Protein 9NSJ (pdb70)

Organism: Homo sapiens (NCBI:txid9606)

GO terms:
  GO:0051289 protein homotetramerization (P, IPI)
  GO:0005739 mitochondrion (C, HTP)
  GO:0005759 mitochondrial matrix (C, TAS)
  GO:0042802 identical protein binding (F, IPI)
  GO:0005515 protein binding (F, IPI)
  GO:0004784 superoxide dismutase activity (F, IDA)
  GO:0005739 mitochondrion (C, IDA)
  GO:1904706 negative regulation of vascular associated smooth muscle cell proliferation (P, IDA)
  GO:1905065 positive regulation of vascular associated smooth muscle cell differentiation (P, IDA)
  GO:1905461 positive regulation of vascular associated smooth muscle cell apoptotic process (P, IDA)
  GO:1900241 positive regulation of phenotypic switching (P, IDA)
  GO:0006801 superoxide metabolic process (P, IDA)
  GO:0030145 manganese ion binding (F, TAS)
  GO:0043524 negative regulation of neuron apoptotic process (P, IGI)
  GO:0019430 removal of superoxide radicals (P, IMP)
  GO:0030335 positive regulation of cell migration (P, IMP)
  GO:1902176 negative regulation of oxidative stress-induced intrinsic apoptotic signaling pathway (P, IMP)
  GO:0032364 intracellular oxygen homeostasis (P, IMP)
  GO:0008285 negative regulation of cell population proliferation (P, IMP)
  GO:0000303 response to superoxide (P, IMP)

Structure (mmCIF, N/CA/C/O backbone):
data_9NSJ
#
_entry.id   9NSJ
#
_cell.length_a   78.112
_cell.length_b   78.112
_cell.length_c   236.020
_cell.angle_alpha   90.00
_cell.angle_beta   90.00
_cell.angle_gamma   120.00
#
_symmetry.space_group_name_H-M   'P 61 2 2'
#
loop_
_entity.id
_entity.type
_entity.pdbx_description
1 polymer 'Superoxide dismutase [Mn], mitochondrial'
2 non-polymer 'HYDROGEN PEROXIDE'
3 non-polymer 'PHOSPHATE ION'
4 non-polymer 'POTASSIUM ION'
5 non-polymer 'MANGANESE (II) ION'
6 water water
#
loop_
_atom_site.group_PDB
_atom_site.id
_atom_site.type_symbol
_atom_site.label_atom_id
_atom_site.label_alt_id
_atom_site.label_comp_id
_atom_site.label_asym_id
_atom_site.label_entity_id
_atom_site.label_seq_id
_atom_site.pdbx_PDB_ins_code
_atom_site.Cartn_x
_atom_site.Cartn_y
_atom_site.Cartn_z
_atom_site.occupancy
_atom_site.B_iso_or_equiv
_atom_site.auth_seq_id
_atom_site.auth_comp_id
_atom_site.auth_asym_id
_atom_site.auth_atom_id
_atom_site.pdbx_PDB_model_num
ATOM 1 N N . MET A 1 1 ? -34.698 16.370 -10.627 1.00 79.61 0 MET A N 1
ATOM 2 C CA . MET A 1 1 ? -35.159 15.236 -9.774 1.00 68.77 0 MET A CA 1
ATOM 3 C C . MET A 1 1 ? -35.837 15.793 -8.535 1.00 56.68 0 MET A C 1
ATOM 4 O O . MET A 1 1 ? -35.454 16.855 -8.041 1.00 63.85 0 MET A O 1
ATOM 20 N N . LYS A 1 2 ? -36.831 15.073 -8.020 1.00 29.19 1 LYS A N 1
ATOM 21 C CA . LYS A 1 2 ? -37.590 15.538 -6.874 1.00 16.29 1 LYS A CA 1
ATOM 22 C C . LYS A 1 2 ? -37.731 14.438 -5.833 1.00 19.12 1 LYS A C 1
ATOM 23 O O . LYS A 1 2 ? -37.852 13.255 -6.159 1.00 21.76 1 LYS A O 1
ATOM 42 N N . HIS A 1 3 ? -37.761 14.852 -4.575 1.00 12.57 2 HIS A N 1
ATOM 43 C CA . HIS A 1 3 ? -37.963 13.925 -3.470 1.00 11.06 2 HIS A CA 1
ATOM 44 C C . HIS A 1 3 ? -39.387 13.442 -3.507 1.00 9.70 2 HIS A C 1
ATOM 45 O O . HIS A 1 3 ? -40.309 14.156 -3.910 1.00 10.69 2 HIS A O 1
ATOM 60 N N . SER A 1 4 ? -39.599 12.214 -3.047 1.00 10.99 3 SER A N 1
ATOM 61 C CA . SER A 1 4 ? -40.910 11.601 -3.115 1.00 12.23 3 SER A CA 1
ATOM 62 C C . SER A 1 4 ? -41.281 10.991 -1.769 1.00 8.85 3 SER A C 1
ATOM 63 O O . SER A 1 4 ? -40.427 10.559 -1.012 1.00 10.29 3 SER A O 1
ATOM 71 N N . LEU A 1 5 ? -42.553 10.981 -1.468 1.00 9.60 4 LEU A N 1
ATOM 72 C CA . LEU A 1 5 ? -43.077 10.300 -0.278 1.00 7.74 4 LEU A CA 1
ATOM 73 C C . LEU A 1 5 ? -43.004 8.789 -0.485 1.00 8.81 4 LEU A C 1
ATOM 74 O O . LEU A 1 5 ? -43.670 8.266 -1.388 1.00 10.07 4 LEU A O 1
ATOM 90 N N . PRO A 1 6 ? -42.238 8.056 0.326 1.00 7.20 5 PRO A N 1
ATOM 91 C CA . PRO A 1 6 ? -42.235 6.601 0.194 1.00 8.44 5 PRO A CA 1
ATOM 92 C C . PRO A 1 6 ? -43.512 6.044 0.756 1.00 10.35 5 PRO A C 1
ATOM 93 O O . PRO A 1 6 ? -44.021 6.493 1.779 1.00 10.28 5 PRO A O 1
ATOM 104 N N . ASP A 1 7 ? -44.063 5.027 0.069 1.00 10.10 6 ASP A N 1
ATOM 105 C CA . ASP A 1 7 ? -45.182 4.316 0.641 1.00 10.27 6 ASP A CA 1
ATOM 106 C C . ASP A 1 7 ? -44.740 3.676 1.950 1.00 8.83 6 ASP A C 1
ATOM 107 O O . ASP A 1 7 ? -43.574 3.302 2.127 1.00 10.14 6 ASP A O 1
ATOM 116 N N A LEU A 1 8 ? -45.687 3.564 2.871 0.55 10.24 7 LEU A N 1
ATOM 117 N N B LEU A 1 8 ? -45.687 3.543 2.868 0.45 10.31 7 LEU A N 1
ATOM 118 C CA A LEU A 1 8 ? -45.455 2.819 4.102 0.55 11.77 7 LEU A CA 1
ATOM 119 C CA B LEU A 1 8 ? -45.420 2.704 4.012 0.45 11.49 7 LEU A CA 1
ATOM 120 C C A LEU A 1 8 ? -45.435 1.340 3.750 0.55 12.28 7 LEU A C 1
ATOM 121 C C B LEU A 1 8 ? -45.159 1.287 3.513 0.45 12.57 7 LEU A C 1
ATOM 122 O O A LEU A 1 8 ? -46.372 0.885 3.071 0.55 9.76 7 LEU A O 1
ATOM 123 O O B LEU A 1 8 ? -45.686 0.864 2.475 0.45 13.78 7 LEU A O 1
ATOM 154 N N . PRO A 1 9 ? -44.360 0.562 4.180 1.00 11.11 8 PRO A N 1
ATOM 155 C CA . PRO A 1 9 ? -44.167 -0.825 3.727 1.00 14.44 8 PRO A CA 1
ATOM 156 C C . PRO A 1 9 ? -45.040 -1.876 4.383 1.00 10.26 8 PRO A C 1
ATOM 157 O O . PRO A 1 9 ? -44.730 -3.072 4.273 1.00 12.07 8 PRO A O 1
ATOM 168 N N . TYR A 1 10 ? -46.137 -1.450 5.002 1.00 8.74 9 TYR A N 1
ATOM 169 C CA . TYR A 1 10 ? -47.099 -2.317 5.684 1.00 10.15 9 TYR A CA 1
ATOM 170 C C . TYR A 1 10 ? -48.398 -1.534 5.767 1.00 8.95 9 TYR A C 1
ATOM 171 O O . TYR A 1 10 ? -48.428 -0.317 5.488 1.00 10.63 9 TYR A O 1
ATOM 189 N N . ASP A 1 11 ? -49.481 -2.196 6.137 1.00 9.22 10 ASP A N 1
ATOM 190 C CA . ASP A 1 11 ? -50.771 -1.571 6.280 1.00 9.89 10 ASP A CA 1
ATOM 191 C C . ASP A 1 11 ? -50.793 -0.587 7.452 1.00 8.45 10 ASP A C 1
ATOM 192 O O . ASP A 1 11 ? -50.092 -0.744 8.433 1.00 8.72 10 ASP A O 1
ATOM 201 N N A TYR A 1 12 ? -51.680 0.417 7.360 0.64 10.60 11 TYR A N 1
ATOM 202 N N B TYR A 1 12 ? -51.666 0.429 7.342 0.36 10.63 11 TYR A N 1
ATOM 203 C CA A TYR A 1 12 ? -51.757 1.397 8.436 0.64 9.68 11 TYR A CA 1
ATOM 204 C CA B TYR A 1 12 ? -51.790 1.400 8.424 0.36 9.76 11 TYR A CA 1
ATOM 205 C C A TYR A 1 12 ? -52.104 0.780 9.777 0.64 8.22 11 TYR A C 1
ATOM 206 C C B TYR A 1 12 ? -52.003 0.722 9.764 0.36 8.78 11 TYR A C 1
ATOM 207 O O A TYR A 1 12 ? -51.758 1.328 10.820 0.64 7.48 11 TYR A O 1
ATOM 208 O O B TYR A 1 12 ? -51.478 1.176 10.785 0.36 11.26 11 TYR A O 1
ATOM 243 N N . GLY A 1 13 ? -52.794 -0.367 9.787 1.00 9.72 12 GLY A N 1
ATOM 244 C CA . GLY A 1 13 ? -53.109 -1.037 11.023 1.00 9.67 12 GLY A CA 1
ATOM 245 C C . GLY A 1 13 ? -52.183 -2.142 11.425 1.00 7.63 12 GLY A C 1
ATOM 246 O O . GLY A 1 13 ? -52.489 -2.838 12.416 1.00 9.44 12 GLY A O 1
ATOM 251 N N . ALA A 1 14 ? -51.037 -2.274 10.757 1.00 7.95 13 ALA A N 1
ATOM 252 C CA . ALA A 1 14 ? -50.156 -3.418 10.992 1.00 7.99 13 ALA A CA 1
ATOM 253 C C . ALA A 1 14 ? -49.479 -3.375 12.333 1.00 9.78 13 ALA A C 1
ATOM 254 O O . ALA A 1 14 ? -48.969 -4.392 12.805 1.00 9.91 13 ALA A O 1
ATOM 261 N N . LEU A 1 15 ? -49.382 -2.201 12.954 1.00 9.15 14 LEU A N 1
ATOM 262 C CA . LEU A 1 15 ? -48.656 -2.049 14.207 1.00 6.58 14 LEU A CA 1
ATOM 263 C C . LEU A 1 15 ? -49.581 -2.033 15.431 1.00 7.21 14 LEU A C 1
ATOM 264 O O . LEU A 1 15 ? -49.093 -1.849 16.556 1.00 8.28 14 LEU A O 1
ATOM 280 N N . GLU A 1 16 ? -50.896 -2.226 15.233 1.00 10.03 15 GLU A N 1
ATOM 281 C CA . GLU A 1 16 ? -51.813 -2.318 16.352 1.00 9.44 15 GLU A CA 1
ATOM 282 C C . GLU A 1 16 ? -51.520 -3.594 17.140 1.00 12.15 15 GLU A C 1
ATOM 283 O O . GLU A 1 16 ? -51.177 -4.615 16.537 1.00 10.45 15 GLU A O 1
ATOM 295 N N . PRO A 1 17 ? -51.641 -3.564 18.473 1.00 8.86 16 PRO A N 1
ATOM 296 C CA . PRO A 1 17 ? -52.207 -2.472 19.273 1.00 10.08 16 PRO A CA 1
ATOM 297 C C . PRO A 1 17 ? -51.183 -1.423 19.728 1.00 11.83 16 PRO A C 1
ATOM 298 O O . PRO A 1 17 ? -51.537 -0.554 20.514 1.00 14.77 16 PRO A O 1
ATOM 309 N N . HIS A 1 18 ? -49.949 -1.502 19.260 1.00 9.94 17 HIS A N 1
ATOM 310 C CA . HIS A 1 18 ? -48.852 -0.678 19.759 1.00 9.43 17 HIS A CA 1
ATOM 311 C C . HIS A 1 18 ? -48.900 0.757 19.248 1.00 9.02 17 HIS A C 1
ATOM 312 O O . HIS A 1 18 ? -48.733 1.698 20.038 1.00 10.22 17 HIS A O 1
ATOM 327 N N . ILE A 1 19 ? -49.157 0.945 17.965 1.00 8.73 18 ILE A N 1
ATOM 328 C CA . ILE A 1 19 ? -49.390 2.266 17.388 1.00 9.16 18 ILE A CA 1
ATOM 329 C C . ILE A 1 19 ? -50.595 2.098 16.507 1.00 11.27 18 ILE A C 1
ATOM 330 O O . ILE A 1 19 ? -50.593 1.240 15.619 1.00 10.46 18 ILE A O 1
ATOM 346 N N . ASN A 1 20 ? -51.621 2.894 16.734 1.00 9.17 19 ASN A N 1
ATOM 347 C CA . ASN A 1 20 ? -52.870 2.598 16.076 1.00 10.35 19 ASN A CA 1
ATOM 348 C C . ASN A 1 20 ? -52.928 3.132 14.651 1.00 8.51 19 ASN A C 1
ATOM 349 O O . ASN A 1 20 ? -52.088 3.942 14.205 1.00 9.23 19 ASN A O 1
ATOM 360 N N . ALA A 1 21 ? -53.904 2.641 13.908 1.00 8.58 20 ALA A N 1
ATOM 361 C CA . ALA A 1 21 ? -54.027 2.939 12.499 1.00 7.31 20 ALA A CA 1
ATOM 362 C C . ALA A 1 21 ? -54.329 4.405 12.225 1.00 8.87 20 ALA A C 1
ATOM 363 O O . ALA A 1 21 ? -53.922 4.932 11.186 1.00 10.48 20 ALA A O 1
ATOM 370 N N . GLN A 1 22 ? -55.056 5.072 13.127 1.00 10.02 21 GLN A N 1
ATOM 371 C CA . GLN A 1 22 ? -55.335 6.491 12.906 1.00 10.58 21 GLN A CA 1
ATOM 372 C C . GLN A 1 22 ? -54.045 7.306 12.946 1.00 8.46 21 GLN A C 1
ATOM 373 O O . GLN A 1 22 ? -53.826 8.153 12.072 1.00 10.22 21 GLN A O 1
ATOM 387 N N . ILE A 1 23 ? -53.171 7.007 13.896 1.00 8.50 22 ILE A N 1
ATOM 388 C CA . ILE A 1 23 ? -51.867 7.674 13.951 1.00 6.96 22 ILE A CA 1
ATOM 389 C C . ILE A 1 23 ? -51.068 7.361 12.704 1.00 8.79 22 ILE A C 1
ATOM 390 O O . ILE A 1 23 ? -50.530 8.241 12.053 1.00 8.52 22 ILE A O 1
ATOM 406 N N . MET A 1 24 ? -50.936 6.071 12.360 1.00 7.99 23 MET A N 1
ATOM 407 C CA . MET A 1 24 ? -50.090 5.727 11.222 1.00 8.40 23 MET A CA 1
ATOM 408 C C . MET A 1 24 ? -50.543 6.457 9.961 1.00 7.58 23 MET A C 1
ATOM 409 O O . MET A 1 24 ? -49.722 6.969 9.193 1.00 8.37 23 MET A O 1
ATOM 423 N N . GLN A 1 25 ? -51.856 6.507 9.704 1.00 7.80 24 GLN A N 1
ATOM 424 C CA . GLN A 1 25 ? -52.345 7.146 8.499 1.00 7.98 24 GLN A CA 1
ATOM 425 C C . GLN A 1 25 ? -52.120 8.660 8.526 1.00 8.55 24 GLN A C 1
ATOM 426 O O . GLN A 1 25 ? -51.712 9.246 7.513 1.00 7.98 24 GLN A O 1
ATOM 440 N N . LEU A 1 26 ? -52.405 9.309 9.651 1.00 8.88 25 LEU A N 1
ATOM 441 C CA . LEU A 1 26 ? -52.143 10.761 9.717 1.00 7.86 25 LEU A CA 1
ATOM 442 C C . LEU A 1 26 ? -50.655 11.022 9.579 1.00 9.01 25 LEU A C 1
ATOM 443 O O . LEU A 1 26 ? -50.230 11.945 8.868 1.00 7.83 25 LEU A O 1
ATOM 459 N N . HIS A 1 27 ? -49.845 10.250 10.296 1.00 7.22 26 HIS A N 1
ATOM 460 C CA . HIS A 1 27 ? -48.411 10.521 10.370 1.00 7.26 26 HIS A CA 1
ATOM 461 C C . HIS A 1 27 ? -47.763 10.388 9.013 1.00 7.94 26 HIS A C 1
ATOM 462 O O . HIS A 1 27 ? -46.940 11.215 8.600 1.00 7.89 26 HIS A O 1
ATOM 476 N N . HIS A 1 28 ? -48.128 9.344 8.275 1.00 6.67 27 HIS A N 1
ATOM 477 C CA . HIS A 1 28 ? -47.572 9.131 6.960 1.00 7.19 27 HIS A CA 1
ATOM 478 C C . HIS A 1 28 ? -48.230 10.009 5.899 1.00 9.60 27 HIS A C 1
ATOM 479 O O . HIS A 1 28 ? -47.562 10.737 5.164 1.00 9.02 27 HIS A O 1
ATOM 493 N N A SER A 1 29 ? -49.562 9.935 5.789 0.83 7.94 28 SER A N 1
ATOM 494 N N B SER A 1 29 ? -49.555 9.947 5.801 0.17 8.06 28 SER A N 1
ATOM 495 C CA A SER A 1 29 ? -50.223 10.546 4.657 0.83 8.15 28 SER A CA 1
ATOM 496 C CA B SER A 1 29 ? -50.271 10.642 4.740 0.17 8.18 28 SER A CA 1
ATOM 497 C C A SER A 1 29 ? -50.418 12.044 4.796 0.83 8.23 28 SER A C 1
ATOM 498 C C B SER A 1 29 ? -50.553 12.094 5.102 0.17 9.32 28 SER A C 1
ATOM 499 O O A SER A 1 29 ? -50.593 12.704 3.772 0.83 10.64 28 SER A O 1
ATOM 500 O O B SER A 1 29 ? -51.100 12.853 4.295 0.17 8.76 28 SER A O 1
ATOM 515 N N A LYS A 1 30 ? -50.393 12.585 6.014 0.61 8.53 29 LYS A N 1
ATOM 516 N N C LYS A 1 30 ? -50.389 12.606 6.157 0.39 8.78 29 LYS A N 1
ATOM 517 C CA A LYS A 1 30 ? -50.504 14.025 6.237 0.61 9.46 29 LYS A CA 1
ATOM 518 C CA C LYS A 1 30 ? -50.563 14.047 6.325 0.39 9.07 29 LYS A CA 1
ATOM 519 C C A LYS A 1 30 ? -49.146 14.616 6.602 0.61 9.84 29 LYS A C 1
ATOM 520 C C C LYS A 1 30 ? -49.235 14.701 6.691 0.39 9.68 29 LYS A C 1
ATOM 521 O O A LYS A 1 30 ? -48.603 15.432 5.860 0.61 8.16 29 LYS A O 1
ATOM 522 O O C LYS A 1 30 ? -48.825 15.664 6.067 0.39 9.10 29 LYS A O 1
ATOM 559 N N . HIS A 1 31 ? -48.566 14.188 7.723 1.00 7.01 30 HIS A N 1
ATOM 560 C CA . HIS A 1 31 ? -47.341 14.835 8.174 1.00 6.91 30 HIS A CA 1
ATOM 561 C C . HIS A 1 31 ? -46.200 14.639 7.187 1.00 6.21 30 HIS A C 1
ATOM 562 O O . HIS A 1 31 ? -45.540 15.587 6.747 1.00 6.58 30 HIS A O 1
ATOM 576 N N . HIS A 1 32 ? -45.894 13.393 6.828 1.00 5.72 31 HIS A N 1
ATOM 577 C CA . HIS A 1 32 ? -44.756 13.194 5.944 1.00 6.73 31 HIS A CA 1
ATOM 578 C C . HIS A 1 32 ? -44.994 13.774 4.560 1.00 6.22 31 HIS A C 1
ATOM 579 O O . HIS A 1 32 ? -44.114 14.414 3.993 1.00 6.81 31 HIS A O 1
ATOM 593 N N . ALA A 1 33 ? -46.203 13.632 4.023 1.00 6.72 32 ALA A N 1
ATOM 594 C CA . ALA A 1 33 ? -46.497 14.224 2.740 1.00 8.02 32 ALA A CA 1
ATOM 595 C C . ALA A 1 33 ? -46.194 15.724 2.752 1.00 7.07 32 ALA A C 1
ATOM 596 O O . ALA A 1 33 ? -45.588 16.241 1.814 1.00 7.95 32 ALA A O 1
ATOM 603 N N . ALA A 1 34 ? -46.564 16.406 3.836 1.00 6.62 33 ALA A N 1
ATOM 604 C CA . ALA A 1 34 ? -46.300 17.851 3.875 1.00 7.74 33 ALA A CA 1
ATOM 605 C C . ALA A 1 34 ? -44.804 18.144 3.914 1.00 7.80 33 ALA A C 1
ATOM 606 O O . ALA A 1 34 ? -44.325 19.059 3.256 1.00 7.91 33 ALA A O 1
ATOM 613 N N A TYR A 1 35 ? -44.016 17.353 4.657 0.80 7.57 34 TYR A N 1
ATOM 614 N N B TYR A 1 35 ? -44.055 17.383 4.703 0.20 7.42 34 TYR A N 1
ATOM 615 C CA A TYR A 1 35 ? -42.569 17.587 4.640 0.80 6.03 34 TYR A CA 1
ATOM 616 C CA B TYR A 1 35 ? -42.617 17.584 4.786 0.20 6.90 34 TYR A CA 1
ATOM 617 C C A TYR A 1 35 ? -41.987 17.460 3.247 0.80 9.30 34 TYR A C 1
ATOM 618 C C B TYR A 1 35 ? -41.969 17.396 3.429 0.20 7.86 34 TYR A C 1
ATOM 619 O O A TYR A 1 35 ? -41.123 18.250 2.840 0.80 8.63 34 TYR A O 1
ATOM 620 O O B TYR A 1 35 ? -41.126 18.193 3.017 0.20 8.03 34 TYR A O 1
ATOM 655 N N A VAL A 1 36 ? -42.344 16.384 2.530 0.78 5.81 35 VAL A N 1
ATOM 656 N N C VAL A 1 36 ? -42.523 16.506 2.593 0.13 5.94 35 VAL A N 1
ATOM 657 C CA A VAL A 1 36 ? -41.800 16.159 1.201 0.78 5.80 35 VAL A CA 1
ATOM 658 C CA C VAL A 1 36 ? -41.719 16.317 1.394 0.13 5.09 35 VAL A CA 1
ATOM 659 C C A VAL A 1 36 ? -42.121 17.338 0.322 0.78 5.87 35 VAL A C 1
ATOM 660 C C C VAL A 1 36 ? -42.119 17.333 0.326 0.13 5.96 35 VAL A C 1
ATOM 661 O O A VAL A 1 36 ? -41.277 17.850 -0.401 0.78 5.46 35 VAL A O 1
ATOM 662 O O C VAL A 1 36 ? -41.285 17.759 -0.469 0.13 5.58 35 VAL A O 1
ATOM 686 N N . ASN A 1 37 ? -43.405 17.715 0.305 1.00 6.94 36 ASN A N 1
ATOM 687 C CA . ASN A 1 37 ? -43.823 18.804 -0.578 1.00 7.56 36 ASN A CA 1
ATOM 688 C C . ASN A 1 37 ? -43.108 20.093 -0.214 1.00 7.83 36 ASN A C 1
ATOM 689 O O . ASN A 1 37 ? -42.557 20.778 -1.083 1.00 9.01 36 ASN A O 1
ATOM 701 N N . ASN A 1 38 ? -43.078 20.416 1.084 1.00 7.40 37 ASN A N 1
ATOM 702 C CA . ASN A 1 38 ? -42.411 21.659 1.493 1.00 7.61 37 ASN A CA 1
ATOM 703 C C . ASN A 1 38 ? -40.921 21.604 1.264 1.00 9.67 37 ASN A C 1
ATOM 704 O O . ASN A 1 38 ? -40.308 22.616 0.926 1.00 10.21 37 ASN A O 1
ATOM 715 N N . LEU A 1 39 ? -40.304 20.432 1.418 1.00 8.38 38 LEU A N 1
ATOM 716 C CA . LEU A 1 39 ? -38.908 20.289 1.071 1.00 6.94 38 LEU A CA 1
ATOM 717 C C . LEU A 1 39 ? -38.651 20.578 -0.396 1.00 8.80 38 LEU A C 1
ATOM 718 O O . LEU A 1 39 ? -37.709 21.288 -0.740 1.00 9.55 38 LEU A O 1
ATOM 734 N N . ASN A 1 40 ? -39.484 20.042 -1.282 1.00 7.39 39 ASN A N 1
ATOM 735 C CA . ASN A 1 40 ? -39.269 20.287 -2.689 1.00 7.65 39 ASN A CA 1
ATOM 736 C C . ASN A 1 40 ? -39.456 21.769 -3.028 1.00 8.71 39 ASN A C 1
ATOM 737 O O . ASN A 1 40 ? -38.678 22.318 -3.801 1.00 9.46 39 ASN A O 1
ATOM 748 N N . VAL A 1 41 ? -40.434 22.423 -2.412 1.00 7.24 40 VAL A N 1
ATOM 749 C CA . VAL A 1 41 ? -40.609 23.872 -2.612 1.00 9.10 40 VAL A CA 1
ATOM 750 C C . VAL A 1 41 ? -39.368 24.617 -2.154 1.00 10.42 40 VAL A C 1
ATOM 751 O O . VAL A 1 41 ? -38.852 25.495 -2.858 1.00 9.57 40 VAL A O 1
ATOM 764 N N . THR A 1 42 ? -38.859 24.269 -0.972 1.00 9.33 41 THR A N 1
ATOM 765 C CA . THR A 1 42 ? -37.705 24.979 -0.422 1.00 9.62 41 THR A CA 1
ATOM 766 C C . THR A 1 42 ? -36.466 24.744 -1.252 1.00 11.55 41 THR A C 1
ATOM 767 O O . THR A 1 42 ? -35.678 25.677 -1.482 1.00 10.81 41 THR A O 1
ATOM 778 N N . GLU A 1 43 ? -36.231 23.511 -1.691 1.00 9.83 42 GLU A N 1
ATOM 779 C CA . GLU A 1 43 ? -35.115 23.227 -2.567 1.00 9.99 42 GLU A CA 1
ATOM 780 C C . GLU A 1 43 ? -35.157 24.065 -3.837 1.00 12.77 42 GLU A C 1
ATOM 781 O O . GLU A 1 43 ? -34.121 24.547 -4.303 1.00 11.89 42 GLU A O 1
ATOM 793 N N A GLU A 1 44 ? -36.357 24.213 -4.427 0.57 11.26 43 GLU A N 1
ATOM 794 N N B GLU A 1 44 ? -36.344 24.239 -4.433 0.43 11.21 43 GLU A N 1
ATOM 795 C CA A GLU A 1 44 ? -36.494 25.006 -5.641 0.57 12.93 43 GLU A CA 1
ATOM 796 C CA B GLU A 1 44 ? -36.392 25.002 -5.677 0.43 12.27 43 GLU A CA 1
ATOM 797 C C A GLU A 1 44 ? -36.096 26.441 -5.361 0.57 10.87 43 GLU A C 1
ATOM 798 C C B GLU A 1 44 ? -36.153 26.484 -5.413 0.43 10.89 43 GLU A C 1
ATOM 799 O O A GLU A 1 44 ? -35.303 27.033 -6.103 0.57 11.30 43 GLU A O 1
ATOM 800 O O B GLU A 1 44 ? -35.514 27.157 -6.229 0.43 12.52 43 GLU A O 1
ATOM 823 N N . LYS A 1 45 ? -36.610 26.994 -4.274 1.00 10.05 44 LYS A N 1
ATOM 824 C CA . LYS A 1 45 ? -36.238 28.369 -3.914 1.00 10.63 44 LYS A CA 1
ATOM 825 C C . LYS A 1 45 ? -34.758 28.473 -3.680 1.00 11.73 44 LYS A C 1
ATOM 826 O O . LYS A 1 45 ? -34.127 29.483 -4.033 1.00 12.30 44 LYS A O 1
ATOM 846 N N . TYR A 1 46 ? -34.169 27.446 -3.082 1.00 11.17 45 TYR A N 1
ATOM 847 C CA A TYR A 1 46 ? -32.757 27.528 -2.789 0.74 12.37 45 TYR A CA 1
ATOM 848 C CA B TYR A 1 46 ? -32.742 27.452 -2.798 0.26 12.75 45 TYR A CA 1
ATOM 849 C C . TYR A 1 46 ? -31.947 27.538 -4.071 1.00 12.82 45 TYR A C 1
ATOM 850 O O . TYR A 1 46 ? -31.012 28.349 -4.203 1.00 15.34 45 TYR A O 1
ATOM 885 N N A GLN A 1 47 ? -32.288 26.691 -5.034 0.52 12.19 46 GLN A N 1
ATOM 886 N N B GLN A 1 47 ? -32.319 26.725 -5.057 0.48 12.16 46 GLN A N 1
ATOM 887 C CA A GLN A 1 47 ? -31.595 26.685 -6.312 0.52 12.84 46 GLN A CA 1
ATOM 888 C CA B GLN A 1 47 ? -31.650 26.703 -6.349 0.48 12.97 46 GLN A CA 1
ATOM 889 C C A GLN A 1 47 ? -31.623 28.071 -6.948 0.52 12.94 46 GLN A C 1
ATOM 890 C C B GLN A 1 47 ? -31.718 28.064 -7.033 0.48 12.79 46 GLN A C 1
ATOM 891 O O A GLN A 1 47 ? -30.592 28.587 -7.389 0.52 13.27 46 GLN A O 1
ATOM 892 O O B GLN A 1 47 ? -30.761 28.487 -7.695 0.48 15.27 46 GLN A O 1
ATOM 919 N N A GLU A 1 48 ? -32.799 28.684 -7.020 0.52 10.85 47 GLU A N 1
ATOM 920 N N B GLU A 1 48 ? -32.843 28.756 -6.898 0.48 11.77 47 GLU A N 1
ATOM 921 C CA A GLU A 1 48 ? -32.882 30.043 -7.544 0.52 13.06 47 GLU A CA 1
ATOM 922 C CA B GLU A 1 48 ? -32.966 30.071 -7.518 0.48 12.66 47 GLU A CA 1
ATOM 923 C C A GLU A 1 48 ? -31.926 30.967 -6.796 0.52 12.36 47 GLU A C 1
ATOM 924 C C B GLU A 1 48 ? -32.123 31.106 -6.786 0.48 14.70 47 GLU A C 1
ATOM 925 O O A GLU A 1 48 ? -31.114 31.671 -7.411 0.52 10.26 47 GLU A O 1
ATOM 926 O O B GLU A 1 48 ? -31.566 32.017 -7.408 0.48 13.11 47 GLU A O 1
ATOM 949 N N . ALA A 1 49 ? -32.021 30.982 -5.466 1.00 11.90 48 ALA A N 1
ATOM 950 C CA . ALA A 1 49 ? -31.202 31.912 -4.686 1.00 13.15 48 ALA A CA 1
ATOM 951 C C . ALA A 1 49 ? -29.733 31.677 -4.944 1.00 15.03 48 ALA A C 1
ATOM 952 O O . ALA A 1 49 ? -28.950 32.630 -5.057 1.00 13.24 48 ALA A O 1
ATOM 960 N N A LEU A 1 50 ? -29.339 30.426 -5.081 0.67 12.69 49 LEU A N 1
ATOM 961 N N B LEU A 1 50 ? -29.307 30.420 -5.004 0.33 12.78 49 LEU A N 1
ATOM 962 C CA A LEU A 1 50 ? -27.956 30.067 -5.327 0.67 13.84 49 LEU A CA 1
ATOM 963 C CA B LEU A 1 50 ? -27.920 30.137 -5.339 0.33 14.00 49 LEU A CA 1
ATOM 964 C C A LEU A 1 50 ? -27.512 30.530 -6.707 0.67 17.64 49 LEU A C 1
ATOM 965 C C B LEU A 1 50 ? -27.579 30.724 -6.693 0.33 17.15 49 LEU A C 1
ATOM 966 O O A LEU A 1 50 ? -26.376 31.000 -6.878 0.67 19.73 49 LEU A O 1
ATOM 967 O O B LEU A 1 50 ? -26.593 31.452 -6.839 0.33 15.17 49 LEU A O 1
ATOM 998 N N . ALA A 1 51 ? -28.394 30.425 -7.703 1.00 15.44 50 ALA A N 1
ATOM 999 C CA . ALA A 1 51 ? -28.054 30.839 -9.056 1.00 18.48 50 ALA A CA 1
ATOM 1000 C C . ALA A 1 51 ? -27.811 32.343 -9.110 1.00 25.30 50 ALA A C 1
ATOM 1001 O O . ALA A 1 51 ? -26.937 32.816 -9.851 1.00 25.36 50 ALA A O 1
ATOM 1009 N N A LYS A 1 52 ? -28.563 33.108 -8.327 0.32 17.51 51 LYS A N 1
ATOM 1010 N N B LYS A 1 52 ? -28.573 33.096 -8.315 0.68 17.43 51 LYS A N 1
ATOM 1011 C CA A LYS A 1 52 ? -28.410 34.554 -8.297 0.32 17.82 51 LYS A CA 1
ATOM 1012 C CA B LYS A 1 52 ? -28.506 34.547 -8.220 0.68 17.73 51 LYS A CA 1
ATOM 1013 C C A LYS A 1 52 ? -27.313 35.018 -7.349 0.32 17.46 51 LYS A C 1
ATOM 1014 C C B LYS A 1 52 ? -27.467 35.038 -7.220 0.68 18.59 51 LYS A C 1
ATOM 1015 O O A LYS A 1 52 ? -26.918 36.185 -7.411 0.32 17.56 51 LYS A O 1
ATOM 1016 O O B LYS A 1 52 ? -27.282 36.255 -7.105 0.68 17.65 51 LYS A O 1
ATOM 1053 N N . GLY A 1 53 ? -26.809 34.145 -6.486 1.00 16.93 52 GLY A N 1
ATOM 1054 C CA . GLY A 1 53 ? -25.905 34.589 -5.437 1.00 14.54 52 GLY A CA 1
ATOM 1055 C C . GLY A 1 53 ? -26.581 35.352 -4.324 1.00 14.04 52 GLY A C 1
ATOM 1056 O O . GLY A 1 53 ? -25.956 36.225 -3.709 1.00 13.53 52 GLY A O 1
ATOM 1061 N N . ASP A 1 54 ? -27.859 35.062 -4.042 1.00 11.69 53 ASP A N 1
ATOM 1062 C CA . ASP A 1 54 ? -28.618 35.771 -3.020 1.00 11.11 53 ASP A CA 1
ATOM 1063 C C . ASP A 1 54 ? -28.418 35.021 -1.711 1.00 13.40 53 ASP A C 1
ATOM 1064 O O . ASP A 1 54 ? -29.080 34.010 -1.431 1.00 11.35 53 ASP A O 1
ATOM 1073 N N . VAL A 1 55 ? -27.447 35.487 -0.941 1.00 8.70 54 VAL A N 1
ATOM 1074 C CA . VAL A 1 55 ? -27.061 34.819 0.298 1.00 8.66 54 VAL A CA 1
ATOM 1075 C C . VAL A 1 55 ? -28.097 35.068 1.366 1.00 9.23 54 VAL A C 1
ATOM 1076 O O . VAL A 1 55 ? -28.406 34.190 2.197 1.00 8.81 54 VAL A O 1
ATOM 1089 N N . THR A 1 56 ? -28.689 36.262 1.395 1.00 8.40 55 THR A N 1
ATOM 1090 C CA . THR A 1 56 ? -29.757 36.530 2.339 1.00 9.62 55 THR A CA 1
ATOM 1091 C C . THR A 1 56 ? -30.885 35.516 2.145 1.00 9.68 55 THR A C 1
ATOM 1092 O O . THR A 1 56 ? -31.418 34.978 3.114 1.00 9.00 55 THR A O 1
ATOM 1103 N N . ALA A 1 57 ? -31.287 35.297 0.884 1.00 9.98 56 ALA A N 1
ATOM 1104 C CA . ALA A 1 57 ? -32.382 34.355 0.619 1.00 9.91 56 ALA A CA 1
ATOM 1105 C C . ALA A 1 57 ? -31.982 32.945 0.992 1.00 10.08 56 ALA A C 1
ATOM 1106 O O . ALA A 1 57 ? -32.804 32.195 1.561 1.00 12.21 56 ALA A O 1
ATOM 1113 N N . GLN A 1 58 ? -30.746 32.545 0.734 1.00 9.40 57 GLN A N 1
ATOM 1114 C CA . GLN A 1 58 ? -30.271 31.223 1.143 1.00 9.23 57 GLN A CA 1
ATOM 1115 C C . GLN A 1 58 ? -30.397 31.051 2.640 1.00 11.97 57 GLN A C 1
ATOM 1116 O O . GLN A 1 58 ? -30.925 30.043 3.121 1.00 11.39 57 GLN A O 1
ATOM 1130 N N . ILE A 1 59 ? -29.969 32.040 3.411 1.00 8.22 58 ILE A N 1
ATOM 1131 C CA . ILE A 1 59 ? -29.998 31.917 4.854 1.00 7.74 58 ILE A CA 1
ATOM 1132 C C . ILE A 1 59 ? -31.422 31.928 5.370 1.00 9.06 58 ILE A C 1
ATOM 1133 O O . ILE A 1 59 ? -31.757 31.184 6.307 1.00 8.05 58 ILE A O 1
ATOM 1149 N N . ALA A 1 60 ? -32.289 32.763 4.783 1.00 7.34 59 ALA A N 1
ATOM 1150 C CA . ALA A 1 60 ? -33.672 32.809 5.201 1.00 7.33 59 ALA A CA 1
ATOM 1151 C C . ALA A 1 60 ? -34.397 31.492 4.959 1.00 7.65 59 ALA A C 1
ATOM 1152 O O . ALA A 1 60 ? -35.399 31.232 5.633 1.00 9.95 59 ALA A O 1
ATOM 1159 N N . LEU A 1 61 ? -33.930 30.679 4.016 1.00 8.19 60 LEU A N 1
ATOM 1160 C CA . LEU A 1 61 ? -34.541 29.384 3.695 1.00 7.65 60 LEU A CA 1
ATOM 1161 C C . LEU A 1 61 ? -34.026 28.286 4.601 1.00 8.31 60 LEU A C 1
ATOM 1162 O O . LEU A 1 61 ? -34.600 27.178 4.582 1.00 8.40 60 LEU A O 1
ATOM 1178 N N . GLN A 1 62 ? -33.022 28.531 5.414 1.00 7.28 61 GLN A N 1
ATOM 1179 C CA . GLN A 1 62 ? -32.419 27.437 6.163 1.00 6.96 61 GLN A CA 1
ATOM 1180 C C . GLN A 1 62 ? -33.397 26.808 7.135 1.00 8.54 61 GLN A C 1
ATOM 1181 O O . GLN A 1 62 ? -33.409 25.563 7.254 1.00 7.35 61 GLN A O 1
ATOM 1195 N N . PRO A 1 63 ? -34.210 27.563 7.871 1.00 7.16 62 PRO A N 1
ATOM 1196 C CA . PRO A 1 63 ? -35.118 26.919 8.818 1.00 8.42 62 PRO A CA 1
ATOM 1197 C C . PRO A 1 63 ? -36.084 25.975 8.141 1.00 8.38 62 PRO A C 1
ATOM 1198 O O . PRO A 1 63 ? -36.269 24.846 8.621 1.00 7.85 62 PRO A O 1
ATOM 1209 N N . ALA A 1 64 ? -36.639 26.366 7.003 1.00 7.22 63 ALA A N 1
ATOM 1210 C CA . ALA A 1 64 ? -37.588 25.497 6.304 1.00 9.22 63 ALA A CA 1
ATOM 1211 C C . ALA A 1 64 ? -36.886 24.292 5.725 1.00 8.16 63 ALA A C 1
ATOM 1212 O O . ALA A 1 64 ? -37.468 23.192 5.667 1.00 8.09 63 ALA A O 1
ATOM 1219 N N . LEU A 1 65 ? -35.668 24.445 5.254 1.00 7.20 64 LEU A N 1
ATOM 1220 C CA . LEU A 1 65 ? -34.944 23.330 4.661 1.00 6.73 64 LEU A CA 1
ATOM 1221 C C . LEU A 1 65 ? -34.601 22.320 5.727 1.00 8.14 64 LEU A C 1
ATOM 1222 O O . LEU A 1 65 ? -34.771 21.107 5.543 1.00 6.78 64 LEU A O 1
ATOM 1238 N N . LYS A 1 66 ? -34.086 22.760 6.845 1.00 6.25 65 LYS A N 1
ATOM 1239 C CA . LYS A 1 66 ? -33.744 21.830 7.911 1.00 6.13 65 LYS A CA 1
ATOM 1240 C C . LYS A 1 66 ? -34.985 21.145 8.449 1.00 8.01 65 LYS A C 1
ATOM 1241 O O . LYS A 1 66 ? -34.984 19.929 8.707 1.00 6.41 65 LYS A O 1
ATOM 1260 N N . PHE A 1 67 ? -36.053 21.893 8.651 1.00 6.26 66 PHE A N 1
ATOM 1261 C CA . PHE A 1 67 ? -37.249 21.333 9.256 1.00 6.74 66 PHE A CA 1
ATOM 1262 C C . PHE A 1 67 ? -37.936 20.336 8.321 1.00 6.23 66 PHE A C 1
ATOM 1263 O O . PHE A 1 67 ? -38.252 19.203 8.735 1.00 5.98 66 PHE A O 1
ATOM 1280 N N . ASN A 1 68 ? -38.178 20.718 7.072 1.00 5.76 67 ASN A N 1
ATOM 1281 C CA . ASN A 1 68 ? -38.852 19.821 6.144 1.00 5.81 67 ASN A CA 1
ATOM 1282 C C . ASN A 1 68 ? -37.920 18.792 5.569 1.00 7.18 67 ASN A C 1
ATOM 1283 O O . ASN A 1 68 ? -38.331 17.630 5.375 1.00 7.10 67 ASN A O 1
ATOM 1294 N N . GLY A 1 69 ? -36.687 19.154 5.255 1.00 6.16 68 GLY A N 1
ATOM 1295 C CA . GLY A 1 69 ? -35.694 18.164 4.862 1.00 6.02 68 GLY A CA 1
ATOM 1296 C C . GLY A 1 69 ? -35.435 17.158 5.954 1.00 7.36 68 GLY A C 1
ATOM 1297 O O . GLY A 1 69 ? -35.406 15.939 5.691 1.00 6.93 68 GLY A O 1
ATOM 1301 N N . GLY A 1 70 ? -35.201 17.616 7.174 1.00 6.47 69 GLY A N 1
ATOM 1302 C CA . GLY A 1 70 ? -35.069 16.708 8.295 1.00 6.31 69 GLY A CA 1
ATOM 1303 C C . GLY A 1 70 ? -36.317 15.879 8.481 1.00 6.41 69 GLY A C 1
ATOM 1304 O O . GLY A 1 70 ? -36.245 14.680 8.758 1.00 6.61 69 GLY A O 1
ATOM 1308 N N . GLY A 1 71 ? -37.488 16.488 8.349 1.00 5.82 70 GLY A N 1
ATOM 1309 C CA . GLY A 1 71 ? -38.708 15.707 8.445 1.00 7.57 70 GLY A CA 1
ATOM 1310 C C . GLY A 1 71 ? -38.710 14.575 7.447 1.00 7.41 70 GLY A C 1
ATOM 1311 O O . GLY A 1 71 ? -39.065 13.421 7.785 1.00 7.14 70 GLY A O 1
ATOM 1315 N N . HIS A 1 72 ? -38.329 14.849 6.214 1.00 5.60 71 HIS A N 1
ATOM 1316 C CA . HIS A 1 72 ? -38.316 13.790 5.191 1.00 5.62 71 HIS A CA 1
ATOM 1317 C C . HIS A 1 72 ? -37.286 12.742 5.513 1.00 7.51 71 HIS A C 1
ATOM 1318 O O . HIS A 1 72 ? -37.581 11.531 5.466 1.00 5.77 71 HIS A O 1
ATOM 1332 N N . ILE A 1 73 ? -36.081 13.143 5.881 1.00 5.82 72 ILE A N 1
ATOM 1333 C CA . ILE A 1 73 ? -35.032 12.185 6.230 1.00 6.11 72 ILE A CA 1
ATOM 1334 C C . ILE A 1 73 ? -35.476 11.300 7.384 1.00 6.56 72 ILE A C 1
ATOM 1335 O O . ILE A 1 73 ? -35.375 10.044 7.330 1.00 6.55 72 ILE A O 1
ATOM 1351 N N A ASN A 1 74 ? -35.959 11.914 8.459 0.48 5.73 73 ASN A N 1
ATOM 1352 N N B ASN A 1 74 ? -35.977 11.909 8.453 0.52 5.72 73 ASN A N 1
ATOM 1353 C CA A ASN A 1 74 ? -36.248 11.189 9.682 0.48 6.15 73 ASN A CA 1
ATOM 1354 C CA B ASN A 1 74 ? -36.231 11.180 9.682 0.52 6.11 73 ASN A CA 1
ATOM 1355 C C A ASN A 1 74 ? -37.400 10.220 9.482 0.48 6.15 73 ASN A C 1
ATOM 1356 C C B ASN A 1 74 ? -37.417 10.236 9.529 0.52 6.17 73 ASN A C 1
ATOM 1357 O O A ASN A 1 74 ? -37.329 9.066 9.900 0.48 6.88 73 ASN A O 1
ATOM 1358 O O B ASN A 1 74 ? -37.380 9.104 10.015 0.52 6.56 73 ASN A O 1
ATOM 1379 N N . HIS A 1 75 ? -38.493 10.684 8.880 1.00 6.03 74 HIS A N 1
ATOM 1380 C CA . HIS A 1 75 ? -39.664 9.823 8.722 1.00 5.86 74 HIS A CA 1
ATOM 1381 C C . HIS A 1 75 ? -39.356 8.691 7.757 1.00 6.59 74 HIS A C 1
ATOM 1382 O O . HIS A 1 75 ? -39.875 7.573 7.938 1.00 6.49 74 HIS A O 1
ATOM 1397 N N . SER A 1 76 ? -38.602 8.947 6.708 1.00 6.19 75 SER A N 1
ATOM 1398 C CA . SER A 1 76 ? -38.257 7.889 5.764 1.00 6.13 75 SER A CA 1
ATOM 1399 C C . SER A 1 76 ? -37.522 6.775 6.486 1.00 6.95 75 SER A C 1
ATOM 1400 O O . SER A 1 76 ? -37.778 5.592 6.233 1.00 7.95 75 SER A O 1
ATOM 1408 N N . ILE A 1 77 ? -36.609 7.111 7.388 1.00 6.34 76 ILE A N 1
ATOM 1409 C CA . ILE A 1 77 ? -35.933 6.105 8.205 1.00 5.86 76 ILE A CA 1
ATOM 1410 C C . ILE A 1 77 ? -36.927 5.455 9.149 1.00 6.09 76 ILE A C 1
ATOM 1411 O O . ILE A 1 77 ? -36.964 4.219 9.315 1.00 6.12 76 ILE A O 1
ATOM 1427 N N . PHE A 1 78 ? -37.728 6.243 9.834 1.00 5.95 77 PHE A N 1
ATOM 1428 C CA . PHE A 1 78 ? -38.648 5.727 10.848 1.00 6.31 77 PHE A CA 1
ATOM 1429 C C . PHE A 1 78 ? -39.560 4.634 10.293 1.00 5.70 77 PHE A C 1
ATOM 1430 O O . PHE A 1 78 ? -39.769 3.614 10.965 1.00 6.31 77 PHE A O 1
ATOM 1447 N N . TRP A 1 79 ? -40.133 4.806 9.121 1.00 5.96 78 TRP A N 1
ATOM 1448 C CA . TRP A 1 79 ? -41.101 3.805 8.644 1.00 5.41 78 TRP A CA 1
ATOM 1449 C C . TRP A 1 79 ? -40.392 2.461 8.494 1.00 6.73 78 TRP A C 1
ATOM 1450 O O . TRP A 1 79 ? -40.987 1.408 8.764 1.00 6.41 78 TRP A O 1
ATOM 1471 N N . THR A 1 80 ? -39.160 2.457 8.034 1.00 5.07 79 THR A N 1
ATOM 1472 C CA . THR A 1 80 ? -38.392 1.216 7.874 1.00 6.18 79 THR A CA 1
ATOM 1473 C C . THR A 1 80 ? -37.897 0.672 9.205 1.00 7.70 79 THR A C 1
ATOM 1474 O O . THR A 1 80 ? -37.550 -0.530 9.287 1.00 7.51 79 THR A O 1
ATOM 1485 N N . ASN A 1 81 ? -37.803 1.497 10.243 1.00 5.98 80 ASN A N 1
ATOM 1486 C CA . ASN A 1 81 ? -37.393 1.091 11.558 1.00 5.76 80 ASN A CA 1
ATOM 1487 C C . ASN A 1 81 ? -38.506 0.386 12.323 1.00 5.71 80 ASN A C 1
ATOM 1488 O O . ASN A 1 81 ? -38.232 -0.116 13.421 1.00 8.05 80 ASN A O 1
ATOM 1499 N N . LEU A 1 82 ? -39.715 0.373 11.804 1.00 6.13 81 LEU A N 1
ATOM 1500 C CA . LEU A 1 82 ? -40.861 -0.269 12.440 1.00 6.26 81 LEU A CA 1
ATOM 1501 C C . LEU A 1 82 ? -41.323 -1.394 11.520 1.00 8.70 81 LEU A C 1
ATOM 1502 O O . LEU A 1 82 ? -41.162 -1.333 10.299 1.00 9.38 81 LEU A O 1
ATOM 1518 N N . SER A 1 83 ? -41.920 -2.425 12.112 1.00 9.19 82 SER A N 1
ATOM 1519 C CA . SER A 1 83 ? -42.468 -3.500 11.287 1.00 9.08 82 SER A CA 1
ATOM 1520 C C . SER A 1 83 ? -43.419 -4.322 12.132 1.00 8.31 82 SER A C 1
ATOM 1521 O O . SER A 1 83 ? -43.149 -4.544 13.313 1.00 7.51 82 SER A O 1
ATOM 1529 N N . PRO A 1 84 ? -44.467 -4.872 11.510 1.00 8.51 83 PRO A N 1
ATOM 1530 C CA . PRO A 1 84 ? -45.241 -5.932 12.191 1.00 10.52 83 PRO A CA 1
ATOM 1531 C C . PRO A 1 84 ? -44.388 -7.150 12.502 1.00 10.99 83 PRO A C 1
ATOM 1532 O O . PRO A 1 84 ? -44.701 -7.859 13.470 1.00 13.30 83 PRO A O 1
ATOM 1543 N N . ASN A 1 85 ? -43.322 -7.380 11.758 1.00 9.54 84 ASN A N 1
ATOM 1544 C CA . ASN A 1 85 ? -42.342 -8.435 11.977 1.00 14.28 84 ASN A CA 1
ATOM 1545 C C . ASN A 1 85 ? -41.284 -8.051 13.024 1.00 13.43 84 ASN A C 1
ATOM 1546 O O . ASN A 1 85 ? -40.329 -8.809 13.238 1.00 15.39 84 ASN A O 1
ATOM 1557 N N . GLY A 1 86 ? -41.444 -6.909 13.688 1.00 11.22 85 GLY A N 1
ATOM 1558 C CA . GLY A 1 86 ? -40.468 -6.411 14.617 1.00 11.80 85 GLY A CA 1
ATOM 1559 C C . GLY A 1 86 ? -40.622 -6.893 16.042 1.00 12.19 85 GLY A C 1
ATOM 1560 O O . GLY A 1 86 ? -41.306 -7.891 16.330 1.00 14.25 85 GLY A O 1
ATOM 1565 N N . GLY A 1 87 ? -39.972 -6.185 16.950 1.00 10.97 86 GLY A N 1
ATOM 1566 C CA . GLY A 1 87 ? -39.925 -6.544 18.346 1.00 11.85 86 GLY A CA 1
ATOM 1567 C C . GLY A 1 87 ? -38.778 -7.482 18.664 1.00 14.51 86 GLY A C 1
ATOM 1568 O O . GLY A 1 87 ? -37.948 -7.848 17.829 1.00 13.78 86 GLY A O 1
ATOM 1572 N N . GLY A 1 88 ? -38.711 -7.850 19.932 1.00 16.77 87 GLY A N 1
ATOM 1573 C CA . GLY A 1 88 ? -37.658 -8.740 20.358 1.00 16.88 87 GLY A CA 1
ATOM 1574 C C . GLY A 1 88 ? -36.327 -8.010 20.449 1.00 20.29 87 GLY A C 1
ATOM 1575 O O . GLY A 1 88 ? -36.265 -6.819 20.732 1.00 19.09 87 GLY A O 1
ATOM 1579 N N . GLU A 1 89 ? -35.252 -8.739 20.186 1.00 15.97 88 GLU A N 1
ATOM 1580 C CA . GLU A 1 89 ? -33.898 -8.233 20.272 1.00 16.78 88 GLU A CA 1
ATOM 1581 C C . GLU A 1 89 ? -33.187 -8.486 18.960 1.00 15.07 88 GLU A C 1
ATOM 1582 O O . GLU A 1 89 ? -33.501 -9.453 18.244 1.00 17.33 88 GLU A O 1
ATOM 1594 N N . PRO A 1 90 ? -32.213 -7.658 18.618 1.00 15.18 89 PRO A N 1
ATOM 1595 C CA . PRO A 1 90 ? -31.369 -7.943 17.465 1.00 15.19 89 PRO A CA 1
ATOM 1596 C C . PRO A 1 90 ? -30.471 -9.120 17.783 1.00 17.64 89 PRO A C 1
ATOM 1597 O O . PRO A 1 90 ? -30.391 -9.578 18.925 1.00 16.96 89 PRO A O 1
ATOM 1608 N N . LYS A 1 91 ? -29.759 -9.565 16.764 1.00 21.38 90 LYS A N 1
ATOM 1609 C CA . LYS A 1 91 ? -28.833 -10.677 16.880 1.00 23.66 90 LYS A CA 1
ATOM 1610 C C . LYS A 1 91 ? -27.520 -10.292 16.229 1.00 28.25 90 LYS A C 1
ATOM 1611 O O . LYS A 1 91 ? -27.381 -9.227 15.623 1.00 24.53 90 LYS A O 1
ATOM 1630 N N . GLY A 1 92 ? -26.530 -11.157 16.385 1.00 22.63 91 GLY A N 1
ATOM 1631 C CA . GLY A 1 92 ? -25.312 -10.973 15.639 1.00 28.70 91 GLY A CA 1
ATOM 1632 C C . GLY A 1 92 ? -24.489 -9.780 16.094 1.00 22.93 91 GLY A C 1
ATOM 1633 O O . GLY A 1 92 ? -24.431 -9.423 17.276 1.00 18.79 91 GLY A O 1
ATOM 1637 N N . GLU A 1 93 ? -23.801 -9.170 15.130 1.00 17.78 92 GLU A N 1
ATOM 1638 C CA . GLU A 1 93 ? -22.833 -8.143 15.473 1.00 19.65 92 GLU A CA 1
ATOM 1639 C C . GLU A 1 93 ? -23.511 -6.906 16.072 1.00 13.72 92 GLU A C 1
ATOM 1640 O O . GLU A 1 93 ? -22.895 -6.218 16.890 1.00 14.68 92 GLU A O 1
ATOM 1652 N N . LEU A 1 94 ? -24.739 -6.613 15.655 1.00 16.88 93 LEU A N 1
ATOM 1653 C CA . LEU A 1 94 ? -25.420 -5.463 16.263 1.00 15.63 93 LEU A CA 1
ATOM 1654 C C . LEU A 1 94 ? -25.681 -5.720 17.740 1.00 14.98 93 LEU A C 1
ATOM 1655 O O . LEU A 1 94 ? -25.424 -4.845 18.565 1.00 12.88 93 LEU A O 1
ATOM 1671 N N . LEU A 1 95 ? -26.157 -6.921 18.091 1.00 13.39 94 LEU A N 1
ATOM 1672 C CA . LEU A 1 95 ? -26.367 -7.226 19.508 1.00 13.49 94 LEU A CA 1
ATOM 1673 C C . LEU A 1 95 ? -25.054 -7.177 20.266 1.00 16.05 94 LEU A C 1
ATOM 1674 O O . LEU A 1 95 ? -24.979 -6.643 21.377 1.00 13.69 94 LEU A O 1
ATOM 1690 N N . GLU A 1 96 ? -23.982 -7.711 19.665 1.00 15.09 95 GLU A N 1
ATOM 1691 C CA . GLU A 1 96 ? -22.680 -7.670 20.323 1.00 16.40 95 GLU A CA 1
ATOM 1692 C C . GLU A 1 96 ? -22.248 -6.240 20.576 1.00 16.28 95 GLU A C 1
ATOM 1693 O O . GLU A 1 96 ? -21.677 -5.918 21.617 1.00 15.51 95 GLU A O 1
ATOM 1705 N N . ALA A 1 97 ? -22.524 -5.341 19.616 1.00 15.44 96 ALA A N 1
ATOM 1706 C CA . ALA A 1 97 ? -22.106 -3.956 19.766 1.00 13.97 96 ALA A CA 1
ATOM 1707 C C . ALA A 1 97 ? -22.930 -3.245 20.832 1.00 10.28 96 ALA A C 1
ATOM 1708 O O . ALA A 1 97 ? -22.390 -2.467 21.616 1.00 11.72 96 ALA A O 1
ATOM 1715 N N . ILE A 1 98 ? -2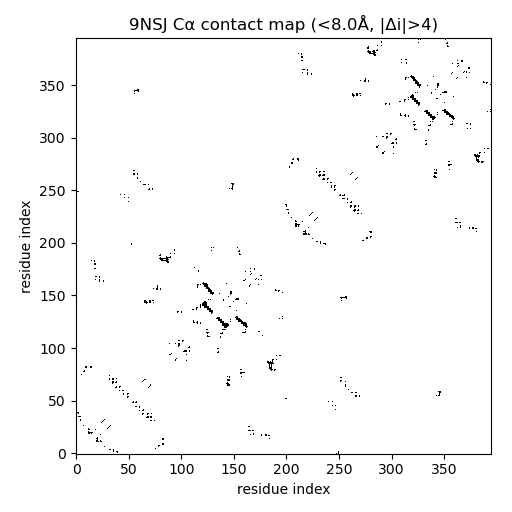4.222 -3.545 20.886 1.00 11.48 97 ILE A N 1
ATOM 1716 C CA . ILE A 1 98 ? -25.077 -2.994 21.937 1.00 12.83 97 ILE A CA 1
ATOM 1717 C C . ILE A 1 98 ? -24.565 -3.421 23.304 1.00 12.24 97 ILE A C 1
ATOM 1718 O O . ILE A 1 98 ? -24.461 -2.615 24.226 1.00 12.70 97 ILE A O 1
ATOM 1734 N N . LYS A 1 99 ? -24.274 -4.722 23.455 1.00 13.09 98 LYS A N 1
ATOM 1735 C CA . LYS A 1 99 ? -23.761 -5.185 24.743 1.00 15.69 98 LYS A CA 1
ATOM 1736 C C . LYS A 1 99 ? -22.428 -4.534 25.084 1.00 13.83 98 LYS A C 1
ATOM 1737 O O . LYS A 1 99 ? -22.191 -4.147 26.231 1.00 16.75 98 LYS A O 1
ATOM 1756 N N . ARG A 1 100 ? -21.547 -4.397 24.101 1.00 14.58 99 ARG A N 1
ATOM 1757 C CA . ARG A 1 100 ? -20.241 -3.816 24.351 1.00 16.75 99 ARG A CA 1
ATOM 1758 C C . ARG A 1 100 ? -20.346 -2.343 24.728 1.00 15.74 99 ARG A C 1
ATOM 1759 O O . ARG A 1 100 ? -19.705 -1.872 25.675 1.00 16.65 99 ARG A O 1
ATOM 1780 N N . ASP A 1 101 ? -21.143 -1.573 23.979 1.00 14.20 100 ASP A N 1
ATOM 1781 C CA . ASP A 1 101 ? -21.145 -0.137 24.153 1.00 12.85 100 ASP A CA 1
ATOM 1782 C C . ASP A 1 101 ? -22.088 0.341 25.252 1.00 13.21 100 ASP A C 1
ATOM 1783 O O . ASP A 1 101 ? -21.856 1.395 25.840 1.00 17.87 100 ASP A O 1
ATOM 1792 N N . PHE A 1 102 ? -23.135 -0.421 25.569 1.00 12.38 101 PHE A N 1
ATOM 1793 C CA . PHE A 1 102 ? -24.119 -0.005 26.550 1.00 14.69 101 PHE A CA 1
ATOM 1794 C C . PHE A 1 102 ? -24.210 -0.954 27.736 1.00 14.77 101 PHE A C 1
ATOM 1795 O O . PHE A 1 102 ? -24.876 -0.609 28.707 1.00 19.34 101 PHE A O 1
ATOM 1812 N N . GLY A 1 103 ? -23.550 -2.101 27.679 1.00 17.29 102 GLY A N 1
ATOM 1813 C CA . GLY A 1 103 ? -23.549 -3.024 28.804 1.00 15.63 102 GLY A CA 1
ATOM 1814 C C . GLY A 1 103 ? -24.475 -4.197 28.596 1.00 15.93 102 GLY A C 1
ATOM 1815 O O . GLY A 1 103 ? -24.116 -5.348 28.892 1.00 17.08 102 GLY A O 1
ATOM 1819 N N . SER A 1 104 ? -25.688 -3.917 28.122 1.00 13.02 103 SER A N 1
ATOM 1820 C CA . SER A 1 104 ? -26.667 -4.945 27.830 1.00 13.37 103 SER A CA 1
ATOM 1821 C C . SER A 1 104 ? -27.747 -4.333 26.950 1.00 11.84 103 SER A C 1
ATOM 1822 O O . SER A 1 104 ? -27.856 -3.101 26.837 1.00 12.52 103 SER A O 1
ATOM 1830 N N . PHE A 1 105 ? -28.548 -5.181 26.339 1.00 11.72 104 PHE A N 1
ATOM 1831 C CA . PHE A 1 105 ? -29.678 -4.703 25.544 1.00 11.41 104 PHE A CA 1
ATOM 1832 C C . PHE A 1 105 ? -30.657 -3.913 26.398 1.00 16.36 104 PHE A C 1
ATOM 1833 O O . PHE A 1 105 ? -31.134 -2.858 25.987 1.00 11.45 104 PHE A O 1
ATOM 1850 N N A ASP A 1 106 ? -30.968 -4.389 27.605 0.77 10.27 105 ASP A N 1
ATOM 1851 N N B ASP A 1 106 ? -30.950 -4.393 27.606 0.23 10.50 105 ASP A N 1
ATOM 1852 C CA A ASP A 1 106 ? -31.889 -3.657 28.466 0.77 10.74 105 ASP A CA 1
ATOM 1853 C CA B ASP A 1 106 ? -31.876 -3.678 28.476 0.23 11.15 105 ASP A CA 1
ATOM 1854 C C A ASP A 1 106 ? -31.314 -2.316 28.884 0.77 11.93 105 ASP A C 1
ATOM 1855 C C B ASP A 1 106 ? -31.317 -2.323 28.887 0.23 12.24 105 ASP A C 1
ATOM 1856 O O A ASP A 1 106 ? -32.053 -1.320 28.957 0.77 13.43 105 ASP A O 1
ATOM 1857 O O B ASP A 1 106 ? -32.062 -1.337 28.962 0.23 13.44 105 ASP A O 1
ATOM 1874 N N . LYS A 1 107 ? -30.012 -2.248 29.155 1.00 12.04 106 LYS A N 1
ATOM 1875 C CA . LYS A 1 107 ? -29.399 -0.966 29.490 1.00 13.34 106 LYS A CA 1
ATOM 1876 C C . LYS A 1 107 ? -29.491 -0.020 28.309 1.00 12.22 106 LYS A C 1
ATOM 1877 O O . LYS A 1 107 ? -29.788 1.168 28.481 1.00 13.00 106 LYS A O 1
ATOM 1897 N N . PHE A 1 108 ? -29.259 -0.537 27.106 1.00 11.93 107 PHE A N 1
ATOM 1898 C CA . PHE A 1 108 ? -29.449 0.274 25.892 1.00 9.50 107 PHE A CA 1
ATOM 1899 C C . PHE A 1 108 ? -30.881 0.782 25.782 1.00 12.26 107 PHE A C 1
ATOM 1900 O O . PHE A 1 108 ? -31.110 1.964 25.464 1.00 12.27 107 PHE A O 1
ATOM 1917 N N A LYS A 1 109 ? -31.866 -0.073 26.016 0.84 9.92 108 LYS A N 1
ATOM 1918 N N B LYS A 1 109 ? -31.854 -0.079 26.051 0.12 10.26 108 LYS A N 1
ATOM 1919 C CA A LYS A 1 109 ? -33.250 0.368 25.911 0.84 13.65 108 LYS A CA 1
ATOM 1920 C CA B LYS A 1 109 ? -33.268 0.252 25.919 0.12 13.65 108 LYS A CA 1
ATOM 1921 C C A LYS A 1 109 ? -33.517 1.484 26.900 0.84 11.98 108 LYS A C 1
ATOM 1922 C C B LYS A 1 109 ? -33.607 1.570 26.600 0.12 13.27 108 LYS A C 1
ATOM 1923 O O A LYS A 1 109 ? -34.183 2.466 26.566 0.84 11.09 108 LYS A O 1
ATOM 1924 O O B LYS A 1 109 ? -34.656 2.158 26.335 0.12 9.82 108 LYS A O 1
ATOM 1961 N N A GLU A 1 110 ? -33.003 1.359 28.118 0.84 11.13 109 GLU A N 1
ATOM 1962 N N C GLU A 1 110 ? -32.940 1.297 27.932 0.04 11.95 109 GLU A N 1
ATOM 1963 C CA A GLU A 1 110 ? -33.201 2.408 29.120 0.84 13.36 109 GLU A CA 1
ATOM 1964 C CA C GLU A 1 110 ? -33.214 2.316 28.936 0.04 14.40 109 GLU A CA 1
ATOM 1965 C C A GLU A 1 110 ? -32.579 3.716 28.669 0.84 13.32 109 GLU A C 1
ATOM 1966 C C C GLU A 1 110 ? -32.658 3.666 28.499 0.04 13.31 109 GLU A C 1
ATOM 1967 O O A GLU A 1 110 ? -33.173 4.789 28.851 0.84 12.35 109 GLU A O 1
ATOM 1968 O O C GLU A 1 110 ? -33.356 4.681 28.536 0.04 13.21 109 GLU A O 1
ATOM 1990 N N . LYS A 1 111 ? -31.388 3.661 28.091 1.00 11.09 110 LYS A N 1
ATOM 1991 C CA . LYS A 1 111 ? -30.725 4.892 27.682 1.00 11.20 110 LYS A CA 1
ATOM 1992 C C . LYS A 1 111 ? -31.450 5.546 26.513 1.00 10.85 110 LYS A C 1
ATOM 1993 O O . LYS A 1 111 ? -31.593 6.788 26.470 1.00 11.77 110 LYS A O 1
ATOM 2013 N N . LEU A 1 112 ? -31.892 4.767 25.544 1.00 9.50 111 LEU A N 1
ATOM 2014 C CA . LEU A 1 112 ? -32.612 5.369 24.420 1.00 9.90 111 LEU A CA 1
ATOM 2015 C C . LEU A 1 112 ? -33.981 5.864 24.872 1.00 12.49 111 LEU A C 1
ATOM 2016 O O . LEU A 1 112 ? -34.454 6.916 24.409 1.00 11.59 111 LEU A O 1
ATOM 2032 N N . THR A 1 113 ? -34.641 5.135 25.786 1.00 10.94 112 THR A N 1
ATOM 2033 C CA . THR A 1 113 ? -35.889 5.618 26.367 1.00 10.91 112 THR A CA 1
ATOM 2034 C C . THR A 1 113 ? -35.659 6.936 27.085 1.00 10.76 112 THR A C 1
ATOM 2035 O O . THR A 1 113 ? -36.433 7.893 26.919 1.00 10.93 112 THR A O 1
ATOM 2046 N N . ALA A 1 114 ? -34.633 7.008 27.914 1.00 11.64 113 ALA A N 1
ATOM 2047 C CA . ALA A 1 114 ? -34.354 8.251 28.633 1.00 13.09 113 ALA A CA 1
ATOM 2048 C C . ALA A 1 114 ? -34.115 9.423 27.686 1.00 11.97 113 ALA A C 1
ATOM 2049 O O . ALA A 1 114 ? -34.631 10.538 27.905 1.00 13.02 113 ALA A O 1
ATOM 2056 N N . ALA A 1 115 ? -33.315 9.220 26.647 1.00 12.25 114 ALA A N 1
ATOM 2057 C CA . ALA A 1 115 ? -33.071 10.292 25.684 1.00 11.65 114 ALA A CA 1
ATOM 2058 C C . ALA A 1 115 ? -34.372 10.716 25.019 1.00 8.96 114 ALA A C 1
ATOM 2059 O O . ALA A 1 115 ? -34.595 11.932 24.775 1.00 11.10 114 ALA A O 1
ATOM 2066 N N . SER A 1 116 ? -35.240 9.765 24.729 1.00 10.52 115 SER A N 1
ATOM 2067 C CA . SER A 1 116 ? -36.498 10.059 24.037 1.00 9.63 115 SER A CA 1
ATOM 2068 C C . SER A 1 116 ? -37.494 10.747 24.960 1.00 11.44 115 SER A C 1
ATOM 2069 O O . SER A 1 116 ? -38.144 11.724 24.558 1.00 10.22 115 SER A O 1
ATOM 2077 N N . VAL A 1 117 ? -37.649 10.253 26.194 1.00 11.59 116 VAL A N 1
ATOM 2078 C CA . VAL A 1 117 ? -38.524 10.909 27.172 1.00 13.72 116 VAL A CA 1
ATOM 2079 C C . VAL A 1 117 ? -38.001 12.280 27.521 1.00 13.84 116 VAL A C 1
ATOM 2080 O O . VAL A 1 117 ? -38.791 13.190 27.857 1.00 14.60 116 VAL A O 1
ATOM 2093 N N . GLY A 1 118 ? -36.698 12.485 27.464 1.00 11.50 117 GLY A N 1
ATOM 2094 C CA . GLY A 1 118 ? -36.107 13.733 27.883 1.00 14.99 117 GLY A CA 1
ATOM 2095 C C . GLY A 1 118 ? -36.231 14.868 26.902 1.00 14.01 117 GLY A C 1
ATOM 2096 O O . GLY A 1 118 ? -35.873 16.004 27.250 1.00 14.19 117 GLY A O 1
ATOM 2100 N N . VAL A 1 119 ? -36.694 14.627 25.677 1.00 10.70 118 VAL A N 1
ATOM 2101 C CA . VAL A 1 119 ? -36.894 15.710 24.729 1.00 9.50 118 VAL A CA 1
ATOM 2102 C C . VAL A 1 119 ? -37.979 16.612 25.274 1.00 8.96 118 VAL A C 1
ATOM 2103 O O . VAL A 1 119 ? -39.094 16.148 25.524 1.00 9.46 118 VAL A O 1
ATOM 2116 N N . GLN A 1 120 ? -37.663 17.885 25.433 1.00 8.30 119 GLN A N 1
ATOM 2117 C CA . GLN A 1 120 ? -38.611 18.902 25.854 1.00 8.16 119 GLN A CA 1
ATOM 2118 C C . GLN A 1 120 ? -39.082 19.635 24.609 1.00 8.42 119 GLN A C 1
ATOM 2119 O O . GLN A 1 120 ? -38.284 20.275 23.912 1.00 10.65 119 GLN A O 1
ATOM 2133 N N . GLY A 1 121 ? -40.377 19.523 24.309 1.00 7.89 120 GLY A N 1
ATOM 2134 C CA . GLY A 1 121 ? -40.870 19.942 23.018 1.00 8.08 120 GLY A CA 1
ATOM 2135 C C . GLY A 1 121 ? -40.893 18.799 22.032 1.00 7.29 120 GLY A C 1
ATOM 2136 O O . GLY A 1 121 ? -41.038 17.639 22.432 1.00 7.92 120 GLY A O 1
ATOM 2140 N N . SER A 1 122 ? -40.760 19.127 20.762 1.00 7.07 121 SER A N 1
ATOM 2141 C CA . SER A 1 122 ? -40.813 18.142 19.680 1.00 7.31 121 SER A CA 1
ATOM 2142 C C . SER A 1 122 ? -39.396 17.666 19.412 1.00 7.60 121 SER A C 1
ATOM 2143 O O . SER A 1 122 ? -38.434 18.434 19.547 1.00 6.98 121 SER A O 1
ATOM 2151 N N . GLY A 1 123 ? -39.249 16.402 19.024 1.00 6.89 122 GLY A N 1
ATOM 2152 C CA . GLY A 1 123 ? -37.930 15.899 18.647 1.00 6.93 122 GLY A CA 1
ATOM 2153 C C . GLY A 1 123 ? -37.915 14.394 18.489 1.00 5.71 122 GLY A C 1
ATOM 2154 O O . GLY A 1 123 ? -38.977 13.765 18.373 1.00 7.54 122 GLY A O 1
ATOM 2158 N N . TRP A 1 124 ? -36.697 13.859 18.494 1.00 5.64 123 TRP A N 1
ATOM 2159 C CA . TRP A 1 124 ? -36.408 12.439 18.198 1.00 6.99 123 TRP A CA 1
ATOM 2160 C C . TRP A 1 124 ? -35.312 11.948 19.120 1.00 7.36 123 TRP A C 1
ATOM 2161 O O . TRP A 1 124 ? -34.360 12.664 19.392 1.00 7.14 123 TRP A O 1
ATOM 2182 N N . GLY A 1 125 ? -35.422 10.672 19.515 1.00 6.92 124 GLY A N 1
ATOM 2183 C CA . GLY A 1 125 ? -34.310 9.940 20.098 1.00 7.73 124 GLY A CA 1
ATOM 2184 C C . GLY A 1 125 ? -33.682 9.078 19.016 1.00 6.98 124 GLY A C 1
ATOM 2185 O O . GLY A 1 125 ? -34.398 8.467 18.219 1.00 8.73 124 GLY A O 1
ATOM 2189 N N . TRP A 1 126 ? -32.357 8.971 19.047 1.00 6.74 125 TRP A N 1
ATOM 2190 C CA . TRP A 1 126 ? -31.644 8.145 18.069 1.00 7.32 125 TRP A CA 1
ATOM 2191 C C . TRP A 1 126 ? -30.616 7.228 18.695 1.00 7.40 125 TRP A C 1
ATOM 2192 O O . TRP A 1 126 ? -29.829 7.631 19.569 1.00 8.07 125 TRP A O 1
ATOM 2213 N N . LEU A 1 127 ? -30.550 6.027 18.133 1.00 7.10 126 LEU A N 1
ATOM 2214 C CA . LEU A 1 127 ? -29.343 5.212 18.148 1.00 8.10 126 LEU A CA 1
ATOM 2215 C C . LEU A 1 127 ? -28.599 5.458 16.839 1.00 6.78 126 LEU A C 1
ATOM 2216 O O . LEU A 1 127 ? -29.161 5.258 15.749 1.00 7.70 126 LEU A O 1
ATOM 2232 N N . GLY A 1 128 ? -27.334 5.867 16.936 1.00 7.76 127 GLY A N 1
ATOM 2233 C CA . GLY A 1 128 ? -26.521 6.119 15.767 1.00 7.70 127 GLY A CA 1
ATOM 2234 C C . GLY A 1 128 ? -25.197 5.379 15.848 1.00 8.81 127 GLY A C 1
ATOM 2235 O O . GLY A 1 128 ? -24.857 4.758 16.868 1.00 9.59 127 GLY A O 1
ATOM 2239 N N . PHE A 1 129 ? -24.481 5.437 14.742 1.00 9.30 128 PHE A N 1
ATOM 2240 C CA . PHE A 1 129 ? -23.123 4.884 14.645 1.00 9.27 128 PHE A CA 1
ATOM 2241 C C . PHE A 1 129 ? -22.156 6.043 14.455 1.00 9.91 128 PHE A C 1
ATOM 2242 O O . PHE A 1 129 ? -22.297 6.830 13.516 1.00 9.93 128 PHE A O 1
ATOM 2259 N N . ASN A 1 130 ? -21.149 6.132 15.330 1.00 11.08 129 ASN A N 1
ATOM 2260 C CA . ASN A 1 130 ? -20.055 7.104 15.229 1.00 10.48 129 ASN A CA 1
ATOM 2261 C C . ASN A 1 130 ? -18.961 6.464 14.396 1.00 12.55 129 ASN A C 1
ATOM 2262 O O . ASN A 1 130 ? -18.264 5.558 14.848 1.00 12.38 129 ASN A O 1
ATOM 2273 N N . LYS A 1 131 ? -18.843 6.905 13.145 1.00 13.66 130 LYS A N 1
ATOM 2274 C CA . LYS A 1 131 ? -17.887 6.274 12.230 1.00 16.98 130 LYS A CA 1
ATOM 2275 C C . LYS A 1 131 ? -16.448 6.526 12.652 1.00 20.49 130 LYS A C 1
ATOM 2276 O O . LYS A 1 131 ? -15.591 5.653 12.464 1.00 21.62 130 LYS A O 1
ATOM 2295 N N . GLU A 1 132 ? -16.170 7.696 13.219 1.00 14.97 131 GLU A N 1
ATOM 2296 C CA . GLU A 1 132 ? -14.810 8.048 13.608 1.00 22.19 131 GLU A CA 1
ATOM 2297 C C . GLU A 1 132 ? -14.356 7.204 14.783 1.00 17.18 131 GLU A C 1
ATOM 2298 O O . GLU A 1 132 ? -13.240 6.660 14.782 1.00 21.78 131 GLU A O 1
ATOM 2310 N N . ARG A 1 133 ? -15.207 7.068 15.800 1.00 14.65 132 ARG A N 1
ATOM 2311 C CA . ARG A 1 133 ? -14.896 6.267 16.977 1.00 13.26 132 ARG A CA 1
ATOM 2312 C C . ARG A 1 133 ? -15.136 4.786 16.757 1.00 16.55 132 ARG A C 1
ATOM 2313 O O . ARG A 1 133 ? -14.625 3.965 17.524 1.00 17.30 132 ARG A O 1
ATOM 2334 N N . GLY A 1 134 ? -15.911 4.422 15.742 1.00 12.21 133 GLY A N 1
ATOM 2335 C CA . GLY A 1 134 ? -16.236 3.052 15.440 1.00 14.46 133 GLY A CA 1
ATOM 2336 C C . GLY A 1 134 ? -17.109 2.367 16.467 1.00 15.01 133 GLY A C 1
ATOM 2337 O O . GLY A 1 134 ? -16.888 1.207 16.792 1.00 17.36 133 GLY A O 1
ATOM 2341 N N . HIS A 1 135 ? -18.118 3.063 16.998 1.00 11.29 134 HIS A N 1
ATOM 2342 C CA . HIS A 1 135 ? -18.981 2.496 18.007 1.00 12.12 134 HIS A CA 1
ATOM 2343 C C . HIS A 1 135 ? -20.346 3.171 17.963 1.00 11.53 134 HIS A C 1
ATOM 2344 O O . HIS A 1 135 ? -20.549 4.178 17.266 1.00 11.43 134 HIS A O 1
ATOM 2358 N N . LEU A 1 136 ? -21.270 2.606 18.712 1.00 8.50 135 LEU A N 1
ATOM 2359 C CA . LEU A 1 136 ? -22.640 3.100 18.797 1.00 9.65 135 LEU A CA 1
ATOM 2360 C C . LEU A 1 136 ? -22.696 4.325 19.701 1.00 9.44 135 LEU A C 1
ATOM 2361 O O . LEU A 1 136 ? -21.843 4.559 20.556 1.00 11.39 135 LEU A O 1
ATOM 2377 N N . GLN A 1 137 ? -23.730 5.126 19.509 1.00 9.40 136 GLN A N 1
ATOM 2378 C CA . GLN A 1 137 ? -23.895 6.340 20.290 1.00 10.00 136 GLN A CA 1
ATOM 2379 C C . GLN A 1 137 ? -25.356 6.749 20.265 1.00 10.38 136 GLN A C 1
ATOM 2380 O O . GLN A 1 137 ? -25.994 6.694 19.213 1.00 11.49 136 GLN A O 1
ATOM 2394 N N A ILE A 1 138 ? -25.858 7.173 21.429 0.28 9.20 137 ILE A N 1
ATOM 2395 N N B ILE A 1 138 ? -25.865 7.164 21.403 0.72 9.10 137 ILE A N 1
ATOM 2396 C CA A ILE A 1 138 ? -27.208 7.708 21.589 0.28 10.84 137 ILE A CA 1
ATOM 2397 C CA B ILE A 1 138 ? -27.234 7.671 21.511 0.72 10.74 137 ILE A CA 1
ATOM 2398 C C A ILE A 1 138 ? -27.158 9.223 21.452 0.28 9.42 137 ILE A C 1
ATOM 2399 C C B ILE A 1 138 ? -27.217 9.193 21.525 0.72 9.40 137 ILE A C 1
ATOM 2400 O O A ILE A 1 138 ? -26.221 9.871 21.935 0.28 9.15 137 ILE A O 1
ATOM 2401 O O B ILE A 1 138 ? -26.358 9.816 22.160 0.72 9.88 137 ILE A O 1
ATOM 2432 N N . ALA A 1 139 ? -28.183 9.802 20.811 1.00 9.62 138 ALA A N 1
ATOM 2433 C CA . ALA A 1 139 ? -28.325 11.243 20.772 1.00 8.47 138 ALA A CA 1
ATOM 2434 C C . ALA A 1 139 ? -29.794 11.595 20.644 1.00 10.16 138 ALA A C 1
ATOM 2435 O O . ALA A 1 139 ? -30.578 10.824 20.131 1.00 13.50 138 ALA A O 1
ATOM 2443 N N . ALA A 1 140 ? -30.162 12.767 21.125 1.00 9.67 139 ALA A N 1
ATOM 2444 C CA . ALA A 1 140 ? -31.481 13.326 20.896 1.00 9.34 139 ALA A CA 1
ATOM 2445 C C . ALA A 1 140 ? -31.344 14.541 20.014 1.00 9.73 139 ALA A C 1
ATOM 2446 O O . ALA A 1 140 ? -30.355 15.295 20.092 1.00 11.11 139 ALA A O 1
ATOM 2453 N N A CYS A 1 141 ? -32.348 14.739 19.170 0.64 7.67 140 CYS A N 1
ATOM 2454 N N B CYS A 1 141 ? -32.353 14.761 19.180 0.36 7.74 140 CYS A N 1
ATOM 2455 C CA A CYS A 1 141 ? -32.380 15.843 18.223 0.64 7.80 140 CYS A CA 1
ATOM 2456 C CA B CYS A 1 141 ? -32.328 15.902 18.282 0.36 7.81 140 CYS A CA 1
ATOM 2457 C C A CYS A 1 141 ? -33.668 16.639 18.406 0.64 6.99 140 CYS A C 1
ATOM 2458 C C B CYS A 1 141 ? -33.657 16.643 18.318 0.36 7.09 140 CYS A C 1
ATOM 2459 O O A CYS A 1 141 ? -34.733 16.052 18.615 0.64 8.21 140 CYS A O 1
ATOM 2460 O O B CYS A 1 141 ? -34.724 16.025 18.311 0.36 6.31 140 CYS A O 1
ATOM 2475 N N . PRO A 1 142 ? -33.613 17.970 18.326 1.00 7.10 141 PRO A N 1
ATOM 2476 C CA . PRO A 1 142 ? -34.835 18.761 18.439 1.00 7.39 141 PRO A CA 1
ATOM 2477 C C . PRO A 1 142 ? -35.588 18.850 17.126 1.00 7.50 141 PRO A C 1
ATOM 2478 O O . PRO A 1 142 ? -35.006 18.788 16.052 1.00 7.77 141 PRO A O 1
ATOM 2489 N N . ASN A 1 143 ? -36.906 19.020 17.238 1.00 6.74 142 ASN A N 1
ATOM 2490 C CA . ASN A 1 143 ? -37.767 19.271 16.101 1.00 5.94 142 ASN A CA 1
ATOM 2491 C C . ASN A 1 143 ? -37.568 18.181 15.058 1.00 6.97 142 ASN A C 1
ATOM 2492 O O . ASN A 1 143 ? -37.732 16.998 15.438 1.00 6.51 142 ASN A O 1
ATOM 2503 N N . ASN A 1 144 ? -37.263 18.510 13.805 1.00 6.60 143 ASN A N 1
ATOM 2504 C CA . ASN A 1 144 ? -36.943 17.469 12.834 1.00 8.87 143 ASN A CA 1
ATOM 2505 C C . ASN A 1 144 ? -35.478 17.508 12.427 1.00 6.81 143 ASN A C 1
ATOM 2506 O O . ASN A 1 144 ? -35.120 17.021 11.343 1.00 8.24 143 ASN A O 1
ATOM 2516 N N . ASP A 1 145 ? -34.627 18.090 13.253 1.00 7.71 144 ASP A N 1
ATOM 2517 C CA . ASP A 1 145 ? -33.210 18.159 12.916 1.00 7.97 144 ASP A CA 1
ATOM 2518 C C . ASP A 1 145 ? -32.730 16.741 12.694 1.00 9.31 144 ASP A C 1
ATOM 2519 O O . ASP A 1 145 ? -32.943 15.882 13.577 1.00 11.97 144 ASP A O 1
ATOM 2528 N N . PRO A 1 146 ? -32.133 16.426 11.559 1.00 6.67 145 PRO A N 1
ATOM 2529 C CA . PRO A 1 146 ? -31.769 15.031 11.290 1.00 7.31 145 PRO A CA 1
ATOM 2530 C C . PRO A 1 146 ? -30.412 14.688 11.878 1.00 7.18 145 PRO A C 1
ATOM 2531 O O . PRO A 1 146 ? -29.530 15.541 12.069 1.00 7.31 145 PRO A O 1
ATOM 2542 N N . LEU A 1 147 ? -30.248 13.405 12.198 1.00 7.14 146 LEU A N 1
ATOM 2543 C CA . LEU A 1 147 ? -29.060 13.009 12.972 1.00 6.45 146 LEU A CA 1
ATOM 2544 C C . LEU A 1 147 ? -27.752 13.221 12.206 1.00 7.12 146 LEU A C 1
ATOM 2545 O O . LEU A 1 147 ? -26.837 13.869 12.724 1.00 6.87 146 LEU A O 1
ATOM 2561 N N . GLN A 1 148 ? -27.645 12.675 10.996 1.00 7.11 147 GLN A N 1
ATOM 2562 C CA . GLN A 1 148 ? -26.354 12.737 10.307 1.00 7.87 147 GLN A CA 1
ATOM 2563 C C . GLN A 1 148 ? -26.023 14.183 9.926 1.00 8.50 147 GLN A C 1
ATOM 2564 O O . GLN A 1 148 ? -24.887 14.645 10.131 1.00 9.34 147 GLN A O 1
ATOM 2578 N N . GLY A 1 149 ? -27.011 14.936 9.456 1.00 8.05 148 GLY A N 1
ATOM 2579 C CA . GLY A 1 149 ? -26.731 16.289 9.004 1.00 9.32 148 GLY A CA 1
ATOM 2580 C C . GLY A 1 149 ? -26.309 17.217 10.116 1.00 10.80 148 GLY A C 1
ATOM 2581 O O . GLY A 1 149 ? -25.570 18.179 9.865 1.00 11.64 148 GLY A O 1
ATOM 2585 N N . THR A 1 150 ? -26.749 16.978 11.349 1.00 9.39 149 THR A N 1
ATOM 2586 C CA . THR A 1 150 ? -26.448 17.871 12.464 1.00 9.28 149 THR A CA 1
ATOM 2587 C C . THR A 1 150 ? -25.412 17.329 13.440 1.00 15.18 149 THR A C 1
ATOM 2588 O O . THR A 1 150 ? -24.866 18.118 14.207 1.00 15.09 149 THR A O 1
ATOM 2599 N N . THR A 1 151 ? -25.113 16.029 13.426 1.00 11.33 150 THR A N 1
ATOM 2600 C CA . THR A 1 151 ? -24.130 15.448 14.344 1.00 11.61 150 THR A CA 1
ATOM 2601 C C . THR A 1 151 ? -23.070 14.607 13.665 1.00 11.01 150 THR A C 1
ATOM 2602 O O . THR A 1 151 ? -22.068 14.270 14.317 1.00 13.61 150 THR A O 1
ATOM 2613 N N . GLY A 1 152 ? -23.247 14.211 12.407 1.00 10.77 151 GLY A N 1
ATOM 2614 C CA . GLY A 1 152 ? -22.352 13.298 11.763 1.00 11.59 151 GLY A CA 1
ATOM 2615 C C . GLY A 1 152 ? -22.571 11.842 12.090 1.00 10.08 151 GLY A C 1
ATOM 2616 O O . GLY A 1 152 ? -21.983 10.984 11.417 1.00 11.79 151 GLY A O 1
ATOM 2620 N N . LEU A 1 153 ? -23.388 11.518 13.099 1.00 10.32 152 LEU A N 1
ATOM 2621 C CA . LEU A 1 153 ? -23.652 10.125 13.404 1.00 8.31 152 LEU A CA 1
ATOM 2622 C C . LEU A 1 153 ? -24.558 9.516 12.352 1.00 7.56 152 LEU A C 1
ATOM 2623 O O . LEU A 1 153 ? -25.468 10.179 11.829 1.00 8.74 152 LEU A O 1
ATOM 2639 N N . ILE A 1 154 ? -24.327 8.251 12.030 1.00 8.48 153 ILE A N 1
ATOM 2640 C CA . ILE A 1 154 ? -25.145 7.553 11.041 1.00 9.13 153 ILE A CA 1
ATOM 2641 C C . ILE A 1 154 ? -26.382 7.004 11.754 1.00 10.34 153 ILE A C 1
ATOM 2642 O O . ILE A 1 154 ? -26.253 6.246 12.734 1.00 8.64 153 ILE A O 1
ATOM 2658 N N . PRO A 1 155 ? -27.593 7.333 11.308 1.00 8.82 154 PRO A N 1
ATOM 2659 C CA . PRO A 1 155 ? -28.785 6.842 12.018 1.00 8.97 154 PRO A CA 1
ATOM 2660 C C . PRO A 1 155 ? -28.991 5.339 11.848 1.00 6.49 154 PRO A C 1
ATOM 2661 O O . PRO A 1 155 ? -28.940 4.823 10.742 1.00 8.75 154 PRO A O 1
ATOM 2672 N N . LEU A 1 156 ? -29.291 4.667 12.964 1.00 7.36 155 LEU A N 1
ATOM 2673 C CA . LEU A 1 156 ? -29.671 3.257 12.942 1.00 7.29 155 LEU A CA 1
ATOM 2674 C C . LEU A 1 156 ? -31.113 3.053 13.353 1.00 8.32 155 LEU A C 1
ATOM 2675 O O . LEU A 1 156 ? -31.852 2.348 12.671 1.00 7.69 155 LEU A O 1
ATOM 2691 N N . LEU A 1 157 ? -31.545 3.688 14.443 1.00 7.41 156 LEU A N 1
ATOM 2692 C CA . LEU A 1 157 ? -32.916 3.586 14.939 1.00 6.31 156 LEU A CA 1
ATOM 2693 C C . LEU A 1 157 ? -33.338 4.948 15.475 1.00 6.62 156 LEU A C 1
ATOM 2694 O O . LEU A 1 157 ? -32.648 5.494 16.338 1.00 6.51 156 LEU A O 1
ATOM 2710 N N . GLY A 1 158 ? -34.461 5.443 14.977 1.00 6.03 157 GLY A N 1
ATOM 2711 C CA . GLY A 1 158 ? -35.048 6.669 15.491 1.00 6.25 157 GLY A CA 1
ATOM 2712 C C . GLY A 1 158 ? -36.397 6.438 16.123 1.00 7.51 157 GLY A C 1
ATOM 2713 O O . GLY A 1 158 ? -37.175 5.620 15.664 1.00 7.80 157 GLY A O 1
ATOM 2717 N N A ILE A 1 159 ? -36.691 7.262 17.128 0.44 6.64 158 ILE A N 1
ATOM 2718 N N B ILE A 1 159 ? -36.669 7.183 17.190 0.56 6.62 158 ILE A N 1
ATOM 2719 C CA A ILE A 1 159 ? -37.929 7.236 17.899 0.44 7.60 158 ILE A CA 1
ATOM 2720 C CA B ILE A 1 159 ? -37.993 7.192 17.805 0.56 7.28 158 ILE A CA 1
ATOM 2721 C C A ILE A 1 159 ? -38.505 8.656 17.825 0.44 6.52 158 ILE A C 1
ATOM 2722 C C B ILE A 1 159 ? -38.510 8.627 17.795 0.56 6.58 158 ILE A C 1
ATOM 2723 O O A ILE A 1 159 ? -37.953 9.576 18.441 0.44 7.75 158 ILE A O 1
ATOM 2724 O O B ILE A 1 159 ? -37.923 9.509 18.434 0.56 7.56 158 ILE A O 1
ATOM 2755 N N . ASP A 1 160 ? -39.590 8.834 17.071 1.00 5.97 159 ASP A N 1
ATOM 2756 C CA . ASP A 1 160 ? -40.267 10.133 16.984 1.00 5.70 159 ASP A CA 1
ATOM 2757 C C . ASP A 1 160 ? -41.029 10.372 18.267 1.00 6.41 159 ASP A C 1
ATOM 2758 O O . ASP A 1 160 ? -41.912 9.579 18.610 1.00 7.27 159 ASP A O 1
ATOM 2768 N N . VAL A 1 161 ? -40.698 11.467 18.967 1.00 6.23 160 VAL A N 1
ATOM 2769 C CA . VAL A 1 161 ? -41.438 11.847 20.159 1.00 7.49 160 VAL A CA 1
ATOM 2770 C C . VAL A 1 161 ? -42.160 13.170 19.998 1.00 8.28 160 VAL A C 1
ATOM 2771 O O . VAL A 1 161 ? -42.569 13.749 21.003 1.00 7.67 160 VAL A O 1
ATOM 2784 N N . TRP A 1 162 ? -42.386 13.594 18.767 1.00 6.22 161 TRP A N 1
ATOM 2785 C CA . TRP A 1 162 ? -43.406 14.623 18.568 1.00 7.42 161 TRP A CA 1
ATOM 2786 C C . TRP A 1 162 ? -44.731 14.103 19.078 1.00 7.38 161 TRP A C 1
ATOM 2787 O O . TRP A 1 162 ? -45.057 12.917 18.980 1.00 6.29 161 TRP A O 1
ATOM 2808 N N . GLU A 1 163 ? -45.575 15.005 19.577 1.00 7.09 162 GLU A N 1
ATOM 2809 C CA . GLU A 1 163 ? -46.871 14.583 20.097 1.00 6.43 162 GLU A CA 1
ATOM 2810 C C . GLU A 1 163 ? -47.725 13.919 19.032 1.00 7.74 162 GLU A C 1
ATOM 2811 O O . GLU A 1 163 ? -48.484 12.983 19.357 1.00 8.47 162 GLU A O 1
ATOM 2823 N N . HIS A 1 164 ? -47.615 14.290 17.760 1.00 7.59 163 HIS A N 1
ATOM 2824 C CA . HIS A 1 164 ? -48.424 13.643 16.734 1.00 8.50 163 HIS A CA 1
ATOM 2825 C C . HIS A 1 164 ? -48.056 12.169 16.590 1.00 8.58 163 HIS A C 1
ATOM 2826 O O . HIS A 1 164 ? -48.849 11.411 16.012 1.00 9.33 163 HIS A O 1
ATOM 2840 N N . ALA A 1 165 ? -46.908 11.737 17.090 1.00 7.14 164 ALA A N 1
ATOM 2841 C CA . ALA A 1 165 ? -46.527 10.332 16.971 1.00 6.98 164 ALA A CA 1
ATOM 2842 C C . ALA A 1 165 ? -47.279 9.457 17.961 1.00 9.26 164 ALA A C 1
ATOM 2843 O O . ALA A 1 165 ? -47.245 8.223 17.831 1.00 8.19 164 ALA A O 1
ATOM 2850 N N . TYR A 1 166 ? -47.940 10.035 18.974 1.00 7.79 165 TYR A N 1
ATOM 2851 C CA . TYR A 1 166 ? -48.500 9.227 20.046 1.00 7.55 165 TYR A CA 1
ATOM 2852 C C . TYR A 1 166 ? -49.763 9.762 20.707 1.00 9.81 165 TYR A C 1
ATOM 2853 O O . TYR A 1 166 ? -50.482 8.990 21.344 1.00 9.92 165 TYR A O 1
ATOM 2871 N N . TYR A 1 167 ? -50.053 11.046 20.528 1.00 8.91 166 TYR A N 1
ATOM 2872 C CA . TYR A 1 167 ? -51.017 11.711 21.404 1.00 9.89 166 TYR A CA 1
ATOM 2873 C C . TYR A 1 167 ? -52.422 11.129 21.283 1.00 8.63 166 TYR A C 1
ATOM 2874 O O . TYR A 1 167 ? -53.125 10.980 22.294 1.00 9.75 166 TYR A O 1
ATOM 2892 N N . LEU A 1 168 ? -52.879 10.850 20.072 1.00 7.90 167 LEU A N 1
ATOM 2893 C CA . LEU A 1 168 ? -54.239 10.333 19.912 1.00 8.81 167 LEU A CA 1
ATOM 2894 C C . LEU A 1 168 ? -54.470 9.099 20.753 1.00 11.66 167 LEU A C 1
ATOM 2895 O O . LEU A 1 168 ? -55.585 8.878 21.241 1.00 12.50 167 LEU A O 1
ATOM 2911 N N . GLN A 1 169 ? -53.465 8.239 20.880 1.00 9.19 168 GLN A N 1
ATOM 2912 C CA . GLN A 1 169 ? -53.569 6.958 21.586 1.00 7.71 168 GLN A CA 1
ATOM 2913 C C . GLN A 1 169 ? -53.148 7.039 23.035 1.00 10.16 168 GLN A C 1
ATOM 2914 O O . GLN A 1 169 ? -53.827 6.469 23.912 1.00 12.85 168 GLN A O 1
ATOM 2928 N N . TYR A 1 170 ? -52.024 7.688 23.326 1.00 9.00 169 TYR A N 1
ATOM 2929 C CA . TYR A 1 170 ? -51.408 7.673 24.632 1.00 8.78 169 TYR A CA 1
ATOM 2930 C C . TYR A 1 170 ? -51.537 8.999 25.365 1.00 9.76 169 TYR A C 1
ATOM 2931 O O . TYR A 1 170 ? -51.081 9.100 26.511 1.00 10.88 169 TYR A O 1
ATOM 2949 N N . LYS A 1 171 ? -52.126 10.012 24.720 1.00 9.94 170 LYS A N 1
ATOM 2950 C CA . LYS A 1 171 ? -52.302 11.350 25.301 1.00 10.83 170 LYS A CA 1
ATOM 2951 C C . LYS A 1 171 ? -50.964 11.857 25.812 1.00 10.73 170 LYS A C 1
ATOM 2952 O O . LYS A 1 171 ? -49.942 11.720 25.125 1.00 10.40 170 LYS A O 1
ATOM 2971 N N . ASN A 1 172 ? -50.922 12.465 27.000 1.00 9.61 171 ASN A N 1
ATOM 2972 C CA . ASN A 1 172 ? -49.713 13.045 27.546 1.00 12.84 171 ASN A CA 1
ATOM 2973 C C . ASN A 1 172 ? -48.685 12.022 28.009 1.00 11.37 171 ASN A C 1
ATOM 2974 O O . ASN A 1 172 ? -47.572 12.415 28.341 1.00 13.29 171 ASN A O 1
ATOM 2985 N N . VAL A 1 173 ? -49.016 10.735 28.045 1.00 11.84 172 VAL A N 1
ATOM 2986 C CA . VAL A 1 173 ? -48.149 9.759 28.737 1.00 9.43 172 VAL A CA 1
ATOM 2987 C C . VAL A 1 173 ? -47.166 9.189 27.716 1.00 10.39 172 VAL A C 1
ATOM 2988 O O . VAL A 1 173 ? -47.262 8.040 27.265 1.00 11.74 172 VAL A O 1
ATOM 3001 N N . ARG A 1 174 ? -46.159 9.982 27.396 1.00 9.43 173 ARG A N 1
ATOM 3002 C CA . ARG A 1 174 ? -45.139 9.581 26.443 1.00 9.36 173 ARG A CA 1
ATOM 3003 C C . ARG A 1 174 ? -44.468 8.283 26.850 1.00 10.83 173 ARG A C 1
ATOM 3004 O O . ARG A 1 174 ? -44.167 7.471 25.951 1.00 10.12 173 ARG A O 1
ATOM 3025 N N . PRO A 1 175 ? -44.237 7.995 28.135 1.00 11.47 174 PRO A N 1
ATOM 3026 C CA . PRO A 1 175 ? -43.601 6.707 28.476 1.00 10.12 174 PRO A CA 1
ATOM 3027 C C . PRO A 1 175 ? -44.419 5.486 28.088 1.00 10.32 174 PRO A C 1
ATOM 3028 O O . PRO A 1 175 ? -43.806 4.446 27.793 1.00 12.00 174 PRO A O 1
ATOM 3039 N N . ASP A 1 176 ? -45.754 5.579 28.003 1.00 11.66 175 ASP A N 1
ATOM 3040 C CA . ASP A 1 176 ? -46.576 4.452 27.552 1.00 12.03 175 ASP A CA 1
ATOM 3041 C C . ASP A 1 176 ? -46.302 4.158 26.084 1.00 10.09 175 ASP A C 1
ATOM 3042 O O . ASP A 1 176 ? -46.225 2.991 25.675 1.00 11.99 175 ASP A O 1
ATOM 3051 N N A TYR A 1 177 ? -46.201 5.205 25.262 0.95 9.17 176 TYR A N 1
ATOM 3052 N N B TYR A 1 177 ? -46.144 5.209 25.277 0.05 9.35 176 TYR A N 1
ATOM 3053 C CA A TYR A 1 177 ? -45.814 5.039 23.860 0.95 8.58 176 TYR A CA 1
ATOM 3054 C CA B TYR A 1 177 ? -45.837 5.038 23.861 0.05 8.76 176 TYR A CA 1
ATOM 3055 C C A TYR A 1 177 ? -44.458 4.381 23.736 0.95 10.10 176 TYR A C 1
ATOM 3056 C C B TYR A 1 177 ? -44.449 4.443 23.667 0.05 10.08 176 TYR A C 1
ATOM 3057 O O A TYR A 1 177 ? -44.266 3.467 22.913 0.95 9.11 176 TYR A O 1
ATOM 3058 O O B TYR A 1 177 ? -44.243 3.614 22.772 0.05 9.30 176 TYR A O 1
ATOM 3092 N N . LEU A 1 178 ? -43.487 4.842 24.497 1.00 9.32 177 LEU A N 1
ATOM 3093 C CA . LEU A 1 178 ? -42.141 4.301 24.384 1.00 9.77 177 LEU A CA 1
ATOM 3094 C C . LEU A 1 178 ? -42.115 2.839 24.798 1.00 11.39 177 LEU A C 1
ATOM 3095 O O . LEU A 1 178 ? -41.451 2.018 24.151 1.00 11.59 177 LEU A O 1
ATOM 3112 N N . LYS A 1 179 ? -42.876 2.468 25.820 1.00 11.25 178 LYS A N 1
ATOM 3113 C CA . LYS A 1 179 ? -42.988 1.050 26.175 1.00 11.36 178 LYS A CA 1
ATOM 3114 C C . LYS A 1 179 ? -43.527 0.246 25.010 1.00 13.54 178 LYS A C 1
ATOM 3115 O O . LYS A 1 179 ? -43.001 -0.833 24.689 1.00 12.86 178 LYS A O 1
ATOM 3134 N N . ALA A 1 180 ? -44.568 0.745 24.369 1.00 10.73 179 ALA A N 1
ATOM 3135 C CA . ALA A 1 180 ? -45.237 0.045 23.293 1.00 9.84 179 ALA A CA 1
ATOM 3136 C C . ALA A 1 180 ? -44.339 -0.110 22.075 1.00 10.54 179 ALA A C 1
ATOM 3137 O O . ALA A 1 180 ? -44.364 -1.159 21.413 1.00 9.52 179 ALA A O 1
ATOM 3144 N N . ILE A 1 181 ? -43.547 0.909 21.735 1.00 8.91 180 ILE A N 1
ATOM 3145 C CA . ILE A 1 181 ? -42.854 0.906 20.448 1.00 8.46 180 ILE A CA 1
ATOM 3146 C C . ILE A 1 181 ? -41.826 -0.213 20.373 1.00 8.79 180 ILE A C 1
ATOM 3147 O O . ILE A 1 181 ? -41.528 -0.701 19.281 1.00 9.72 180 ILE A O 1
ATOM 3163 N N . TRP A 1 182 ? -41.253 -0.632 21.507 1.00 10.34 181 TRP A N 1
ATOM 3164 C CA . TRP A 1 182 ? -40.249 -1.708 21.439 1.00 9.37 181 TRP A CA 1
ATOM 3165 C C . TRP A 1 182 ? -40.823 -2.965 20.790 1.00 9.76 181 TRP A C 1
ATOM 3166 O O . TRP A 1 182 ? -40.055 -3.748 20.210 1.00 11.43 181 TRP A O 1
ATOM 3187 N N . ASN A 1 183 ? -42.139 -3.177 20.869 1.00 10.28 182 ASN A N 1
ATOM 3188 C CA . ASN A 1 183 ? -42.763 -4.345 20.277 1.00 10.68 182 ASN A CA 1
ATOM 3189 C C . ASN A 1 183 ? -42.760 -4.360 18.756 1.00 12.80 182 ASN A C 1
ATOM 3190 O O . ASN A 1 183 ? -43.025 -5.419 18.166 1.00 11.58 182 ASN A O 1
ATOM 3201 N N . VAL A 1 184 ? -42.474 -3.218 18.100 1.00 8.52 183 VAL A N 1
ATOM 3202 C CA . VAL A 1 184 ? -42.526 -3.151 16.654 1.00 9.56 183 VAL A CA 1
ATOM 3203 C C . VAL A 1 184 ? -41.229 -2.619 16.041 1.00 6.73 183 VAL A C 1
ATOM 3204 O O . VAL A 1 184 ? -41.206 -2.308 14.851 1.00 8.73 183 VAL A O 1
ATOM 3217 N N . ILE A 1 185 ? -40.150 -2.577 16.801 1.00 7.79 184 ILE A N 1
ATOM 3218 C CA . ILE A 1 185 ? -38.877 -2.156 16.224 1.00 8.20 184 ILE A CA 1
ATOM 3219 C C . ILE A 1 185 ? -38.413 -3.224 15.242 1.00 8.60 184 ILE A C 1
ATOM 3220 O O . ILE A 1 185 ? -38.316 -4.419 15.592 1.00 9.47 184 ILE A O 1
ATOM 3236 N N . ASN A 1 186 ? -38.085 -2.809 14.025 1.00 8.10 185 ASN A N 1
ATOM 3237 C CA . ASN A 1 186 ? -37.614 -3.687 12.961 1.00 8.44 185 ASN A CA 1
ATOM 3238 C C . ASN A 1 186 ? -36.108 -3.863 13.082 1.00 7.80 185 ASN A C 1
ATOM 3239 O O . ASN A 1 186 ? -35.332 -3.181 12.420 1.00 7.16 185 ASN A O 1
ATOM 3250 N N . TRP A 1 187 ? -35.679 -4.795 13.961 1.00 9.41 186 TRP A N 1
ATOM 3251 C CA . TRP A 1 187 ? -34.252 -5.003 14.185 1.00 10.29 186 TRP A CA 1
ATOM 3252 C C . TRP A 1 187 ? -33.547 -5.509 12.932 1.00 8.06 186 TRP A C 1
ATOM 3253 O O . TRP A 1 187 ? -32.345 -5.284 12.796 1.00 9.93 186 TRP A O 1
ATOM 3274 N N . GLU A 1 188 ? -34.265 -6.128 12.001 1.00 8.16 187 GLU A N 1
ATOM 3275 C CA . GLU A 1 188 ? -33.650 -6.511 10.727 1.00 9.41 187 GLU A CA 1
ATOM 3276 C C . GLU A 1 188 ? -33.163 -5.286 9.975 1.00 10.51 187 GLU A C 1
ATOM 3277 O O . GLU A 1 188 ? -32.056 -5.269 9.411 1.00 11.07 187 GLU A O 1
ATOM 3289 N N . ASN A 1 189 ? -33.990 -4.226 9.964 1.00 8.16 188 ASN A N 1
ATOM 3290 C CA . ASN A 1 189 ? -33.585 -2.977 9.324 1.00 7.49 188 ASN A CA 1
ATOM 3291 C C . ASN A 1 189 ? -32.455 -2.296 10.065 1.00 6.57 188 ASN A C 1
ATOM 3292 O O . ASN A 1 189 ? -31.506 -1.797 9.453 1.00 8.46 188 ASN A O 1
ATOM 3303 N N . VAL A 1 190 ? -32.563 -2.227 11.394 1.00 7.51 189 VAL A N 1
ATOM 3304 C CA . VAL A 1 190 ? -31.511 -1.605 12.184 1.00 8.16 189 VAL A CA 1
ATOM 3305 C C . VAL A 1 190 ? -30.183 -2.310 11.940 1.00 8.51 189 VAL A C 1
ATOM 3306 O O . VAL A 1 190 ? -29.126 -1.668 11.801 1.00 9.06 189 VAL A O 1
ATOM 3319 N N . THR A 1 191 ? -30.234 -3.640 11.888 1.00 10.06 190 THR A N 1
ATOM 3320 C CA . THR A 1 191 ? -29.047 -4.428 11.598 1.00 10.93 190 THR A CA 1
ATOM 3321 C C . THR A 1 191 ? -28.499 -4.100 10.220 1.00 11.32 190 THR A C 1
ATOM 3322 O O . THR A 1 191 ? -27.281 -3.937 10.056 1.00 12.25 190 THR A O 1
ATOM 3333 N N . GLU A 1 192 ? -29.362 -4.022 9.214 1.00 11.08 191 GLU A N 1
ATOM 3334 C CA . GLU A 1 192 ? -28.889 -3.655 7.880 1.00 11.29 191 GLU A CA 1
ATOM 3335 C C . GLU A 1 192 ? -28.165 -2.312 7.896 1.00 11.22 191 GLU A C 1
ATOM 3336 O O . GLU A 1 192 ? -27.093 -2.140 7.294 1.00 13.29 191 GLU A O 1
ATOM 3348 N N . ARG A 1 193 ? -28.724 -1.322 8.596 1.00 9.71 192 ARG A N 1
ATOM 3349 C CA . ARG A 1 193 ? -28.094 -0.016 8.628 1.00 9.39 192 ARG A CA 1
ATOM 3350 C C . ARG A 1 193 ? -26.760 -0.064 9.353 1.00 10.93 192 ARG A C 1
ATOM 3351 O O . ARG A 1 193 ? -25.810 0.632 8.964 1.00 11.51 192 ARG A O 1
ATOM 3372 N N . TYR A 1 194 ? -26.671 -0.867 10.396 1.00 9.72 193 TYR A N 1
ATOM 3373 C CA . TYR A 1 194 ? -25.428 -1.007 11.151 1.00 11.61 193 TYR A CA 1
ATOM 3374 C C . TYR A 1 194 ? -24.353 -1.699 10.318 1.00 11.24 193 TYR A C 1
ATOM 3375 O O . TYR A 1 194 ? -23.237 -1.192 10.209 1.00 13.50 193 TYR A O 1
ATOM 3393 N N . MET A 1 195 ? -24.722 -2.786 9.672 1.00 13.64 194 MET A N 1
ATOM 3394 C CA . MET A 1 195 ? -23.755 -3.540 8.862 1.00 14.52 194 MET A CA 1
ATOM 3395 C C . MET A 1 195 ? -23.250 -2.687 7.717 1.00 19.47 194 MET A C 1
ATOM 3396 O O . MET A 1 195 ? -22.071 -2.784 7.338 1.00 20.98 194 MET A O 1
ATOM 3410 N N . ALA A 1 196 ? -24.091 -1.803 7.175 1.00 16.83 195 ALA A N 1
ATOM 3411 C CA . ALA A 1 196 ? -23.651 -0.916 6.108 1.00 17.37 195 ALA A CA 1
ATOM 3412 C C . ALA A 1 196 ? -22.597 0.071 6.570 1.00 22.00 195 ALA A C 1
ATOM 3413 O O . ALA A 1 196 ? -21.832 0.567 5.735 1.00 25.89 195 ALA A O 1
ATOM 3420 N N . CYS A 1 197 ? -22.559 0.387 7.871 1.00 23.03 196 CYS A N 1
ATOM 3421 C CA . CYS A 1 197 ? -21.565 1.301 8.429 1.00 27.66 196 CYS A CA 1
ATOM 3422 C C . CYS A 1 197 ? -20.207 0.646 8.587 1.00 34.33 196 CYS A C 1
ATOM 3423 O O . CYS A 1 197 ? -19.190 1.348 8.619 1.00 40.73 196 CYS A O 1
ATOM 3431 N N . LYS A 1 198 ? -20.176 -0.673 8.741 1.00 36.68 197 LYS A N 1
ATOM 3432 C CA . LYS A 1 198 ? -18.949 -1.392 9.067 1.00 42.67 197 LYS A CA 1
ATOM 3433 C C . LYS A 1 198 ? -18.331 -2.012 7.817 1.00 53.80 197 LYS A C 1
ATOM 3434 O O . LYS A 1 198 ? -18.952 -2.040 6.750 1.00 59.83 197 LYS A O 1
ATOM 3453 N N . LYS B 1 2 ? -19.348 33.530 -8.379 1.00 44.05 1 LYS B N 1
ATOM 3454 C CA . LYS B 1 2 ? -18.269 33.688 -7.389 1.00 35.52 1 LYS B CA 1
ATOM 3455 C C . LYS B 1 2 ? -18.436 35.050 -6.718 1.00 43.44 1 LYS B C 1
ATOM 3456 O O . LYS B 1 2 ? -18.280 36.093 -7.348 1.00 36.46 1 LYS B O 1
ATOM 3475 N N . HIS B 1 3 ? -18.821 35.033 -5.447 1.00 13.36 2 HIS B N 1
ATOM 3476 C CA . HIS B 1 3 ? -18.780 36.243 -4.633 1.00 10.58 2 HIS B CA 1
ATOM 3477 C C . HIS B 1 3 ? -17.360 36.746 -4.575 1.00 10.38 2 HIS B C 1
ATOM 3478 O O . HIS B 1 3 ? -16.397 35.987 -4.662 1.00 10.69 2 HIS B O 1
ATOM 3493 N N A SER B 1 4 ? -17.230 38.054 -4.398 0.58 10.11 3 SER B N 1
ATOM 3494 N N B SER B 1 4 ? -17.229 38.067 -4.457 0.42 10.09 3 SER B N 1
ATOM 3495 C CA A SER B 1 4 ? -15.942 38.724 -4.411 0.58 11.32 3 SER B CA 1
ATOM 3496 C CA B SER B 1 4 ? -15.936 38.729 -4.414 0.42 11.36 3 SER B CA 1
ATOM 3497 C C A SER B 1 4 ? -15.816 39.645 -3.209 0.58 8.00 3 SER B C 1
ATOM 3498 C C B SER B 1 4 ? -15.823 39.589 -3.163 0.42 7.94 3 SER B C 1
ATOM 3499 O O A SER B 1 4 ? -16.795 40.241 -2.754 0.58 10.15 3 SER B O 1
ATOM 3500 O O B SER B 1 4 ? -16.819 40.088 -2.635 0.42 10.49 3 SER B O 1
ATOM 3515 N N . LEU B 1 5 ? -14.598 39.753 -2.703 1.00 10.07 4 LEU B N 1
ATOM 3516 C CA . LEU B 1 5 ? -14.282 40.681 -1.608 1.00 7.57 4 LEU B CA 1
ATOM 3517 C C . LEU B 1 5 ? -14.400 42.104 -2.153 1.00 8.44 4 LEU B C 1
ATOM 3518 O O . LEU B 1 5 ? -13.600 42.474 -3.029 1.00 10.85 4 LEU B O 1
ATOM 3535 N N . PRO B 1 6 ? -15.335 42.905 -1.684 1.00 8.94 5 PRO B N 1
ATOM 3536 C CA . PRO B 1 6 ? -15.439 44.286 -2.198 1.00 8.38 5 PRO B CA 1
ATOM 3537 C C . PRO B 1 6 ? -14.223 45.070 -1.759 1.00 9.98 5 PRO B C 1
ATOM 3538 O O . PRO B 1 6 ? -13.700 44.888 -0.667 1.00 9.38 5 PRO B O 1
ATOM 3549 N N . ASP B 1 7 ? -13.780 45.957 -2.629 1.00 9.62 6 ASP B N 1
ATOM 3550 C CA . ASP B 1 7 ? -12.795 46.933 -2.203 1.00 10.43 6 ASP B CA 1
ATOM 3551 C C . ASP B 1 7 ? -13.398 47.813 -1.118 1.00 11.07 6 ASP B C 1
ATOM 3552 O O . ASP B 1 7 ? -14.586 48.118 -1.129 1.00 11.55 6 ASP B O 1
ATOM 3561 N N A LEU B 1 8 ? -12.566 48.221 -0.163 0.40 10.64 7 LEU B N 1
ATOM 3562 N N B LEU B 1 8 ? -12.553 48.238 -0.186 0.60 10.62 7 LEU B N 1
ATOM 3563 C CA A LEU B 1 8 ? -13.026 49.126 0.892 0.40 11.68 7 LEU B CA 1
ATOM 3564 C CA B LEU B 1 8 ? -13.041 49.175 0.793 0.60 12.17 7 LEU B CA 1
ATOM 3565 C C A LEU B 1 8 ? -13.179 50.536 0.311 0.40 12.14 7 LEU B C 1
ATOM 3566 C C B LEU B 1 8 ? -13.351 50.499 0.116 0.60 11.28 7 LEU B C 1
ATOM 3567 O O A LEU B 1 8 ? -12.363 50.938 -0.523 0.40 9.16 7 LEU B O 1
ATOM 3568 O O B LEU B 1 8 ? -12.811 50.837 -0.944 0.60 14.30 7 LEU B O 1
ATOM 3599 N N . PRO B 1 9 ? -14.207 51.305 0.723 1.00 12.14 8 PRO B N 1
ATOM 3600 C CA . PRO B 1 9 ? -14.437 52.628 0.139 1.00 13.31 8 PRO B CA 1
ATOM 3601 C C . PRO B 1 9 ? -13.384 53.670 0.489 1.00 12.30 8 PRO B C 1
ATOM 3602 O O . PRO B 1 9 ? -13.537 54.832 0.085 1.00 13.92 8 PRO B O 1
ATOM 3613 N N . TYR B 1 10 ? -12.350 53.335 1.244 1.00 9.65 9 TYR B N 1
ATOM 3614 C CA . TYR B 1 10 ? -11.331 54.271 1.733 1.00 9.61 9 TYR B CA 1
ATOM 3615 C C . TYR B 1 10 ? -10.116 53.409 2.072 1.00 10.21 9 TYR B C 1
ATOM 3616 O O . TYR B 1 10 ? -10.180 52.172 2.025 1.00 9.79 9 TYR B O 1
ATOM 3634 N N A ASP B 1 11 ? -9.013 54.066 2.428 0.15 9.61 10 ASP B N 1
ATOM 3635 N N B ASP B 1 11 ? -8.987 54.037 2.381 0.85 9.39 10 ASP B N 1
ATOM 3636 C CA A ASP B 1 11 ? -7.814 53.342 2.826 0.15 7.97 10 ASP B CA 1
ATOM 3637 C CA B ASP B 1 11 ? -7.856 53.204 2.752 0.85 9.04 10 ASP B CA 1
ATOM 3638 C C A ASP B 1 11 ? -7.953 52.811 4.255 0.15 7.45 10 ASP B C 1
ATOM 3639 C C B ASP B 1 11 ? -7.948 52.788 4.226 0.85 7.21 10 ASP B C 1
ATOM 3640 O O A ASP B 1 11 ? -8.770 53.286 5.046 0.15 7.49 10 ASP B O 1
ATOM 3641 O O B ASP B 1 11 ? -8.719 53.318 5.011 0.85 7.29 10 ASP B O 1
ATOM 3658 N N . TYR B 1 12 ? -7.141 51.803 4.575 1.00 8.42 11 TYR B N 1
ATOM 3659 C CA . TYR B 1 12 ? -7.261 51.157 5.871 1.00 7.88 11 TYR B CA 1
ATOM 3660 C C . TYR B 1 12 ? -7.053 52.094 7.047 1.00 9.04 11 TYR B C 1
ATOM 3661 O O . TYR B 1 12 ? -7.575 51.837 8.142 1.00 9.34 11 TYR B O 1
ATOM 3680 N N . GLY B 1 13 ? -6.306 53.167 6.879 1.00 7.73 12 GLY B N 1
ATOM 3681 C CA . GLY B 1 13 ? -6.089 54.109 7.953 1.00 9.42 12 GLY B CA 1
ATOM 3682 C C . GLY B 1 13 ? -7.055 55.249 7.984 1.00 7.68 12 GLY B C 1
ATOM 3683 O O . GLY B 1 13 ? -6.898 56.154 8.833 1.00 10.53 12 GLY B O 1
ATOM 3687 N N . ALA B 1 14 ? -8.056 55.255 7.143 1.00 8.15 13 ALA B N 1
ATOM 3688 C CA . ALA B 1 14 ? -8.930 56.414 7.020 1.00 9.14 13 ALA B CA 1
ATOM 3689 C C . ALA B 1 14 ? -9.827 56.632 8.223 1.00 10.32 13 ALA B C 1
ATOM 3690 O O . ALA B 1 14 ? -10.413 57.725 8.355 1.00 11.65 13 ALA B O 1
ATOM 3697 N N . LEU B 1 15 ? -9.993 55.635 9.100 1.00 8.34 14 LEU B N 1
ATOM 3698 C CA . LEU B 1 15 ? -10.876 55.788 10.253 1.00 7.77 14 LEU B CA 1
ATOM 3699 C C . LEU B 1 15 ? -10.112 55.996 11.541 1.00 7.78 14 LEU B C 1
ATOM 3700 O O . LEU B 1 15 ? -10.717 56.003 12.622 1.00 7.91 14 LEU B O 1
ATOM 3715 N N . GLU B 1 16 ? -8.807 56.222 11.453 1.00 7.75 15 GLU B N 1
ATOM 3716 C CA . GLU B 1 16 ? -8.040 56.578 12.629 1.00 7.03 15 GLU B CA 1
ATOM 3717 C C . GLU B 1 16 ? -8.493 57.950 13.136 1.00 7.86 15 GLU B C 1
ATOM 3718 O O . GLU B 1 16 ? -8.977 58.773 12.357 1.00 8.68 15 GLU B O 1
ATOM 3730 N N . PRO B 1 17 ? -8.390 58.173 14.445 1.00 7.31 16 PRO B N 1
ATOM 3731 C CA . PRO B 1 17 ? -7.847 57.311 15.478 1.00 9.13 16 PRO B CA 1
ATOM 3732 C C . PRO B 1 17 ? -8.896 56.327 16.027 1.00 9.47 16 PRO B C 1
ATOM 3733 O O . PRO B 1 17 ? -8.562 55.567 16.927 1.00 11.96 16 PRO B O 1
ATOM 3744 N N . HIS B 1 18 ? -10.098 56.365 15.507 1.00 8.68 17 HIS B N 1
ATOM 3745 C CA . HIS B 1 18 ? -11.223 55.661 16.118 1.00 8.11 17 HIS B CA 1
ATOM 3746 C C . HIS B 1 18 ? -11.139 54.167 15.921 1.00 9.09 17 HIS B C 1
ATOM 3747 O O . HIS B 1 18 ? -11.457 53.395 16.847 1.00 8.83 17 HIS B O 1
ATOM 3761 N N . ILE B 1 19 ? -10.736 53.730 14.720 1.00 8.92 18 ILE B N 1
ATOM 3762 C CA . ILE B 1 19 ? -10.469 52.312 14.464 1.00 6.91 18 ILE B CA 1
ATOM 3763 C C . ILE B 1 19 ? -9.121 52.302 13.768 1.00 8.21 18 ILE B C 1
ATOM 3764 O O . ILE B 1 19 ? -8.997 52.888 12.690 1.00 10.29 18 ILE B O 1
ATOM 3780 N N A ASN B 1 20 ? -8.131 51.653 14.351 0.59 7.97 19 ASN B N 1
ATOM 3781 N N B ASN B 1 20 ? -8.134 51.640 14.365 0.41 8.05 19 ASN B N 1
ATOM 3782 C CA A ASN B 1 20 ? -6.798 51.811 13.797 0.59 11.45 19 ASN B CA 1
ATOM 3783 C CA B ASN B 1 20 ? -6.769 51.664 13.857 0.41 8.88 19 ASN B CA 1
ATOM 3784 C C A ASN B 1 20 ? -6.579 50.949 12.561 0.59 8.34 19 ASN B C 1
ATOM 3785 C C B ASN B 1 20 ? -6.679 51.030 12.471 0.41 8.57 19 ASN B C 1
ATOM 3786 O O A ASN B 1 20 ? -7.267 49.947 12.314 0.59 7.49 19 ASN B O 1
ATOM 3787 O O B ASN B 1 20 ? -7.542 50.237 12.037 0.41 5.76 19 ASN B O 1
ATOM 3808 N N . ALA B 1 21 ? -5.602 51.369 11.772 1.00 7.61 20 ALA B N 1
ATOM 3809 C CA . ALA B 1 21 ? -5.361 50.820 10.470 1.00 6.17 20 ALA B CA 1
ATOM 3810 C C . ALA B 1 21 ? -5.068 49.339 10.530 1.00 6.93 20 ALA B C 1
ATOM 3811 O O . ALA B 1 21 ? -5.446 48.618 9.608 1.00 8.71 20 ALA B O 1
ATOM 3819 N N . GLN B 1 22 ? -4.376 48.869 11.567 1.00 7.29 21 GLN B N 1
ATOM 3820 C CA . GLN B 1 22 ? -4.070 47.443 11.640 1.00 8.09 21 GLN B CA 1
ATOM 3821 C C . GLN B 1 22 ? -5.345 46.616 11.724 1.00 6.49 21 GLN B C 1
ATOM 3822 O O . GLN B 1 22 ? -5.451 45.560 11.100 1.00 8.45 21 GLN B O 1
ATOM 3836 N N . ILE B 1 23 ? -6.310 47.081 12.518 1.00 6.50 22 ILE B N 1
ATOM 3837 C CA . ILE B 1 23 ? -7.608 46.413 12.603 1.00 6.41 22 ILE B CA 1
ATOM 3838 C C . ILE B 1 23 ? -8.314 46.417 11.250 1.00 6.78 22 ILE B C 1
ATOM 3839 O O . ILE B 1 23 ? -8.811 45.381 10.781 1.00 6.91 22 ILE B O 1
ATOM 3855 N N . MET B 1 24 ? -8.427 47.581 10.614 1.00 6.43 23 MET B N 1
ATOM 3856 C CA . MET B 1 24 ? -9.144 47.631 9.347 1.00 5.35 23 MET B CA 1
ATOM 3857 C C . MET B 1 24 ? -8.509 46.711 8.335 1.00 5.03 23 MET B C 1
ATOM 3858 O O . MET B 1 24 ? -9.209 46.019 7.590 1.00 6.76 23 MET B O 1
ATOM 3872 N N . GLN B 1 25 ? -7.185 46.701 8.273 1.00 6.31 24 GLN B N 1
ATOM 3873 C CA . GLN B 1 25 ? -6.498 45.854 7.312 1.00 5.54 24 GLN B CA 1
ATOM 3874 C C . GLN B 1 25 ? -6.739 44.370 7.585 1.00 5.62 24 GLN B C 1
ATOM 3875 O O . GLN B 1 25 ? -7.055 43.618 6.657 1.00 6.86 24 GLN B O 1
ATOM 3889 N N . LEU B 1 26 ? -6.587 43.940 8.823 1.00 5.68 25 LEU B N 1
ATOM 3890 C CA . LEU B 1 26 ? -6.887 42.541 9.159 1.00 6.88 25 LEU B CA 1
ATOM 3891 C C . LEU B 1 26 ? -8.343 42.226 8.879 1.00 5.50 25 LEU B C 1
ATOM 3892 O O . LEU B 1 26 ? -8.670 41.147 8.345 1.00 6.15 25 LEU B O 1
ATOM 3908 N N . HIS B 1 27 ? -9.226 43.115 9.298 1.00 6.04 26 HIS B N 1
ATOM 3909 C CA . HIS B 1 27 ? -10.658 42.854 9.240 1.00 5.34 26 HIS B CA 1
ATOM 3910 C C . HIS B 1 27 ? -11.108 42.636 7.812 1.00 6.53 26 HIS B C 1
ATOM 3911 O O . HIS B 1 27 ? -11.886 41.715 7.521 1.00 6.21 26 HIS B O 1
ATOM 3925 N N . HIS B 1 28 ? -10.634 43.457 6.881 1.00 5.64 27 HIS B N 1
ATOM 3926 C CA . HIS B 1 28 ? -11.011 43.345 5.491 1.00 5.86 27 HIS B CA 1
ATO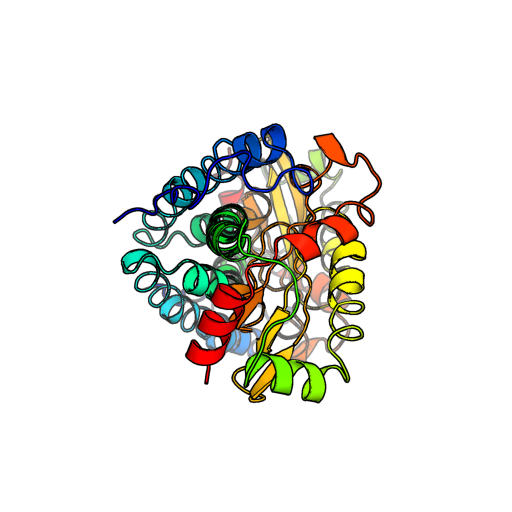M 3927 C C . HIS B 1 28 ? -10.211 42.257 4.766 1.00 6.24 27 HIS B C 1
ATOM 3928 O O . HIS B 1 28 ? -10.784 41.347 4.145 1.00 6.76 27 HIS B O 1
ATOM 3942 N N . SER B 1 29 ? -8.879 42.272 4.868 1.00 6.01 28 SER B N 1
ATOM 3943 C CA . SER B 1 29 ? -8.041 41.451 4.023 1.00 6.48 28 SER B CA 1
ATOM 3944 C C . SER B 1 29 ? -7.875 40.030 4.535 1.00 7.33 28 SER B C 1
ATOM 3945 O O . SER B 1 29 ? -7.455 39.155 3.763 1.00 8.45 28 SER B O 1
ATOM 3953 N N . LYS B 1 30 ? -8.152 39.791 5.817 1.00 6.14 29 LYS B N 1
ATOM 3954 C CA . LYS B 1 30 ? -8.055 38.428 6.376 1.00 6.02 29 LYS B CA 1
ATOM 3955 C C . LYS B 1 30 ? -9.437 37.902 6.728 1.00 6.92 29 LYS B C 1
ATOM 3956 O O . LYS B 1 30 ? -9.861 36.864 6.206 1.00 7.56 29 LYS B O 1
ATOM 3975 N N . HIS B 1 31 ? -10.185 38.600 7.576 1.00 6.21 30 HIS B N 1
ATOM 3976 C CA . HIS B 1 31 ? -11.463 38.052 8.017 1.00 6.34 30 HIS B CA 1
ATOM 3977 C C . HIS B 1 31 ? -12.470 38.044 6.889 1.00 5.46 30 HIS B C 1
ATOM 3978 O O . HIS B 1 31 ? -13.083 37.005 6.600 1.00 7.04 30 HIS B O 1
ATOM 3992 N N . HIS B 1 32 ? -12.774 39.200 6.306 1.00 6.70 31 HIS B N 1
ATOM 3993 C CA . HIS B 1 32 ? -13.772 39.214 5.240 1.00 6.33 31 HIS B CA 1
ATOM 3994 C C . HIS B 1 32 ? -13.309 38.365 4.055 1.00 7.32 31 HIS B C 1
ATOM 3995 O O . HIS B 1 32 ? -14.101 37.615 3.467 1.00 7.40 31 HIS B O 1
ATOM 4009 N N . ALA B 1 33 ? -12.040 38.413 3.706 1.00 7.17 32 ALA B N 1
ATOM 4010 C CA . ALA B 1 33 ? -11.549 37.571 2.634 1.00 8.03 32 ALA B CA 1
ATOM 4011 C C . ALA B 1 33 ? -11.864 36.107 2.901 1.00 6.04 32 ALA B C 1
ATOM 4012 O O . ALA B 1 33 ? -12.242 35.371 1.978 1.00 7.61 32 ALA B O 1
ATOM 4019 N N . ALA B 1 34 ? -11.654 35.633 4.133 1.00 6.49 33 ALA B N 1
ATOM 4020 C CA . ALA B 1 34 ? -11.923 34.218 4.441 1.00 6.15 33 ALA B CA 1
ATOM 4021 C C . ALA B 1 34 ? -13.399 33.922 4.318 1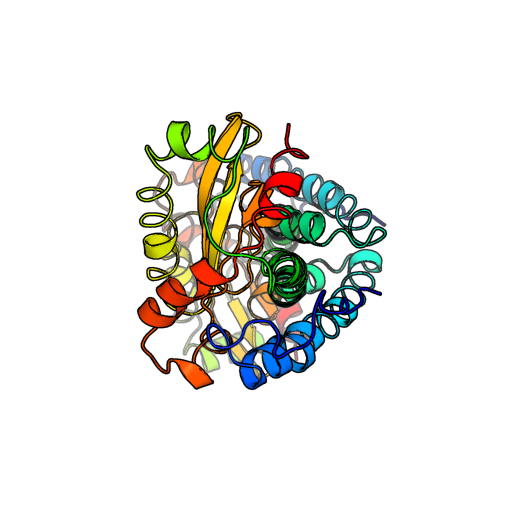.00 7.39 33 ALA B C 1
ATOM 4022 O O . ALA B 1 34 ? -13.771 32.845 3.816 1.00 8.23 33 ALA B O 1
ATOM 4029 N N A TYR B 1 35 ? -14.276 34.807 4.793 0.51 7.44 34 TYR B N 1
ATOM 4030 N N B TYR B 1 35 ? -14.278 34.830 4.744 0.49 7.51 34 TYR B N 1
ATOM 4031 C CA A TYR B 1 35 ? -15.704 34.591 4.581 0.51 5.83 34 TYR B CA 1
ATOM 4032 C CA B TYR B 1 35 ? -15.715 34.594 4.596 0.49 5.75 34 TYR B CA 1
ATOM 4033 C C A TYR B 1 35 ? -15.974 34.361 3.104 0.51 7.20 34 TYR B C 1
ATOM 4034 C C B TYR B 1 35 ? -16.108 34.468 3.126 0.49 6.92 34 TYR B C 1
ATOM 4035 O O A TYR B 1 35 ? -16.618 33.386 2.718 0.51 6.34 34 TYR B O 1
ATOM 4036 O O B TYR B 1 35 ? -16.984 33.665 2.769 0.49 5.24 34 TYR B O 1
ATOM 4071 N N . VAL B 1 36 ? -15.494 35.262 2.246 1.00 7.66 35 VAL B N 1
ATOM 4072 C CA . VAL B 1 36 ? -15.759 35.150 0.821 1.00 7.59 35 VAL B CA 1
ATOM 4073 C C . VAL B 1 36 ? -15.278 33.819 0.286 1.00 8.78 35 VAL B C 1
ATOM 4074 O O . VAL B 1 36 ? -16.025 33.101 -0.399 1.00 8.45 35 VAL B O 1
ATOM 4088 N N A ASN B 1 37 ? -14.055 33.439 0.637 0.58 8.60 36 ASN B N 1
ATOM 4089 N N B ASN B 1 37 ? -14.032 33.460 0.566 0.42 8.79 36 ASN B N 1
ATOM 4090 C CA A ASN B 1 37 ? -13.459 32.217 0.106 0.58 8.79 36 ASN B CA 1
ATOM 4091 C CA B ASN B 1 37 ? -13.519 32.193 0.059 0.42 8.94 36 ASN B CA 1
ATOM 4092 C C A ASN B 1 37 ? -14.229 30.988 0.577 0.58 10.58 36 ASN B C 1
ATOM 4093 C C B ASN B 1 37 ? -14.397 31.044 0.529 0.42 10.75 36 ASN B C 1
ATOM 4094 O O A ASN B 1 37 ? -14.465 30.051 -0.198 0.58 11.51 36 ASN B O 1
ATOM 4095 O O B ASN B 1 37 ? -14.876 30.234 -0.283 0.42 7.67 36 ASN B O 1
ATOM 4116 N N . ASN B 1 38 ? -14.646 30.974 1.842 1.00 8.17 37 ASN B N 1
ATOM 4117 C CA . ASN B 1 38 ? -15.388 29.843 2.389 1.00 8.91 37 ASN B CA 1
ATOM 4118 C C . ASN B 1 38 ? -16.826 29.845 1.928 1.00 8.24 37 ASN B C 1
ATOM 4119 O O . ASN B 1 38 ? -17.407 28.770 1.740 1.00 9.38 37 ASN B O 1
ATOM 4131 N N . LEU B 1 39 ? -17.427 31.007 1.732 1.00 7.89 38 LEU B N 1
ATOM 4132 C CA . LEU B 1 39 ? -18.749 31.084 1.144 1.00 7.18 38 LEU B CA 1
ATOM 4133 C C . LEU B 1 39 ? -18.774 30.463 -0.242 1.00 9.84 38 LEU B C 1
ATOM 4134 O O . LEU B 1 39 ? -19.695 29.693 -0.580 1.00 8.65 38 LEU B O 1
ATOM 4150 N N . ASN B 1 40 ? -17.807 30.799 -1.076 1.00 9.16 39 ASN B N 1
ATOM 4151 C CA . ASN B 1 40 ? -17.779 30.250 -2.431 1.00 9.18 39 ASN B CA 1
ATOM 4152 C C . ASN B 1 40 ? -17.624 28.731 -2.401 1.00 8.83 39 ASN B C 1
ATOM 4153 O O . ASN B 1 40 ? -18.320 28.031 -3.157 1.00 11.67 39 ASN B O 1
ATOM 4164 N N . VAL B 1 41 ? -16.739 28.222 -1.549 1.00 8.75 40 VAL B N 1
ATOM 4165 C CA . VAL B 1 41 ? -16.544 26.771 -1.416 1.00 9.68 40 VAL B CA 1
ATOM 4166 C C . VAL B 1 41 ? -17.845 26.131 -0.981 1.00 10.05 40 VAL B C 1
ATOM 4167 O O . VAL B 1 41 ? -18.255 25.080 -1.493 1.00 9.36 40 VAL B O 1
ATOM 4180 N N . THR B 1 42 ? -18.507 26.733 0.003 1.00 9.68 41 THR B N 1
ATOM 4181 C CA . THR B 1 42 ? -19.736 26.160 0.545 1.00 8.47 41 THR B CA 1
ATOM 4182 C C . THR B 1 42 ? -20.862 26.196 -0.480 1.00 10.60 41 THR B C 1
ATOM 4183 O O . THR B 1 42 ? -21.598 25.207 -0.607 1.00 9.46 41 THR B O 1
ATOM 4194 N N A GLU B 1 43 ? -21.040 27.304 -1.211 0.53 8.59 42 GLU B N 1
ATOM 4195 N N B GLU B 1 43 ? -21.041 27.308 -1.201 0.47 8.62 42 GLU B N 1
ATOM 4196 C CA A GLU B 1 43 ? -22.059 27.359 -2.255 0.53 8.25 42 GLU B CA 1
ATOM 4197 C CA B GLU B 1 43 ? -22.049 27.363 -2.253 0.47 8.23 42 GLU B CA 1
ATOM 4198 C C A GLU B 1 43 ? -21.840 26.285 -3.317 0.53 10.44 42 GLU B C 1
ATOM 4199 C C B GLU B 1 43 ? -21.837 26.265 -3.289 0.47 10.56 42 GLU B C 1
ATOM 4200 O O A GLU B 1 43 ? -22.809 25.694 -3.814 0.53 10.41 42 GLU B O 1
ATOM 4201 O O B GLU B 1 43 ? -22.804 25.641 -3.740 0.47 10.30 42 GLU B O 1
ATOM 4224 N N . GLU B 1 44 ? -20.589 26.017 -3.681 1.00 10.10 43 GLU B N 1
ATOM 4225 C CA . GLU B 1 44 ? -20.348 24.978 -4.683 1.00 9.97 43 GLU B CA 1
ATOM 4226 C C . GLU B 1 44 ? -20.745 23.614 -4.147 1.00 11.23 43 GLU B C 1
ATOM 4227 O O . GLU B 1 44 ? -21.300 22.787 -4.878 1.00 10.32 43 GLU B O 1
ATOM 4240 N N . LYS B 1 45 ? -20.444 23.352 -2.882 1.00 9.88 44 LYS B N 1
ATOM 4241 C CA . LYS B 1 45 ? -20.861 22.081 -2.284 1.00 10.40 44 LYS B CA 1
ATOM 4242 C C . LYS B 1 45 ? -22.364 22.000 -2.217 1.00 9.59 44 LYS B C 1
ATOM 4243 O O . LYS B 1 45 ? -22.953 20.909 -2.399 1.00 11.11 44 LYS B O 1
ATOM 4262 N N . TYR B 1 46 ? -23.054 23.130 -2.004 1.00 10.13 45 TYR B N 1
ATOM 4263 C CA A TYR B 1 46 ? -24.510 23.166 -2.044 0.39 12.48 45 TYR B CA 1
ATOM 4264 C CA B TYR B 1 46 ? -24.496 23.103 -2.010 0.61 12.60 45 TYR B CA 1
ATOM 4265 C C . TYR B 1 46 ? -25.030 22.802 -3.408 1.00 14.25 45 TYR B C 1
ATOM 4266 O O . TYR B 1 46 ? -25.987 22.029 -3.542 1.00 15.72 45 TYR B O 1
ATOM 4301 N N . GLN B 1 47 ? -24.439 23.380 -4.457 1.00 11.96 46 GLN B N 1
ATOM 4302 C CA . GLN B 1 47 ? -24.870 23.057 -5.803 1.00 12.91 46 GLN B CA 1
ATOM 4303 C C . GLN B 1 47 ? -24.793 21.557 -6.047 1.00 11.82 46 GLN B C 1
ATOM 4304 O O . GLN B 1 47 ? -25.728 20.957 -6.593 1.00 13.76 46 GLN B O 1
ATOM 4318 N N A GLU B 1 48 ? -23.685 20.943 -5.680 0.63 9.84 47 GLU B N 1
ATOM 4319 N N B GLU B 1 48 ? -23.705 20.931 -5.609 0.37 10.15 47 GLU B N 1
ATOM 4320 C CA A GLU B 1 48 ? -23.547 19.503 -5.830 0.63 11.61 47 GLU B CA 1
ATOM 4321 C CA B GLU B 1 48 ? -23.518 19.500 -5.815 0.37 11.46 47 GLU B CA 1
ATOM 4322 C C A GLU B 1 48 ? -24.652 18.783 -5.060 0.63 11.30 47 GLU B C 1
ATOM 4323 C C B GLU B 1 48 ? -24.520 18.687 -5.005 0.37 11.44 47 GLU B C 1
ATOM 4324 O O A GLU B 1 48 ? -25.381 17.941 -5.616 0.63 12.06 47 GLU B O 1
ATOM 4325 O O B GLU B 1 48 ? -25.011 17.655 -5.475 0.37 11.28 47 GLU B O 1
ATOM 4348 N N . ALA B 1 49 ? -24.803 19.111 -3.771 1.00 11.17 48 ALA B N 1
ATOM 4349 C CA . ALA B 1 49 ? -25.808 18.419 -2.953 1.00 9.36 48 ALA B CA 1
ATOM 4350 C C . ALA B 1 49 ? -27.199 18.556 -3.520 1.00 11.15 48 ALA B C 1
ATOM 4351 O O . ALA B 1 49 ? -27.980 17.580 -3.526 1.00 11.57 48 ALA B O 1
ATOM 4359 N N . LEU B 1 50 ? -27.587 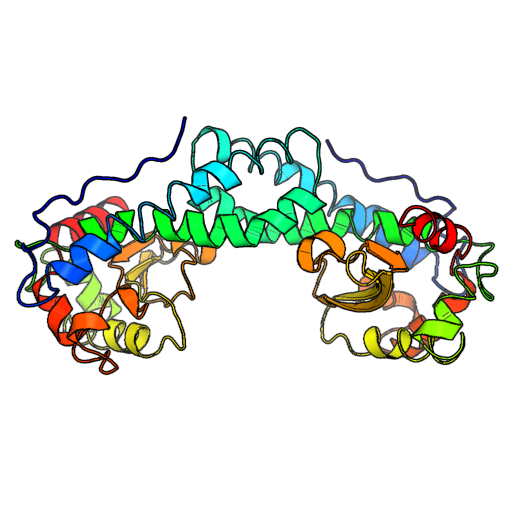19.736 -3.999 1.00 13.43 49 LEU B N 1
ATOM 4360 C CA . LEU B 1 50 ? -28.907 19.927 -4.559 1.00 11.67 49 LEU B CA 1
ATOM 4361 C C . LEU B 1 50 ? -29.107 19.100 -5.810 1.00 14.25 49 LEU B C 1
ATOM 4362 O O . LEU B 1 50 ? -30.202 18.565 -6.043 1.00 17.01 49 LEU B O 1
ATOM 4378 N N . ALA B 1 51 ? -28.077 19.006 -6.645 1.00 13.10 50 ALA B N 1
ATOM 4379 C CA . ALA B 1 51 ? -28.185 18.244 -7.885 1.00 17.62 50 ALA B CA 1
ATOM 4380 C C . ALA B 1 51 ? -28.402 16.763 -7.595 1.00 21.84 50 ALA B C 1
ATOM 4381 O O . ALA B 1 51 ? -29.095 16.079 -8.362 1.00 22.79 50 ALA B O 1
ATOM 4388 N N . LYS B 1 52 ? -27.799 16.254 -6.517 1.00 13.85 51 LYS B N 1
ATOM 4389 C CA . LYS B 1 52 ? -27.931 14.862 -6.084 1.00 14.64 51 LYS B CA 1
ATOM 4390 C C . LYS B 1 52 ? -29.130 14.630 -5.174 1.00 15.64 51 LYS B C 1
ATOM 4391 O O . LYS B 1 52 ? -29.391 13.477 -4.803 1.00 18.07 51 LYS B O 1
ATOM 4410 N N . GLY B 1 53 ? -29.840 15.672 -4.747 1.00 13.55 52 GLY B N 1
ATOM 4411 C CA . GLY B 1 53 ? -30.900 15.481 -3.779 1.00 13.35 52 GLY B CA 1
ATOM 4412 C C . GLY B 1 53 ? -30.404 15.027 -2.425 1.00 11.65 52 GLY B C 1
ATOM 4413 O O . GLY B 1 53 ? -31.140 14.342 -1.701 1.00 11.63 52 GLY B O 1
ATOM 4417 N N . ASP B 1 54 ? -29.195 15.439 -2.035 1.00 9.03 53 ASP B N 1
ATOM 4418 C CA . ASP B 1 54 ? -28.584 15.048 -0.773 1.00 10.32 53 ASP B CA 1
ATOM 4419 C C . ASP B 1 54 ? -28.974 16.095 0.276 1.00 9.69 53 ASP B C 1
ATOM 4420 O O . ASP B 1 54 ? -28.331 17.156 0.421 1.00 10.00 53 ASP B O 1
ATOM 4429 N N . VAL B 1 55 ? -30.040 15.792 0.995 1.00 7.55 54 VAL B N 1
ATOM 4430 C CA . VAL B 1 55 ? -30.575 16.679 2.016 1.00 7.94 54 VAL B CA 1
ATOM 4431 C C . VAL B 1 55 ? -29.677 16.664 3.242 1.00 10.08 54 VAL B C 1
ATOM 4432 O O . VAL B 1 55 ? -29.472 17.708 3.878 1.00 8.03 54 VAL B O 1
ATOM 4445 N N . THR B 1 56 ? -29.092 15.508 3.585 1.00 7.65 55 THR B N 1
ATOM 4446 C CA . THR B 1 56 ? -28.146 15.457 4.692 1.00 7.49 55 THR B CA 1
ATOM 4447 C C . THR B 1 56 ? -27.006 16.428 4.450 1.00 8.43 55 THR B C 1
ATOM 4448 O O . THR B 1 56 ? -26.642 17.200 5.328 1.00 7.65 55 THR B O 1
ATOM 4459 N N . ALA B 1 57 ? -26.433 16.394 3.252 1.00 8.76 56 ALA B N 1
ATOM 4460 C CA . ALA B 1 57 ? -25.325 17.292 2.979 1.00 7.98 56 ALA B CA 1
ATOM 4461 C C . ALA B 1 57 ? -25.781 18.731 2.999 1.00 10.04 56 ALA B C 1
ATOM 4462 O O . ALA B 1 57 ? -25.066 19.595 3.522 1.00 11.77 56 ALA B O 1
ATOM 4469 N N . GLN B 1 58 ? -26.958 19.046 2.455 1.00 8.56 57 GLN B N 1
ATOM 4470 C CA . GLN B 1 58 ? -27.431 20.428 2.501 1.00 9.17 57 GLN B CA 1
ATOM 4471 C C . GLN B 1 58 ? -27.479 20.898 3.935 1.00 9.54 57 GLN B C 1
ATOM 4472 O O . GLN B 1 58 ? -27.053 22.018 4.260 1.00 12.32 57 GLN B O 1
ATOM 4486 N N . ILE B 1 59 ? -28.021 20.087 4.827 1.00 7.00 58 ILE B N 1
ATOM 4487 C CA . ILE B 1 59 ? -28.179 20.477 6.209 1.00 6.14 58 ILE B CA 1
ATOM 4488 C C . ILE B 1 59 ? -26.829 20.566 6.906 1.00 7.65 58 ILE B C 1
ATOM 4489 O O . ILE B 1 59 ? -26.587 21.506 7.679 1.00 7.55 58 ILE B O 1
ATOM 4505 N N . ALA B 1 60 ? -25.916 19.656 6.621 1.00 7.25 59 ALA B N 1
ATOM 4506 C CA . ALA B 1 60 ? -24.591 19.704 7.215 1.00 7.06 59 ALA B CA 1
ATOM 4507 C C . ALA B 1 60 ? -23.828 20.959 6.786 1.00 9.91 59 ALA B C 1
ATOM 4508 O O . ALA B 1 60 ? -22.940 21.396 7.513 1.00 9.95 59 ALA B O 1
ATOM 4515 N N . LEU B 1 61 ? -24.143 21.518 5.633 1.00 6.70 60 LEU B N 1
ATOM 4516 C CA . LEU B 1 61 ? -23.464 22.716 5.149 1.00 7.39 60 LEU B CA 1
ATOM 4517 C C . LEU B 1 61 ? -24.070 23.971 5.720 1.00 7.37 60 LEU B C 1
ATOM 4518 O O . LEU B 1 61 ? -23.473 25.049 5.518 1.00 7.27 60 LEU B O 1
ATOM 4534 N N . GLN B 1 62 ? -25.207 23.921 6.390 1.00 7.11 61 GLN B N 1
ATOM 4535 C CA . GLN B 1 62 ? -25.870 25.151 6.804 1.00 7.50 61 GLN B CA 1
ATOM 4536 C C . GLN B 1 62 ? -25.001 25.983 7.734 1.00 7.56 61 GLN B C 1
ATOM 4537 O O . GLN B 1 62 ? -24.981 27.219 7.579 1.00 7.15 61 GLN B O 1
ATOM 4551 N N . PRO B 1 63 ? -24.315 25.410 8.722 1.00 7.55 62 PRO B N 1
ATOM 4552 C CA . PRO B 1 63 ? -23.532 26.267 9.616 1.00 8.72 62 PRO B CA 1
ATOM 4553 C C . PRO B 1 63 ? -22.450 27.047 8.885 1.00 6.45 62 PRO B C 1
ATOM 4554 O O . PRO B 1 63 ? -22.304 28.258 9.143 1.00 7.57 62 PRO B O 1
ATOM 4565 N N . ALA B 1 64 ? -21.752 26.436 7.946 1.00 7.68 63 ALA B N 1
ATOM 4566 C CA . ALA B 1 64 ? -20.725 27.134 7.191 1.00 7.51 63 ALA B CA 1
ATOM 4567 C C . ALA B 1 64 ? -21.348 28.201 6.311 1.00 8.25 63 ALA B C 1
ATOM 4568 O O . ALA B 1 64 ? -20.752 29.284 6.131 1.00 7.63 63 ALA B O 1
ATOM 4575 N N . LEU B 1 65 ? -22.499 27.925 5.713 1.00 7.04 64 LEU B N 1
ATOM 4576 C CA . LEU B 1 65 ? -23.169 28.879 4.842 1.00 6.82 64 LEU B CA 1
ATOM 4577 C C . LEU B 1 65 ? -23.631 30.084 5.634 1.00 6.93 64 LEU B C 1
ATOM 4578 O O . LEU B 1 65 ? -23.406 31.226 5.209 1.00 7.60 64 LEU B O 1
ATOM 4594 N N . LYS B 1 66 ? -24.299 29.886 6.768 1.00 6.83 65 LYS B N 1
ATOM 4595 C CA . LYS B 1 66 ? -24.765 31.018 7.537 1.00 6.52 65 LYS B CA 1
ATOM 4596 C C . LYS B 1 66 ? -23.604 31.811 8.069 1.00 7.80 65 LYS B C 1
ATOM 4597 O O . LYS B 1 66 ? -23.649 33.057 8.052 1.00 7.13 65 LYS B O 1
ATOM 4616 N N . PHE B 1 67 ? -22.568 31.146 8.525 1.00 6.93 66 PHE B N 1
ATOM 4617 C CA . PHE B 1 67 ? -21.452 31.861 9.152 1.00 5.93 66 PHE B CA 1
ATOM 4618 C C . PHE B 1 67 ? -20.667 32.665 8.129 1.00 6.24 66 PHE B C 1
ATOM 4619 O O . PHE B 1 67 ? -20.374 33.865 8.337 1.00 7.07 66 PHE B O 1
ATOM 4636 N N . ASN B 1 68 ? -20.257 32.039 7.030 1.00 6.43 67 ASN B N 1
ATOM 4637 C CA . ASN B 1 68 ? -19.457 32.726 6.027 1.00 7.05 67 ASN B CA 1
ATOM 4638 C C . ASN B 1 68 ? -20.317 33.598 5.153 1.00 7.04 67 ASN B C 1
ATOM 4639 O O . ASN B 1 68 ? -19.902 34.691 4.758 1.00 7.00 67 ASN B O 1
ATOM 4650 N N . GLY B 1 69 ? -21.508 33.144 4.804 1.00 7.29 68 GLY B N 1
ATOM 4651 C CA . GLY B 1 69 ? -22.437 33.973 4.051 1.00 7.45 68 GLY B CA 1
ATOM 4652 C C . GLY B 1 69 ? -22.876 35.179 4.827 1.00 7.62 68 GLY B C 1
ATOM 4653 O O . GLY B 1 69 ? -22.861 36.327 4.304 1.00 7.34 68 GLY B O 1
ATOM 4657 N N . GLY B 1 70 ? -23.247 34.970 6.079 1.00 7.26 69 GLY B N 1
ATOM 4658 C CA . GLY B 1 70 ? -23.571 36.085 6.942 1.00 7.34 69 GLY B CA 1
ATOM 4659 C C . GLY B 1 70 ? -22.366 36.989 7.124 1.00 6.02 69 GLY B C 1
ATOM 4660 O O . GLY B 1 70 ? -22.501 38.219 7.162 1.00 7.24 69 GLY B O 1
ATOM 4664 N N . GLY B 1 71 ? -21.167 36.427 7.258 1.00 6.57 70 GLY B N 1
ATOM 4665 C CA . GLY B 1 71 ? -19.973 37.273 7.369 1.00 6.22 70 GLY B CA 1
ATOM 4666 C C . GLY B 1 71 ? -19.843 38.174 6.164 1.00 7.26 70 GLY B C 1
ATOM 4667 O O . GLY B 1 71 ? -19.611 39.384 6.298 1.00 7.03 70 GLY B O 1
ATOM 4671 N N . HIS B 1 72 ? -20.029 37.627 4.968 1.00 6.73 71 HIS B N 1
ATOM 4672 C CA . HIS B 1 72 ? -19.935 38.436 3.756 1.00 6.63 71 HIS B CA 1
ATOM 4673 C C . HIS B 1 72 ? -21.007 39.500 3.724 1.00 6.52 71 HIS B C 1
ATOM 4674 O O . HIS B 1 72 ? -20.729 40.682 3.442 1.00 8.14 71 HIS B O 1
ATOM 4688 N N . ILE B 1 73 ? -22.234 39.155 4.039 1.00 6.30 72 ILE B N 1
ATOM 4689 C CA . ILE B 1 73 ? -23.322 40.125 4.022 1.00 6.29 72 ILE B CA 1
ATOM 4690 C C . ILE B 1 73 ? -23.028 41.255 4.995 1.00 7.13 72 ILE B C 1
ATOM 4691 O O . ILE B 1 73 ? -23.128 42.470 4.658 1.00 7.00 72 ILE B O 1
ATOM 4707 N N A ASN B 1 74 ? -22.664 40.896 6.221 0.60 6.06 73 ASN B N 1
ATOM 4708 N N B ASN B 1 74 ? -22.654 40.903 6.220 0.40 6.02 73 ASN B N 1
ATOM 4709 C CA A ASN B 1 74 ? -22.553 41.885 7.278 0.60 5.81 73 ASN B CA 1
ATOM 4710 C CA B ASN B 1 74 ? -22.569 41.904 7.272 0.40 5.82 73 ASN B CA 1
ATOM 4711 C C A ASN B 1 74 ? -21.392 42.823 7.018 0.60 6.60 73 ASN B C 1
ATOM 4712 C C B ASN B 1 74 ? -21.376 42.825 7.069 0.40 6.63 73 ASN B C 1
ATOM 4713 O O A ASN B 1 74 ? -21.530 44.039 7.169 0.60 6.56 73 ASN B O 1
ATOM 4714 O O B ASN B 1 74 ? -21.476 44.033 7.309 0.40 6.27 73 ASN B O 1
ATOM 4735 N N . HIS B 1 75 ? -20.233 42.277 6.678 1.00 5.63 74 HIS B N 1
ATOM 4736 C CA . HIS B 1 75 ? -19.043 43.107 6.489 1.00 5.70 74 HIS B CA 1
ATOM 4737 C C . HIS B 1 75 ? -19.201 43.979 5.272 1.00 7.22 74 HIS B C 1
ATOM 4738 O O . HIS B 1 75 ? -18.761 45.131 5.285 1.00 7.40 74 HIS B O 1
ATOM 4753 N N . SER B 1 76 ? -19.831 43.487 4.217 1.00 6.60 75 SER B N 1
ATOM 4754 C CA . SER B 1 76 ? -20.017 44.308 3.027 1.00 7.27 75 SER B CA 1
ATOM 4755 C C . SER B 1 76 ? -20.851 45.537 3.368 1.00 8.47 75 SER B C 1
ATOM 4756 O O . SER B 1 76 ? -20.557 46.646 2.899 1.00 8.31 75 SER B O 1
ATOM 4763 N N . ILE B 1 77 ? -21.843 45.412 4.226 1.00 6.62 76 ILE B N 1
ATOM 4764 C CA . ILE B 1 77 ? -22.621 46.552 4.673 1.00 7.36 76 ILE B CA 1
ATOM 4765 C C . ILE B 1 77 ? -21.788 47.435 5.588 1.00 6.30 76 ILE B C 1
ATOM 4766 O O . ILE B 1 77 ? -21.720 48.661 5.426 1.00 6.81 76 ILE B O 1
ATOM 4782 N N . PHE B 1 78 ? -21.097 46.816 6.544 1.00 6.87 77 PHE B N 1
ATOM 4783 C CA . PHE B 1 78 ? -20.320 47.542 7.549 1.00 6.11 77 PHE B CA 1
ATOM 4784 C C . PHE B 1 78 ? -19.340 48.502 6.889 1.00 6.75 77 PHE B C 1
ATOM 4785 O O . PHE B 1 78 ? -19.215 49.660 7.333 1.00 6.65 77 PHE B O 1
ATOM 4802 N N . TRP B 1 79 ? -18.605 48.064 5.854 1.00 6.38 78 TRP B N 1
ATOM 4803 C CA . TRP B 1 79 ? -17.603 49.004 5.313 1.00 7.29 78 TRP B CA 1
ATOM 4804 C C . TRP B 1 79 ? -18.271 50.263 4.818 1.00 8.29 78 TRP B C 1
ATOM 4805 O O . TRP B 1 79 ? -17.699 51.365 4.951 1.00 8.76 78 TRP B O 1
ATOM 4826 N N . THR B 1 80 ? -19.425 50.148 4.170 1.00 7.26 79 THR B N 1
ATOM 4827 C CA . THR B 1 80 ? -20.146 51.304 3.616 1.00 8.54 79 THR B CA 1
ATOM 4828 C C . THR B 1 80 ? -20.775 52.164 4.699 1.00 9.76 79 THR B C 1
ATOM 4829 O O . THR B 1 80 ? -21.095 53.337 4.447 1.00 9.08 79 THR B O 1
ATOM 4840 N N . ASN B 1 81 ? -20.958 51.649 5.893 1.00 6.90 80 ASN B N 1
ATOM 4841 C CA . ASN B 1 81 ? -21.548 52.349 7.015 1.00 7.06 80 ASN B CA 1
ATOM 4842 C C . ASN B 1 81 ? -20.550 53.255 7.736 1.00 7.21 80 ASN B C 1
ATOM 4843 O O . ASN B 1 81 ? -20.969 53.972 8.654 1.00 8.02 80 ASN B O 1
ATOM 4854 N N . LEU B 1 82 ? -19.291 53.204 7.369 1.00 7.36 81 LEU B N 1
ATOM 4855 C CA . LEU B 1 82 ? -18.230 53.995 7.997 1.00 7.66 81 LEU B CA 1
ATOM 4856 C C . LEU B 1 82 ? -17.618 54.890 6.930 1.00 9.37 81 LEU B C 1
ATOM 4857 O O . LEU B 1 82 ? -17.602 54.565 5.752 1.00 8.06 81 LEU B O 1
ATOM 4873 N N . SER B 1 83 ? -17.037 56.035 7.357 1.00 8.36 82 SER B N 1
ATOM 4874 C CA . SER B 1 83 ? -16.363 56.899 6.391 1.00 10.10 82 SER B CA 1
ATOM 4875 C C . SER B 1 83 ? -15.410 57.825 7.127 1.00 10.45 82 SER B C 1
ATOM 4876 O O . SER B 1 83 ? -15.724 58.275 8.231 1.00 9.47 82 SER B O 1
ATOM 4884 N N . PRO B 1 84 ? -14.315 58.214 6.486 1.00 8.56 83 PRO B N 1
ATOM 4885 C CA . PRO B 1 84 ? -13.479 59.279 7.083 1.00 10.04 83 PRO B CA 1
ATOM 4886 C C . PRO B 1 84 ? -14.205 60.584 7.231 1.00 15.09 83 PRO B C 1
ATOM 4887 O O . PRO B 1 84 ? -13.859 61.373 8.133 1.00 14.13 83 PRO B O 1
ATOM 4898 N N . ASN B 1 85 ? -15.192 60.835 6.398 1.00 12.65 84 ASN B N 1
ATOM 4899 C CA . ASN B 1 85 ? -16.012 62.040 6.447 1.00 13.83 84 ASN B CA 1
ATOM 4900 C C . ASN B 1 85 ? -17.273 61.885 7.287 1.00 13.59 84 ASN B C 1
ATOM 4901 O O . ASN B 1 85 ? -18.139 62.772 7.269 1.00 15.74 84 ASN B O 1
ATOM 4912 N N . GLY B 1 86 ? -17.358 60.822 8.074 1.00 13.67 85 GLY B N 1
ATOM 4913 C CA . GLY B 1 86 ? -18.514 60.542 8.884 1.00 11.50 85 GLY B CA 1
ATOM 4914 C C . GLY B 1 86 ? -18.512 61.231 10.230 1.00 12.15 85 GLY B C 1
ATOM 4915 O O . GLY B 1 86 ? -17.771 62.197 10.489 1.00 12.17 85 GLY B O 1
ATOM 4919 N N . GLY B 1 87 ? -19.389 60.756 11.079 1.00 9.50 86 GLY B N 1
ATOM 4920 C CA . GLY B 1 87 ? -19.599 61.328 12.394 1.00 11.16 86 GLY B CA 1
ATOM 4921 C C . GLY B 1 87 ? -20.797 62.253 12.418 1.00 13.34 86 GLY B C 1
ATOM 4922 O O . GLY B 1 87 ? -21.508 62.435 11.436 1.00 13.12 86 GLY B O 1
ATOM 4926 N N . GLY B 1 88 ? -21.046 62.794 13.610 1.00 14.42 87 GLY B N 1
ATOM 4927 C CA . GLY B 1 88 ? -22.167 63.718 13.728 1.00 15.28 87 GLY B CA 1
ATOM 4928 C C . GLY B 1 88 ? -23.503 63.004 13.688 1.00 15.44 87 GLY B C 1
ATOM 4929 O O . GLY B 1 88 ? -23.643 61.852 14.081 1.00 14.68 87 GLY B O 1
ATOM 4933 N N . GLU B 1 89 ? -24.521 63.708 13.185 1.00 15.37 88 GLU B N 1
ATOM 4934 C CA . GLU B 1 89 ? -25.884 63.232 13.146 1.00 15.39 88 GLU B CA 1
ATOM 4935 C C . GLU B 1 89 ? -26.396 63.166 11.717 1.00 13.43 88 GLU B C 1
ATOM 4936 O O . GLU B 1 89 ? -25.961 63.941 10.853 1.00 16.31 88 GLU B O 1
ATOM 4948 N N . PRO B 1 90 ? -27.341 62.292 11.435 1.00 14.00 89 PRO B N 1
ATOM 4949 C CA . PRO B 1 90 ? -28.006 62.319 10.135 1.00 12.94 89 PRO B CA 1
ATOM 4950 C C . PRO B 1 90 ? -28.930 63.532 10.081 1.00 14.68 89 PRO B C 1
ATOM 4951 O O . PRO B 1 90 ? -29.074 64.231 11.089 1.00 15.67 89 PRO B O 1
ATOM 4962 N N . LYS B 1 91 ? -29.580 63.715 8.951 1.00 20.33 90 LYS B N 1
ATOM 4963 C CA . LYS B 1 91 ? -30.522 64.810 8.771 1.00 19.78 90 LYS B CA 1
ATOM 4964 C C . LYS B 1 91 ? -31.754 64.279 8.053 1.00 22.03 90 LYS B C 1
ATOM 4965 O O . LYS B 1 91 ? -31.891 63.074 7.792 1.00 20.40 90 LYS B O 1
ATOM 4984 N N . GLY B 1 92 ? -32.681 65.183 7.737 1.00 19.31 91 GLY B N 1
ATOM 4985 C CA . GLY B 1 92 ? -33.783 64.768 6.901 1.00 22.82 91 GLY B CA 1
ATOM 4986 C C . GLY B 1 92 ? -34.676 63.715 7.548 1.00 15.63 91 GLY B C 1
ATOM 4987 O O . GLY B 1 92 ? -34.854 63.666 8.775 1.00 17.81 91 GLY B O 1
ATOM 4991 N N . GLU B 1 93 ? -35.258 62.872 6.699 1.00 17.93 92 GLU B N 1
ATOM 4992 C CA . GLU B 1 93 ? -36.247 61.919 7.170 1.00 20.20 92 GLU B CA 1
ATOM 4993 C C . GLU B 1 93 ? -35.637 60.884 8.116 1.00 18.52 92 GLU B C 1
ATOM 4994 O O . GLU B 1 93 ? -36.319 60.426 9.031 1.00 16.55 92 GLU B O 1
ATOM 5006 N N . LEU B 1 94 ? -34.364 60.518 7.928 1.00 19.10 93 LEU B N 1
ATOM 5007 C CA . LEU B 1 94 ? -33.787 59.536 8.851 1.00 15.36 93 LEU B CA 1
ATOM 5008 C C . LEU B 1 94 ? -33.678 60.111 10.257 1.00 12.39 93 LEU B C 1
ATOM 5009 O O . LEU B 1 94 ? -34.043 59.456 11.232 1.00 13.64 93 LEU B O 1
ATOM 5025 N N . LEU B 1 95 ? -33.217 61.353 10.387 1.00 14.04 94 LEU B N 1
ATOM 5026 C CA . LEU B 1 95 ? -33.191 61.974 11.696 1.00 14.47 94 LEU B CA 1
ATOM 5027 C C . LEU B 1 95 ? -34.598 62.069 12.273 1.00 16.27 94 LEU B C 1
ATOM 5028 O O . LEU B 1 95 ? -34.810 61.805 13.466 1.00 14.60 94 LEU B O 1
ATOM 5044 N N A GLU B 1 96 ? -35.574 62.460 11.440 0.59 16.14 95 GLU B N 1
ATOM 5045 N N B GLU B 1 96 ? -35.577 62.460 11.444 0.41 16.22 95 GLU B N 1
ATOM 5046 C CA A GLU B 1 96 ? -36.960 62.508 11.895 0.59 18.97 95 GLU B CA 1
ATOM 5047 C CA B GLU B 1 96 ? -36.961 62.506 11.910 0.41 19.24 95 GLU B CA 1
ATOM 5048 C C A GLU B 1 96 ? -37.403 61.154 12.434 0.59 18.24 95 GLU B C 1
ATOM 5049 C C B GLU B 1 96 ? -37.399 61.149 12.442 0.41 18.56 95 GLU B C 1
ATOM 5050 O O A GLU B 1 96 ? -38.053 61.072 13.488 0.59 16.46 95 GLU B O 1
ATOM 5051 O O B GLU B 1 96 ? -38.041 61.060 13.498 0.41 16.69 95 GLU B O 1
ATOM 5074 N N . ALA B 1 97 ? -37.063 60.080 11.718 1.00 16.28 96 ALA B N 1
ATOM 5075 C CA . ALA B 1 97 ? -37.490 58.745 12.132 1.00 13.74 96 ALA B CA 1
ATOM 5076 C C . ALA B 1 97 ? -36.811 58.335 13.430 1.00 13.66 96 ALA B C 1
ATOM 5077 O O . ALA B 1 97 ? -37.434 57.706 14.286 1.00 13.65 96 ALA B O 1
ATOM 5085 N N . ILE B 1 98 ? -35.526 58.667 13.577 1.00 12.12 97 ILE B N 1
ATOM 5086 C CA . ILE B 1 98 ? -34.796 58.359 14.807 1.00 15.25 97 ILE B CA 1
ATOM 5087 C C . ILE B 1 98 ? -35.442 59.049 15.987 1.00 16.21 97 ILE B C 1
ATOM 5088 O O . ILE B 1 98 ? -35.680 58.446 17.037 1.00 13.65 97 ILE B O 1
ATOM 5104 N N . LYS B 1 99 ? -35.753 60.344 15.828 1.00 16.74 98 LYS B N 1
ATOM 5105 C CA . LYS B 1 99 ? -36.404 61.055 16.923 1.00 17.80 98 LYS B CA 1
ATOM 5106 C C . LYS B 1 99 ? -37.772 60.463 17.225 1.00 14.94 98 LYS B C 1
ATOM 5107 O O . LYS B 1 99 ? -38.135 60.298 18.390 1.00 17.13 98 LYS B O 1
ATOM 5126 N N . ARG B 1 100 ? -38.528 60.094 16.193 1.00 13.52 99 ARG B N 1
ATOM 5127 C CA . ARG B 1 100 ? -39.861 59.550 16.420 1.00 16.24 99 ARG B CA 1
ATOM 5128 C C . ARG B 1 100 ? -39.790 58.214 17.144 1.00 23.16 99 ARG B C 1
ATOM 5129 O O . ARG B 1 100 ? -40.515 57.972 18.120 1.00 18.86 99 ARG B O 1
ATOM 5150 N N . ASP B 1 101 ? -38.920 57.329 16.676 1.00 16.01 100 ASP B N 1
ATOM 5151 C CA . ASP B 1 101 ? -38.957 55.948 17.135 1.00 15.02 100 ASP B CA 1
ATOM 5152 C C . ASP B 1 101 ? -38.156 55.724 18.406 1.00 15.10 100 ASP B C 1
ATOM 5153 O O . ASP B 1 101 ? -38.476 54.801 19.167 1.00 17.60 100 ASP B O 1
ATOM 5162 N N . PHE B 1 102 ? -37.126 56.548 18.667 1.00 13.63 101 PHE B N 1
ATOM 5163 C CA . PHE B 1 102 ? -36.275 56.391 19.835 1.00 14.37 101 PHE B CA 1
ATOM 5164 C C . PHE B 1 102 ? -36.285 57.576 20.768 1.00 18.93 101 PHE B C 1
ATOM 5165 O O . PHE B 1 102 ? -35.684 57.501 21.846 1.00 19.04 101 PHE B O 1
ATOM 5182 N N . GLY B 1 103 ? -36.944 58.658 20.382 1.00 17.84 102 GLY B N 1
ATOM 5183 C CA . GLY B 1 103 ? -37.108 59.817 21.250 1.00 19.37 102 GLY B CA 1
ATOM 5184 C C . GLY B 1 103 ? -36.155 60.938 20.905 1.00 20.57 102 GLY B C 1
ATOM 5185 O O . GLY B 1 103 ? -36.553 62.109 20.852 1.00 19.49 102 GLY B O 1
ATOM 5189 N N . SER B 1 104 ? -34.891 60.607 20.682 1.00 15.77 103 SER B N 1
ATOM 5190 C CA . SER B 1 104 ? -33.901 61.578 20.251 1.00 17.20 103 SER B CA 1
ATOM 5191 C C . SER B 1 104 ? -32.749 60.814 19.635 1.00 16.04 103 SER B C 1
ATOM 5192 O O . SER B 1 104 ? -32.640 59.586 19.786 1.00 14.28 103 SER B O 1
ATOM 5200 N N . PHE B 1 105 ? -31.876 61.544 18.961 1.00 14.39 104 PHE B N 1
ATOM 5201 C CA . PHE B 1 105 ? -30.641 60.943 18.479 1.00 14.23 104 PHE B CA 1
ATOM 5202 C C . PHE B 1 105 ? -29.817 60.378 19.629 1.00 15.26 104 PHE B C 1
ATOM 5203 O O . PHE B 1 105 ? -29.267 59.269 19.522 1.00 14.76 104 PHE B O 1
ATOM 5220 N N . ASP B 1 106 ? -29.670 61.116 20.731 1.00 14.67 105 ASP B N 1
ATOM 5221 C CA . ASP B 1 106 ? -28.865 60.638 21.852 1.00 16.52 105 ASP B CA 1
ATOM 5222 C C . ASP B 1 106 ? -29.452 59.366 22.464 1.00 12.76 105 ASP B C 1
ATOM 5223 O O . ASP B 1 106 ? -28.706 58.456 22.865 1.00 13.96 105 ASP B O 1
ATOM 5232 N N . LYS B 1 107 ? -30.765 59.267 22.548 1.00 14.25 106 LYS B N 1
ATOM 5233 C CA . LYS B 1 107 ? -31.351 58.064 23.133 1.00 14.10 106 LYS B CA 1
ATOM 5234 C C . LYS B 1 107 ? -31.200 56.889 22.181 1.00 15.15 106 LYS B C 1
ATOM 5235 O O . LYS B 1 107 ? -30.955 55.757 22.616 1.00 15.10 106 LYS B O 1
ATOM 5254 N N . PHE B 1 108 ? -31.321 57.139 20.883 1.00 13.63 107 PHE B N 1
ATOM 5255 C CA . PHE B 1 108 ? -30.991 56.116 19.884 1.00 12.07 107 PHE B CA 1
ATOM 5256 C C . PHE B 1 108 ? -29.562 55.607 20.087 1.00 12.55 107 PHE B C 1
ATOM 5257 O O . PHE B 1 108 ? -29.323 54.382 20.107 1.00 12.24 107 PHE B O 1
ATOM 5274 N N A LYS B 1 109 ? -28.591 56.503 20.237 0.69 12.32 108 LYS B N 1
ATOM 5275 N N B LYS B 1 109 ? -28.606 56.521 20.260 0.31 12.45 108 LYS B N 1
ATOM 5276 C CA A LYS B 1 109 ? -27.211 56.048 20.414 0.69 12.47 108 LYS B CA 1
ATOM 5277 C CA B LYS B 1 109 ? -27.204 56.143 20.433 0.31 12.74 108 LYS B CA 1
ATOM 5278 C C A LYS B 1 109 ? -27.099 55.187 21.656 0.69 10.75 108 LYS B C 1
ATOM 5279 C C B LYS B 1 109 ? -27.017 55.285 21.677 0.31 11.11 108 LYS B C 1
ATOM 5280 O O A LYS B 1 109 ? -26.435 54.143 21.647 0.69 12.08 108 LYS B O 1
ATOM 5281 O O B LYS B 1 109 ? -26.208 54.347 21.685 0.31 12.45 108 LYS B O 1
ATOM 5318 N N . GLU B 1 110 ? -27.747 55.601 22.746 1.00 13.53 109 GLU B N 1
ATOM 5319 C CA . GLU B 1 110 ? -27.695 54.817 23.965 1.00 14.33 109 GLU B CA 1
ATOM 5320 C C . GLU B 1 110 ? -28.243 53.423 23.725 1.00 14.61 109 GLU B C 1
ATOM 5321 O O . GLU B 1 110 ? -27.682 52.428 24.213 1.00 14.15 109 GLU B O 1
ATOM 5334 N N A LYS B 1 111 ? -29.334 53.314 22.963 0.56 12.41 110 LYS B N 1
ATOM 5335 N N B LYS B 1 111 ? -29.360 53.329 22.998 0.44 12.33 110 LYS B N 1
ATOM 5336 C CA A LYS B 1 111 ? -29.966 52.010 22.772 0.56 11.28 110 LYS B CA 1
ATOM 5337 C CA B LYS B 1 111 ? -29.981 52.034 22.751 0.44 11.30 110 LYS B CA 1
ATOM 5338 C C A LYS B 1 111 ? -29.153 51.113 21.834 0.56 10.81 110 LYS B C 1
ATOM 5339 C C B LYS B 1 111 ? -29.084 51.146 21.892 0.44 11.05 110 LYS B C 1
ATOM 5340 O O A LYS B 1 111 ? -29.060 49.903 22.053 0.56 10.74 110 LYS B O 1
ATOM 5341 O O B LYS B 1 111 ? -28.858 49.983 22.224 0.44 11.90 110 LYS B O 1
ATOM 5378 N N . LEU B 1 112 ? -28.564 51.679 20.777 1.00 10.67 111 LEU B N 1
ATOM 5379 C CA . LEU B 1 112 ? -27.714 50.852 19.928 1.00 10.61 111 LEU B CA 1
ATOM 5380 C C . LEU B 1 112 ? -26.419 50.504 20.641 1.00 11.83 111 LEU B C 1
ATOM 5381 O O . LEU B 1 112 ? -25.926 49.378 20.519 1.00 10.48 111 LEU B O 1
ATOM 5398 N N . THR B 1 113 ? -25.850 51.447 21.399 1.00 9.96 112 THR B N 1
ATOM 5399 C CA . THR B 1 113 ? -24.691 51.123 22.218 1.00 11.76 112 THR B CA 1
ATOM 5400 C C . THR B 1 113 ? -25.006 49.980 23.155 1.00 12.17 112 THR B C 1
ATOM 5401 O O . THR B 1 113 ? -24.221 49.041 23.276 1.00 12.50 112 THR B O 1
ATOM 5412 N N . ALA B 1 114 ? -26.151 50.036 23.834 1.00 13.32 113 ALA B N 1
ATOM 5413 C CA . ALA B 1 114 ? -26.488 49.007 24.813 1.00 11.48 113 ALA B CA 1
ATOM 5414 C C . ALA B 1 114 ? -26.668 47.650 24.155 1.00 11.72 113 ALA B C 1
ATOM 5415 O O . ALA B 1 114 ? -26.245 46.619 24.703 1.00 13.17 113 ALA B O 1
ATOM 5422 N N . ALA B 1 115 ? -27.319 47.610 23.005 1.00 10.99 114 ALA B N 1
ATOM 5423 C CA . ALA B 1 115 ? -27.503 46.353 22.311 1.00 10.55 114 ALA B CA 1
ATOM 5424 C C . ALA B 1 115 ? -26.154 45.767 21.912 1.00 10.66 114 ALA B C 1
ATOM 5425 O O . ALA B 1 115 ? -25.946 44.551 21.987 1.00 12.18 114 ALA B O 1
ATOM 5432 N N . SER B 1 116 ? -25.230 46.627 21.506 1.00 10.92 115 SER B N 1
ATOM 5433 C CA . SER B 1 116 ? -23.924 46.192 21.012 1.00 8.33 115 SER B CA 1
ATOM 5434 C C . SER B 1 116 ? -23.025 45.748 22.153 1.00 9.67 115 SER B C 1
ATOM 5435 O O . SER B 1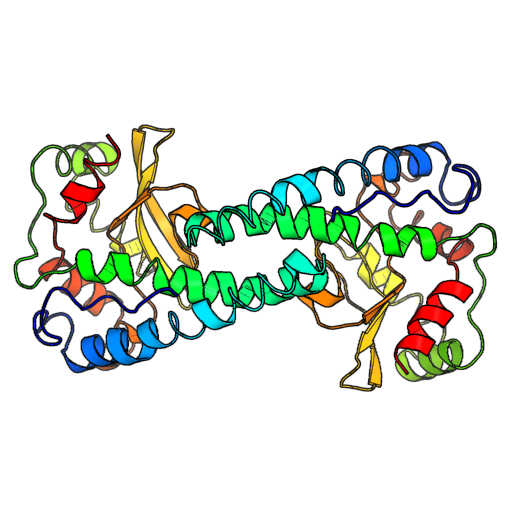 116 ? -22.353 44.701 22.056 1.00 10.53 115 SER B O 1
ATOM 5443 N N A VAL B 1 117 ? -23.004 46.501 23.248 0.71 11.53 116 VAL B N 1
ATOM 5444 N N B VAL B 1 117 ? -23.005 46.498 23.255 0.29 11.60 116 VAL B N 1
ATOM 5445 C CA A VAL B 1 117 ? -22.231 46.105 24.420 0.71 13.49 116 VAL B CA 1
ATOM 5446 C CA B VAL B 1 117 ? -22.216 46.082 24.411 0.29 13.55 116 VAL B CA 1
ATOM 5447 C C A VAL B 1 117 ? -22.820 44.859 25.062 0.71 12.96 116 VAL B C 1
ATOM 5448 C C B VAL B 1 117 ? -22.808 44.829 25.037 0.29 13.19 116 VAL B C 1
ATOM 5449 O O A VAL B 1 117 ? -22.093 44.064 25.682 0.71 15.13 116 VAL B O 1
ATOM 5450 O O B VAL B 1 117 ? -22.087 44.030 25.653 0.29 14.97 116 VAL B O 1
ATOM 5475 N N . GLY B 1 118 ? -24.109 44.620 24.885 1.00 11.86 117 GLY B N 1
ATOM 5476 C CA . GLY B 1 118 ? -24.772 43.483 25.500 1.00 13.22 117 GLY B CA 1
ATOM 5477 C C . GLY B 1 118 ? -24.523 42.140 24.851 1.00 14.40 117 GLY B C 1
ATOM 5478 O O . GLY B 1 118 ? -24.879 41.116 25.441 1.00 14.27 117 GLY B O 1
ATOM 5483 N N . VAL B 1 119 ? -23.957 42.096 23.641 1.00 10.92 118 VAL B N 1
ATOM 5484 C CA . VAL B 1 119 ? -23.721 40.827 22.993 1.00 9.74 118 VAL B CA 1
ATOM 5485 C C . VAL B 1 119 ? -22.706 40.033 23.810 1.00 10.28 118 VAL B C 1
ATOM 5486 O O . VAL B 1 119 ? -21.609 40.514 24.117 1.00 10.46 118 VAL B O 1
ATOM 5499 N N . GLN B 1 120 ? -23.060 38.821 24.158 1.00 9.03 119 GLN B N 1
ATOM 5500 C CA . GLN B 1 120 ? -22.209 37.893 24.894 1.00 8.35 119 GLN B CA 1
ATOM 5501 C C . GLN B 1 120 ? -21.625 36.924 23.880 1.00 8.39 119 GLN B C 1
ATOM 5502 O O . GLN B 1 120 ? -22.351 36.161 23.245 1.00 10.48 119 GLN B O 1
ATOM 5516 N N . GLY B 1 121 ? -20.303 36.956 23.690 1.00 8.61 120 GLY B N 1
ATOM 5517 C CA . GLY B 1 121 ? -19.687 36.216 22.608 1.00 8.01 120 GLY B CA 1
ATOM 5518 C C . GLY B 1 121 ? -19.519 37.131 21.406 1.00 6.75 120 GLY B C 1
ATOM 5519 O O . GLY B 1 121 ? -19.452 38.344 21.558 1.00 9.84 120 GLY B O 1
ATOM 5523 N N . SER B 1 122 ? -19.450 36.533 20.227 1.00 7.73 121 SER B N 1
ATOM 5524 C CA . SER B 1 122 ? -19.289 37.292 18.992 1.00 8.07 121 SER B CA 1
ATOM 5525 C C . SER B 1 122 ? -20.664 37.697 18.477 1.00 7.94 121 SER B C 1
ATOM 5526 O O . SER B 1 122 ? -21.660 36.976 18.658 1.00 8.32 121 SER B O 1
ATOM 5534 N N . GLY B 1 123 ? -20.744 38.867 17.829 1.00 7.68 122 GLY B N 1
ATOM 5535 C CA . GLY B 1 123 ? -21.997 39.246 17.204 1.00 6.51 122 GLY B CA 1
ATOM 5536 C C . GLY B 1 123 ? -21.974 40.683 16.725 1.00 6.46 122 GLY B C 1
ATOM 5537 O O . GLY B 1 123 ? -20.907 41.277 16.588 1.00 7.17 122 GLY B O 1
ATOM 5541 N N . TRP B 1 124 ? -23.172 41.209 16.455 1.00 6.62 123 TRP B N 1
ATOM 5542 C CA . TRP B 1 124 ? -23.399 42.504 15.823 1.00 8.07 123 TRP B CA 1
ATOM 5543 C C . TRP B 1 124 ? -24.576 43.193 16.483 1.00 6.78 123 TRP B C 1
ATOM 5544 O O . TRP B 1 124 ? -25.564 42.560 16.844 1.00 8.23 123 TRP B O 1
ATOM 5565 N N . GLY B 1 125 ? -24.491 44.510 16.591 1.00 7.33 124 GLY B N 1
ATOM 5566 C CA . GLY B 1 125 ? -25.654 45.359 16.866 1.00 6.91 124 GLY B CA 1
ATOM 5567 C C . GLY B 1 125 ? -26.113 45.999 15.568 1.00 6.87 124 GLY B C 1
ATOM 5568 O O . GLY B 1 125 ? -25.299 46.412 14.758 1.00 8.56 124 GLY B O 1
ATOM 5572 N N . TRP B 1 126 ? -27.427 46.114 15.402 1.00 7.50 125 TRP B N 1
ATOM 5573 C CA . TRP B 1 126 ? -28.019 46.717 14.204 1.00 7.28 125 TRP B CA 1
ATOM 5574 C C . TRP B 1 126 ? -29.096 47.748 14.500 1.00 8.38 125 TRP B C 1
ATOM 5575 O O . TRP B 1 126 ? -29.962 47.528 15.354 1.00 9.16 125 TRP B O 1
ATOM 5596 N N . LEU B 1 127 ? -29.061 48.833 13.719 1.00 8.61 126 LEU B N 1
ATOM 5597 C CA . LEU B 1 127 ? -30.265 49.596 13.397 1.00 7.91 126 LEU B CA 1
ATOM 5598 C C . LEU B 1 127 ? -30.838 49.049 12.104 1.00 7.55 126 LEU B C 1
ATOM 5599 O O . LEU B 1 127 ? -30.142 48.995 11.082 1.00 8.89 126 LEU B O 1
ATOM 5615 N N . GLY B 1 128 ? -32.106 48.646 12.142 1.00 8.68 127 GLY B N 1
ATOM 5616 C CA . GLY B 1 128 ? -32.777 48.129 10.979 1.00 10.51 127 GLY B CA 1
ATOM 5617 C C . GLY B 1 128 ? -34.082 48.874 10.727 1.00 9.33 127 GLY B C 1
ATOM 5618 O O . GLY B 1 128 ? -34.533 49.676 11.546 1.00 10.19 127 GLY B O 1
ATOM 5622 N N . PHE B 1 129 ? -34.660 48.565 9.585 1.00 11.45 128 PHE B N 1
ATOM 5623 C CA . PHE B 1 129 ? -36.015 49.014 9.226 1.00 10.54 128 PHE B CA 1
ATOM 5624 C C . PHE B 1 129 ? -36.950 47.821 9.182 1.00 13.63 128 PHE B C 1
ATOM 5625 O O . PHE B 1 129 ? -36.691 46.812 8.499 1.00 13.94 128 PHE B O 1
ATOM 5642 N N . ASN B 1 130 ? -38.069 47.933 9.901 1.00 12.34 129 ASN B N 1
ATOM 5643 C CA . ASN B 1 130 ? -39.101 46.917 9.898 1.00 11.89 129 ASN B CA 1
ATOM 5644 C C . ASN B 1 130 ? -40.119 47.330 8.825 1.00 14.71 129 ASN B C 1
ATOM 5645 O O . ASN B 1 130 ? -40.853 48.318 8.989 1.00 14.02 129 ASN B O 1
ATOM 5656 N N . LYS B 1 131 ? -40.112 46.606 7.713 1.00 18.03 130 LYS B N 1
ATOM 5657 C CA . LYS B 1 131 ? -40.968 46.961 6.586 1.00 23.83 130 LYS B CA 1
ATOM 5658 C C . LYS B 1 131 ? -42.443 46.778 6.921 1.00 22.81 130 LYS B C 1
ATOM 5659 O O . LYS B 1 131 ? -43.266 47.596 6.499 1.00 28.86 130 LYS B O 1
ATOM 5678 N N . GLU B 1 132 ? -42.793 45.724 7.658 1.00 20.17 131 GLU B N 1
ATOM 5679 C CA . GLU B 1 132 ? -44.210 45.493 7.973 1.00 22.00 131 GLU B CA 1
ATOM 5680 C C . GLU B 1 132 ? -44.765 46.638 8.798 1.00 23.24 131 GLU B C 1
ATOM 5681 O O . GLU B 1 132 ? -45.872 47.141 8.538 1.00 23.52 131 GLU B O 1
ATOM 5693 N N . ARG B 1 133 ? -44.030 47.044 9.828 1.00 15.11 132 ARG B N 1
ATOM 5694 C CA . ARG B 1 133 ? -44.460 48.074 10.746 1.00 14.05 132 ARG B CA 1
ATOM 5695 C C . ARG B 1 133 ? -44.127 49.477 10.266 1.00 15.36 132 ARG B C 1
ATOM 5696 O O . ARG B 1 133 ? -44.676 50.444 10.800 1.00 15.43 132 ARG B O 1
ATOM 5717 N N . GLY B 1 134 ? -43.248 49.621 9.277 1.00 15.18 133 GLY B N 1
ATOM 5718 C CA . GLY B 1 134 ? -42.902 50.914 8.749 1.00 16.26 133 GLY B CA 1
ATOM 5719 C C . GLY B 1 134 ? -42.163 51.806 9.723 1.00 18.21 133 GLY B C 1
ATOM 5720 O O . GLY B 1 134 ? -42.432 53.014 9.791 1.00 20.05 133 GLY B O 1
ATOM 5724 N N . HIS B 1 135 ? -41.228 51.247 10.494 1.00 13.39 134 HIS B N 1
ATOM 5725 C CA . HIS B 1 135 ? -40.489 52.011 11.482 1.00 11.32 134 HIS B CA 1
ATOM 5726 C C . HIS B 1 135 ? -39.139 51.353 11.735 1.00 11.90 134 HIS B C 1
ATOM 5727 O O . HIS B 1 135 ? -38.895 50.214 11.314 1.00 11.01 134 HIS B O 1
ATOM 5741 N N . LEU B 1 136 ? -38.281 52.103 12.431 1.00 10.36 135 LEU B N 1
ATOM 5742 C CA . LEU B 1 136 ? -36.938 51.657 12.794 1.00 11.09 135 LEU B CA 1
ATOM 5743 C C . LEU B 1 136 ? -37.006 50.670 13.947 1.00 11.20 135 LEU B C 1
ATOM 5744 O O . LEU B 1 136 ? -37.957 50.628 14.721 1.00 13.64 135 LEU B O 1
ATOM 5760 N N . GLN B 1 137 ? -35.953 49.850 14.073 1.00 11.01 136 GLN B N 1
ATOM 5761 C CA . GLN B 1 137 ? -35.938 48.796 15.088 1.00 12.62 136 GLN B CA 1
ATOM 5762 C C . GLN B 1 137 ? -34.482 48.425 15.339 1.00 11.61 136 GLN B C 1
ATOM 5763 O O . GLN B 1 137 ? -33.714 48.292 14.381 1.00 12.45 136 GLN B O 1
ATOM 5777 N N . ILE B 1 138 ? -34.091 48.306 16.594 1.00 10.15 137 ILE B N 1
ATOM 5778 C CA . ILE B 1 138 ? -32.739 47.862 16.970 1.00 10.32 137 ILE B CA 1
ATOM 5779 C C . ILE B 1 138 ? -32.791 46.372 17.265 1.00 10.75 137 ILE B C 1
ATOM 5780 O O . ILE B 1 138 ? -33.709 45.878 17.912 1.00 11.43 137 ILE B O 1
ATOM 5796 N N . ALA B 1 139 ? -31.786 45.629 16.776 1.00 10.03 138 ALA B N 1
ATOM 5797 C CA . ALA B 1 139 ? -31.670 44.213 17.077 1.00 9.82 138 ALA B CA 1
ATOM 5798 C C . ALA B 1 139 ? -30.199 43.853 17.211 1.00 12.04 138 ALA B C 1
ATOM 5799 O O . ALA B 1 139 ? -29.336 44.512 16.651 1.00 15.17 138 ALA B O 1
ATOM 5806 N N . ALA B 1 140 ? -29.934 42.804 17.967 1.00 10.39 139 ALA B N 1
ATOM 5807 C CA . ALA B 1 140 ? -28.606 42.206 18.017 1.00 9.36 139 ALA B CA 1
ATOM 5808 C C . ALA B 1 140 ? -28.669 40.845 17.376 1.00 9.37 139 ALA B C 1
ATOM 5809 O O . ALA B 1 140 ? -29.681 40.133 17.456 1.00 11.14 139 ALA B O 1
ATOM 5816 N N . CYS B 1 141 ? -27.564 40.452 16.753 1.00 8.04 140 CYS B N 1
ATOM 5817 C CA . CYS B 1 141 ? -27.472 39.150 16.107 1.00 8.51 140 CYS B CA 1
ATOM 5818 C C . CYS B 1 141 ? -26.213 38.425 16.566 1.00 7.69 140 CYS B C 1
ATOM 5819 O O . CYS B 1 141 ? -25.141 39.045 16.681 1.00 7.94 140 CYS B O 1
ATOM 5827 N N . PRO B 1 142 ? -26.267 37.112 16.800 1.00 7.09 141 PRO B N 1
ATOM 5828 C CA . PRO B 1 142 ? -25.080 36.360 17.204 1.00 6.67 141 PRO B CA 1
ATOM 5829 C C . PRO B 1 142 ? -24.168 36.027 16.051 1.00 7.19 141 PRO B C 1
ATOM 5830 O O . PRO B 1 142 ? -24.589 35.847 14.914 1.00 7.71 141 PRO B O 1
ATOM 5841 N N . ASN B 1 143 ? -22.894 35.870 16.363 1.00 6.48 142 ASN B N 1
ATOM 5842 C CA . ASN B 1 143 ? -21.897 35.398 15.423 1.00 6.33 142 ASN B CA 1
ATOM 5843 C C . ASN B 1 143 ? -21.970 36.233 14.156 1.00 6.09 142 ASN B C 1
ATOM 5844 O O . ASN B 1 143 ? -21.863 37.469 14.262 1.00 7.50 142 ASN B O 1
ATOM 5855 N N . ASN B 1 144 ? -22.092 35.637 12.975 1.00 8.04 143 ASN B N 1
ATOM 5856 C CA . ASN B 1 144 ? -22.274 36.424 11.767 1.00 7.89 143 ASN B CA 1
ATOM 5857 C C . ASN B 1 144 ? -23.675 36.248 11.197 1.00 7.49 143 ASN B C 1
ATOM 5858 O O . ASN B 1 144 ? -23.899 36.520 10.018 1.00 9.35 143 ASN B O 1
ATOM 5868 N N . ASP B 1 145 ? -24.638 35.873 12.026 1.00 9.23 144 ASP B N 1
ATOM 5869 C CA . ASP B 1 145 ? -26.000 35.706 11.536 1.00 8.73 144 ASP B CA 1
ATOM 5870 C C . ASP B 1 145 ? -26.437 37.041 10.951 1.00 9.90 144 ASP B C 1
ATOM 5871 O O . ASP B 1 145 ? -26.304 38.082 11.623 1.00 12.09 144 ASP B O 1
ATOM 5880 N N . PRO B 1 146 ? -26.905 37.086 9.712 1.00 7.95 145 PRO B N 1
ATOM 5881 C CA . PRO B 1 146 ? -27.191 38.393 9.100 1.00 7.87 145 PRO B CA 1
ATOM 5882 C C . PRO B 1 146 ? -28.581 38.869 9.442 1.00 8.30 145 PRO B C 1
ATOM 5883 O O . PRO B 1 146 ? -29.497 38.068 9.652 1.00 9.13 145 PRO B O 1
ATOM 5894 N N . LEU B 1 147 ? -28.751 40.196 9.473 1.00 7.33 146 LEU B N 1
ATOM 5895 C CA . LEU B 1 147 ? -29.998 40.753 9.998 1.00 7.09 146 LEU B CA 1
ATOM 5896 C C . LEU B 1 147 ? -31.200 40.364 9.140 1.00 8.36 146 LEU B C 1
ATOM 5897 O O . LEU B 1 147 ? -32.202 39.857 9.659 1.00 8.50 146 LEU B O 1
ATOM 5913 N N . GLN B 1 148 ? -31.144 40.637 7.841 1.00 7.87 147 GLN B N 1
ATOM 5914 C CA . GLN B 1 148 ? -32.348 40.417 7.023 1.00 10.04 147 GLN B CA 1
ATOM 5915 C C . GLN B 1 148 ? -32.651 38.931 6.883 1.00 9.10 147 GLN B C 1
ATOM 5916 O O . GLN B 1 148 ? -33.811 38.520 7.025 1.00 11.33 147 GLN B O 1
ATOM 5930 N N . GLY B 1 149 ? -31.638 38.100 6.675 1.00 9.15 148 GLY B N 1
ATOM 5931 C CA . GLY B 1 149 ? -31.888 36.674 6.507 1.00 9.85 148 GLY B CA 1
ATOM 5932 C C . GLY B 1 149 ? -32.425 36.000 7.734 1.00 12.35 148 GLY B C 1
ATOM 5933 O O . GLY B 1 149 ? -33.113 34.976 7.608 1.00 12.85 148 GLY B O 1
ATOM 5937 N N . THR B 1 150 ? -32.164 36.520 8.935 1.00 10.35 149 THR B N 1
ATOM 5938 C CA . THR B 1 150 ? -32.631 35.839 10.141 1.00 12.38 149 THR B CA 1
ATOM 5939 C C . THR B 1 150 ? -33.785 36.536 10.840 1.00 15.19 149 THR B C 1
ATOM 5940 O O . THR B 1 150 ? -34.452 35.899 11.666 1.00 18.37 149 THR B O 1
ATOM 5951 N N . THR B 1 151 ? -34.061 37.807 10.532 1.00 10.49 150 THR B N 1
ATOM 5952 C CA . THR B 1 151 ? -35.116 38.571 11.208 1.00 14.04 150 THR B CA 1
ATOM 5953 C C . THR B 1 151 ? -36.083 39.261 10.268 1.00 12.76 150 THR B C 1
ATOM 5954 O O . THR B 1 151 ? -37.119 39.755 10.736 1.00 15.48 150 THR B O 1
ATOM 5965 N N . GLY B 1 152 ? -35.760 39.394 8.980 1.00 13.55 151 GLY B N 1
ATOM 5966 C CA . GLY B 1 152 ? -36.558 40.156 8.066 1.00 12.67 151 GLY B CA 1
ATOM 5967 C C . GLY B 1 152 ? -36.344 41.657 8.110 1.00 12.98 151 GLY B C 1
ATOM 5968 O O . GLY B 1 152 ? -36.819 42.349 7.214 1.00 12.97 151 GLY B O 1
ATOM 5972 N N . LEU B 1 153 ? -35.646 42.175 9.113 1.00 12.06 152 LEU B N 1
ATOM 5973 C CA . LEU B 1 153 ? -35.382 43.600 9.176 1.00 10.20 152 LEU B CA 1
ATOM 5974 C C . LEU B 1 153 ? -34.348 43.983 8.127 1.00 11.18 152 LEU B C 1
ATOM 5975 O O . LEU B 1 153 ? -33.392 43.242 7.881 1.00 11.08 152 LEU B O 1
ATOM 5991 N N . ILE B 1 154 ? -34.510 45.155 7.534 1.00 9.27 153 ILE B N 1
ATOM 5992 C CA . ILE B 1 154 ? -33.588 45.653 6.522 1.00 10.78 153 ILE B CA 1
ATOM 5993 C C . ILE B 1 154 ? -32.452 46.374 7.240 1.00 10.31 153 ILE B C 1
ATOM 5994 O O . ILE B 1 154 ? -32.719 47.280 8.033 1.00 10.28 153 ILE B O 1
ATOM 6010 N N . PRO B 1 155 ? -31.189 45.993 7.018 1.00 8.73 154 PRO B N 1
ATOM 6011 C CA . PRO B 1 155 ? -30.100 46.644 7.766 1.00 8.17 154 PRO B CA 1
ATOM 6012 C C . PRO B 1 155 ? -29.837 48.068 7.300 1.00 9.90 154 PRO B C 1
ATOM 6013 O O . PRO B 1 155 ? -29.723 48.334 6.098 1.00 9.96 154 PRO B O 1
ATOM 6024 N N . LEU B 1 156 ? -29.687 48.965 8.268 1.00 8.27 155 LEU B N 1
ATOM 6025 C CA . LEU B 1 156 ? -29.317 50.344 7.994 1.00 8.39 155 LEU B CA 1
ATOM 6026 C C . LEU B 1 156 ? -27.915 50.657 8.491 1.00 8.61 155 LEU B C 1
ATOM 6027 O O . LEU B 1 156 ? -27.114 51.246 7.754 1.00 8.72 155 LEU B O 1
ATOM 6043 N N . LEU B 1 157 ? -27.610 50.276 9.730 1.00 8.45 156 LEU B N 1
ATOM 6044 C CA . LEU B 1 157 ? -26.327 50.559 10.367 1.00 5.99 156 LEU B CA 1
ATOM 6045 C C . LEU B 1 157 ? -26.000 49.358 11.239 1.00 8.39 156 LEU B C 1
ATOM 6046 O O . LEU B 1 157 ? -26.766 48.996 12.128 1.00 8.62 156 LEU B O 1
ATOM 6062 N N . GLY B 1 158 ? -24.834 48.768 10.999 1.00 8.11 157 GLY B N 1
ATOM 6063 C CA . GLY B 1 158 ? -24.328 47.663 11.805 1.00 7.30 157 GLY B CA 1
ATOM 6064 C C . GLY B 1 158 ? -23.055 48.024 12.536 1.00 7.49 157 GLY B C 1
ATOM 6065 O O . GLY B 1 158 ? -22.232 48.802 12.037 1.00 7.63 157 GLY B O 1
ATOM 6069 N N A ILE B 1 159 ? -22.902 47.437 13.719 0.42 6.69 158 ILE B N 1
ATOM 6070 N N B ILE B 1 159 ? -22.915 47.511 13.750 0.58 6.50 158 ILE B N 1
ATOM 6071 C CA A ILE B 1 159 ? -21.760 47.614 14.603 0.42 7.10 158 ILE B CA 1
ATOM 6072 C CA B ILE B 1 159 ? -21.682 47.649 14.510 0.58 6.46 158 ILE B CA 1
ATOM 6073 C C A ILE B 1 159 ? -21.223 46.210 14.900 0.42 8.16 158 ILE B C 1
ATOM 6074 C C B ILE B 1 159 ? -21.196 46.258 14.902 0.58 8.09 158 ILE B C 1
ATOM 6075 O O A ILE B 1 159 ? -21.885 45.423 15.587 0.42 6.72 158 ILE B O 1
ATOM 6076 O O B ILE B 1 159 ? -21.864 45.540 15.657 0.58 7.66 158 ILE B O 1
ATOM 6107 N N . ASP B 1 160 ? -20.043 45.887 14.371 1.00 6.60 159 ASP B N 1
ATOM 6108 C CA . ASP B 1 160 ? -19.440 44.583 14.634 1.00 5.77 159 ASP B CA 1
ATOM 6109 C C . ASP B 1 160 ? -18.835 44.625 16.018 1.00 6.33 159 ASP B C 1
ATOM 6110 O O . ASP B 1 160 ? -17.999 45.474 16.309 1.00 6.52 159 ASP B O 1
ATOM 6120 N N . VAL B 1 161 ? -19.207 43.673 16.881 1.00 5.35 160 VAL B N 1
ATOM 6121 C CA . VAL B 1 161 ? -18.642 43.555 18.220 1.00 6.36 160 VAL B CA 1
ATOM 6122 C C . VAL B 1 161 ? -17.935 42.225 18.430 1.00 6.65 160 VAL B C 1
ATOM 6123 O O . VAL B 1 161 ? -17.658 41.883 19.566 1.00 7.26 160 VAL B O 1
ATOM 6136 N N . TRP B 1 162 ? -17.601 41.515 17.354 1.00 5.76 161 TRP B N 1
ATOM 6137 C CA . TRP B 1 162 ? -16.561 40.509 17.479 1.00 5.74 161 TRP B CA 1
ATOM 6138 C C . TRP B 1 162 ? -15.305 41.154 18.035 1.00 6.17 161 TRP B C 1
ATOM 6139 O O . TRP B 1 162 ? -14.964 42.297 17.728 1.00 6.21 161 TRP B O 1
ATOM 6160 N N . GLU B 1 163 ? -14.559 40.384 18.835 1.00 6.31 162 GLU B N 1
ATOM 6161 C CA . GLU B 1 163 ? -13.317 40.899 19.376 1.00 5.92 162 GLU B CA 1
ATOM 6162 C C . GLU B 1 163 ? -12.361 41.367 18.288 1.00 6.34 162 GLU B C 1
ATOM 6163 O O . GLU B 1 163 ? -11.663 42.369 18.484 1.00 6.88 162 GLU B O 1
ATOM 6175 N N . HIS B 1 164 ? -12.285 40.725 17.136 1.00 5.87 163 HIS B N 1
ATOM 6176 C CA . HIS B 1 164 ? -11.362 41.166 16.097 1.00 6.44 163 HIS B CA 1
ATOM 6177 C C . HIS B 1 164 ? -11.707 42.551 15.566 1.00 7.14 163 HIS B C 1
ATOM 6178 O O . HIS B 1 164 ? -10.855 43.181 14.921 1.00 8.34 163 HIS B O 1
ATOM 6192 N N . ALA B 1 165 ? -12.897 43.069 15.854 1.00 6.00 164 ALA B N 1
ATOM 6193 C CA . ALA B 1 165 ? -13.261 44.421 15.420 1.00 6.20 164 ALA B CA 1
ATOM 6194 C C . ALA B 1 165 ? -12.648 45.499 16.288 1.00 6.60 164 ALA B C 1
ATOM 6195 O O . ALA B 1 165 ? -12.632 46.666 15.876 1.00 7.27 164 ALA B O 1
ATOM 6202 N N . TYR B 1 166 ? -12.130 45.172 17.461 1.00 6.21 165 TYR B N 1
ATOM 6203 C CA . TYR B 1 166 ? -11.660 46.187 18.374 1.00 5.42 165 TYR B CA 1
ATOM 6204 C C . TYR B 1 166 ? -10.486 45.821 19.256 1.00 6.11 165 TYR B C 1
ATOM 6205 O O . TYR B 1 166 ? -9.843 46.718 19.811 1.00 7.30 165 TYR B O 1
ATOM 6223 N N . TYR B 1 167 ? -10.192 44.517 19.425 1.00 6.30 166 TYR B N 1
ATOM 6224 C CA . TYR B 1 167 ? -9.328 44.063 20.515 1.00 7.39 166 TYR B CA 1
ATOM 6225 C C . TYR B 1 167 ? -7.907 44.582 20.434 1.00 7.42 166 TYR B C 1
ATOM 6226 O O . TYR B 1 167 ? -7.311 44.914 21.456 1.00 7.33 166 TYR B O 1
ATOM 6244 N N . LEU B 1 168 ? -7.317 44.622 19.237 1.00 7.80 167 LEU B N 1
ATOM 6245 C CA . LEU B 1 168 ? -5.926 45.062 19.169 1.00 8.50 167 LEU B CA 1
ATOM 6246 C C . LEU B 1 168 ? -5.755 46.442 19.773 1.00 7.75 167 LEU B C 1
ATOM 6247 O O . LEU B 1 168 ? -4.688 46.746 20.348 1.00 11.43 167 LEU B O 1
ATOM 6263 N N . GLN B 1 169 ? -6.735 47.300 19.595 1.00 6.70 168 GLN B N 1
ATOM 6264 C CA . GLN B 1 169 ? -6.713 48.698 19.995 1.00 7.00 168 GLN B CA 1
ATOM 6265 C C . GLN B 1 169 ? -7.269 48.892 21.399 1.00 9.07 168 GLN B C 1
ATOM 6266 O O . GLN B 1 169 ? -6.626 49.549 22.236 1.00 11.86 168 GLN B O 1
ATOM 6280 N N . TYR B 1 170 ? -8.455 48.371 21.664 1.00 7.04 169 TYR B N 1
ATOM 6281 C CA . TYR B 1 170 ? -9.208 48.625 22.873 1.00 7.25 169 TYR B CA 1
ATOM 6282 C C . TYR B 1 170 ? -9.145 47.487 23.883 1.00 8.30 169 TYR B C 1
ATOM 6283 O O . TYR B 1 170 ? -9.716 47.614 24.982 1.00 8.19 169 TYR B O 1
ATOM 6300 N N . LYS B 1 171 ? -8.542 46.372 23.523 1.00 7.66 170 LYS B N 1
ATOM 6301 C CA . LYS B 1 171 ? -8.431 45.203 24.393 1.00 8.52 170 LYS B CA 1
ATOM 6302 C C . LYS B 1 171 ? -9.856 44.811 24.794 1.00 9.14 170 LYS B C 1
ATOM 6303 O O . LYS B 1 171 ? -10.775 44.794 23.964 1.00 8.70 170 LYS B O 1
ATOM 6322 N N . ASN B 1 172 ? -10.085 44.482 26.068 1.00 8.32 171 ASN B N 1
ATOM 6323 C CA . ASN B 1 172 ? -11.380 44.045 26.530 1.00 7.80 171 ASN B CA 1
ATOM 6324 C C . ASN B 1 172 ? -12.417 45.155 26.625 1.00 8.60 171 ASN B C 1
ATOM 6325 O O . ASN B 1 172 ? -13.585 44.852 26.902 1.00 9.93 171 ASN B O 1
ATOM 6336 N N . VAL B 1 173 ? -12.030 46.428 26.425 1.00 10.29 172 VAL B N 1
ATOM 6337 C CA . VAL B 1 173 ? -12.888 47.567 26.768 1.00 9.33 172 VAL B CA 1
ATOM 6338 C C . VAL B 1 173 ? -13.792 47.905 25.587 1.00 9.17 172 VAL B C 1
ATOM 6339 O O . VAL B 1 173 ? -13.645 48.958 24.927 1.00 9.22 172 VAL B O 1
ATOM 6352 N N . ARG B 1 174 ? -14.724 47.016 25.304 1.00 9.66 173 ARG B N 1
ATOM 6353 C CA . ARG B 1 174 ? -15.652 47.208 24.194 1.00 7.92 173 ARG B CA 1
ATOM 6354 C C . ARG B 1 174 ? -16.363 48.546 24.285 1.00 7.81 173 ARG B C 1
ATOM 6355 O O . ARG B 1 174 ? -16.604 49.158 23.239 1.00 8.69 173 ARG B O 1
ATOM 6376 N N . PRO B 1 175 ? -16.740 49.044 25.453 1.00 9.36 174 PRO B N 1
ATOM 6377 C CA . PRO B 1 175 ? -17.452 50.331 25.463 1.00 9.02 174 PRO B CA 1
ATOM 6378 C C . PRO B 1 175 ? -16.650 51.472 24.883 1.00 9.98 174 PRO B C 1
ATOM 6379 O O . PRO B 1 175 ? -17.263 52.404 24.316 1.00 10.19 174 PRO B O 1
ATOM 6390 N N . ASP B 1 176 ? -15.329 51.444 24.982 1.00 8.69 175 ASP B N 1
ATOM 6391 C CA . ASP B 1 176 ? -14.534 52.545 24.437 1.00 9.11 175 ASP B CA 1
ATOM 6392 C C . ASP B 1 176 ? -14.564 52.518 22.911 1.00 9.01 175 ASP B C 1
ATOM 6393 O O . ASP B 1 176 ? -14.541 53.566 22.243 1.00 9.19 175 ASP B O 1
ATOM 6402 N N . TYR B 1 177 ? -14.585 51.309 22.324 1.00 8.28 176 TYR B N 1
ATOM 6403 C CA . TYR B 1 177 ? -14.739 51.170 20.890 1.00 7.60 176 TYR B CA 1
ATOM 6404 C C . TYR B 1 177 ? -16.090 51.684 20.441 1.00 7.69 176 TYR B C 1
ATOM 6405 O O . TYR B 1 177 ? -16.198 52.417 19.449 1.00 9.13 176 TYR B O 1
ATOM 6422 N N . LEU B 1 178 ? -17.134 51.341 21.177 1.00 8.57 177 LEU B N 1
ATOM 6423 C CA . LEU B 1 178 ? -18.475 51.804 20.833 1.00 8.57 177 LEU B CA 1
ATOM 6424 C C . LEU B 1 178 ? -18.551 53.327 20.875 1.00 10.24 177 LEU B C 1
ATOM 6425 O O . LEU B 1 178 ? -19.148 53.944 19.998 1.00 12.43 177 LEU B O 1
ATOM 6441 N N . LYS B 1 179 ? -17.907 53.954 21.849 1.00 8.36 178 LYS B N 1
ATOM 6442 C CA . LYS B 1 179 ? -17.939 55.412 21.900 1.00 9.47 178 LYS B CA 1
ATOM 6443 C C . LYS B 1 179 ? -17.210 55.999 20.707 1.00 11.90 178 LYS B C 1
ATOM 6444 O O . LYS B 1 179 ? -17.691 56.945 20.074 1.00 12.13 178 LYS B O 1
ATOM 6463 N N . ALA B 1 180 ? -16.085 55.420 20.350 1.00 8.95 179 ALA B N 1
ATOM 6464 C CA . ALA B 1 180 ? -15.261 55.965 19.283 1.00 10.66 179 ALA B CA 1
ATOM 6465 C C . ALA B 1 180 ? -15.949 55.855 17.931 1.00 8.14 179 ALA B C 1
ATOM 6466 O O . ALA B 1 180 ? -15.812 56.747 17.087 1.00 9.00 179 ALA B O 1
ATOM 6473 N N . ILE B 1 181 ? -16.640 54.736 17.659 1.00 8.11 180 ILE B N 1
ATOM 6474 C CA . ILE B 1 181 ? -17.125 54.467 16.310 1.00 6.47 180 ILE B CA 1
ATOM 6475 C C . ILE B 1 181 ? -18.114 55.546 15.849 1.00 7.34 180 ILE B C 1
ATOM 6476 O O . ILE B 1 181 ? -18.290 55.769 14.659 1.00 8.14 180 ILE B O 1
ATOM 6492 N N . TRP B 1 182 ? -18.804 56.203 16.790 1.00 8.47 181 TRP B N 1
ATOM 6493 C CA . TRP B 1 182 ? -19.778 57.224 16.393 1.00 8.66 181 TRP B CA 1
ATOM 6494 C C . TRP B 1 182 ? -19.116 58.327 15.581 1.00 8.06 181 TRP B C 1
ATOM 6495 O O . TRP B 1 182 ? -19.814 58.988 14.800 1.00 10.05 181 TRP B O 1
ATOM 6516 N N . ASN B 1 183 ? -17.824 58.525 15.747 1.00 7.46 182 ASN B N 1
ATOM 6517 C CA . ASN B 1 183 ? -17.084 59.564 15.009 1.00 9.12 182 ASN B CA 1
ATOM 6518 C C . ASN B 1 183 ? -16.936 59.256 13.532 1.00 9.42 182 ASN B C 1
ATOM 6519 O O . ASN B 1 183 ? -16.598 60.144 12.770 1.00 10.62 182 ASN B O 1
ATOM 6530 N N . VAL B 1 184 ? -17.174 57.999 13.082 1.00 9.23 183 VAL B N 1
ATOM 6531 C CA . VAL B 1 184 ? -16.961 57.630 11.688 1.00 7.68 183 VAL B CA 1
ATOM 6532 C C . VAL B 1 184 ? -18.202 57.044 11.026 1.00 7.59 183 VAL B C 1
ATOM 6533 O O . VAL B 1 184 ? -18.103 56.513 9.923 1.00 8.70 183 VAL B O 1
ATOM 6546 N N . ILE B 1 185 ? -19.374 57.123 11.660 1.00 8.34 184 ILE B N 1
ATOM 6547 C CA . ILE B 1 185 ? -20.591 56.640 10.998 1.00 8.39 184 ILE B CA 1
ATOM 6548 C C . ILE B 1 185 ? -20.833 57.446 9.732 1.00 11.95 184 ILE B C 1
ATOM 6549 O O . ILE B 1 185 ? -20.906 58.690 9.758 1.00 11.55 184 ILE B O 1
ATOM 6565 N N . ASN B 1 186 ? -21.049 56.758 8.622 1.00 9.80 185 ASN B N 1
ATOM 6566 C CA . ASN B 1 186 ? -21.367 57.379 7.332 1.00 9.67 185 ASN B CA 1
ATOM 6567 C C . ASN B 1 186 ? -22.880 57.523 7.234 1.00 9.56 185 ASN B C 1
ATOM 6568 O O . ASN B 1 186 ? -23.602 56.681 6.691 1.00 9.10 185 ASN B O 1
ATOM 6579 N N . TRP B 1 187 ? -23.394 58.642 7.810 1.00 9.95 186 TRP B N 1
ATOM 6580 C CA . TRP B 1 187 ? -24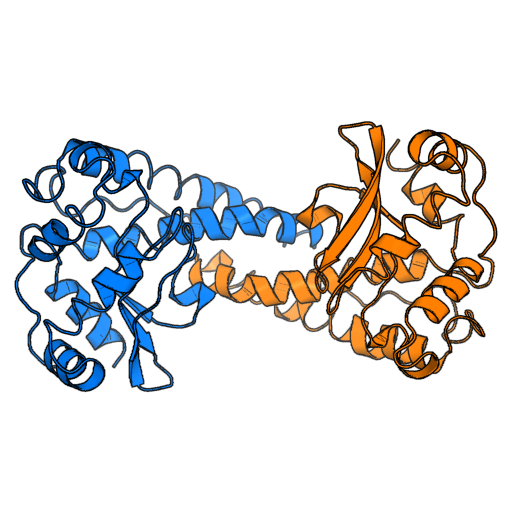.825 58.845 7.800 1.00 12.64 186 TRP B CA 1
ATOM 6581 C C . TRP B 1 187 ? -25.389 59.006 6.389 1.00 9.61 186 TRP B C 1
ATOM 6582 O O . TRP B 1 187 ? -26.565 58.734 6.163 1.00 11.27 186 TRP B O 1
ATOM 6603 N N A GLU B 1 188 ? -24.573 59.460 5.436 0.52 13.02 187 GLU B N 1
ATOM 6604 N N B GLU B 1 188 ? -24.571 59.395 5.409 0.48 13.29 187 GLU B N 1
ATOM 6605 C CA A GLU B 1 188 ? -25.019 59.462 4.047 0.52 14.23 187 GLU B CA 1
ATOM 6606 C CA B GLU B 1 188 ? -25.080 59.462 4.037 0.48 14.31 187 GLU B CA 1
ATOM 6607 C C A GLU B 1 188 ? -25.478 58.076 3.626 0.52 11.13 187 GLU B C 1
ATOM 6608 C C B GLU B 1 188 ? -25.410 58.076 3.488 0.48 11.65 187 GLU B C 1
ATOM 6609 O O A GLU B 1 188 ? -26.583 57.900 3.099 0.52 13.71 187 GLU B O 1
ATOM 6610 O O B GLU B 1 188 ? -26.360 57.902 2.715 0.48 11.83 187 GLU B O 1
ATOM 6633 N N . ASN B 1 189 ? -24.618 57.059 3.863 1.00 11.37 188 ASN B N 1
ATOM 6634 C CA . ASN B 1 189 ? -24.960 55.693 3.494 1.00 10.09 188 ASN B CA 1
ATOM 6635 C C . ASN B 1 189 ? -26.168 55.183 4.257 1.00 7.86 188 ASN B C 1
ATOM 6636 O O . ASN B 1 189 ? -27.033 54.508 3.681 1.00 10.46 188 ASN B O 1
ATOM 6648 N N . VAL B 1 190 ? -26.218 55.421 5.569 1.00 9.31 189 VAL B N 1
ATOM 6649 C CA . VAL B 1 190 ? -27.350 54.953 6.351 1.00 9.08 189 VAL B CA 1
ATOM 6650 C C . VAL B 1 190 ? -28.638 55.565 5.807 1.00 10.02 189 VAL B C 1
ATOM 6651 O O . VAL B 1 190 ? -29.666 54.905 5.690 1.00 11.09 189 VAL B O 1
ATOM 6664 N N . THR B 1 191 ? -28.568 56.859 5.456 1.00 11.81 190 THR B N 1
ATOM 6665 C CA . THR B 1 191 ? -29.736 57.535 4.880 1.00 13.32 190 THR B CA 1
ATOM 6666 C C . THR B 1 191 ? -30.139 56.904 3.553 1.00 11.17 190 THR B C 1
ATOM 6667 O O . THR B 1 191 ? -31.334 56.700 3.289 1.00 13.27 190 THR B O 1
ATOM 6678 N N . GLU B 1 192 ? -29.168 56.599 2.693 1.00 12.51 191 GLU B N 1
ATOM 6679 C CA . GLU B 1 192 ? -29.502 55.952 1.429 1.00 12.42 191 GLU B CA 1
ATOM 6680 C C . GLU B 1 192 ? -30.221 54.633 1.672 1.00 15.57 191 GLU B C 1
ATOM 6681 O O . GLU B 1 192 ? -31.221 54.302 1.019 1.00 16.91 191 GLU B O 1
ATOM 6693 N N . ARG B 1 193 ? -29.714 53.843 2.616 1.00 13.91 192 ARG B N 1
ATOM 6694 C CA . ARG B 1 193 ? -30.340 52.568 2.910 1.00 13.39 192 ARG B CA 1
ATOM 6695 C C . ARG B 1 193 ? -31.743 52.750 3.461 1.00 12.63 192 ARG B C 1
ATOM 6696 O O . ARG B 1 193 ? -32.650 51.981 3.132 1.00 13.89 192 ARG B O 1
ATOM 6717 N N . TYR B 1 194 ? -31.936 53.764 4.300 1.00 12.77 193 TYR B N 1
ATOM 6718 C CA . TYR B 1 194 ? -33.267 54.055 4.836 1.00 11.50 193 TYR B CA 1
ATOM 6719 C C . TYR B 1 194 ? -34.208 54.475 3.715 1.00 13.47 193 TYR B C 1
ATOM 6720 O O . TYR B 1 194 ? -35.346 53.974 3.622 1.00 15.23 193 TYR B O 1
ATOM 6738 N N A MET B 1 195 ? -33.754 55.365 2.842 0.67 15.80 194 MET B N 1
ATOM 6739 N N B MET B 1 195 ? -33.766 55.409 2.874 0.33 16.05 194 MET B N 1
ATOM 6740 C CA A MET B 1 195 ? -34.665 55.883 1.813 0.67 17.72 194 MET B CA 1
ATOM 6741 C CA B MET B 1 195 ? -34.603 55.875 1.769 0.33 18.33 194 MET B CA 1
ATOM 6742 C C A MET B 1 195 ? -35.008 54.816 0.778 0.67 23.98 194 MET B C 1
ATOM 6743 C C B MET B 1 195 ? -35.069 54.707 0.923 0.33 23.56 194 MET B C 1
ATOM 6744 O O A MET B 1 195 ? -36.078 54.883 0.156 0.67 21.96 194 MET B O 1
ATOM 6745 O O B MET B 1 195 ? -36.250 54.607 0.558 0.33 19.62 194 MET B O 1
ATOM 6772 N N . ALA B 1 196 ? -34.141 53.812 0.589 1.00 17.29 195 ALA B N 1
ATOM 6773 C CA . ALA B 1 196 ? -34.464 52.701 -0.295 1.00 22.35 195 ALA B CA 1
ATOM 6774 C C . ALA B 1 196 ? -35.590 51.848 0.266 1.00 25.58 195 ALA B C 1
ATOM 6775 O O . ALA B 1 196 ? -36.310 51.203 -0.504 1.00 29.00 195 ALA B O 1
ATOM 6783 N N . CYS B 1 197 ? -35.751 51.824 1.591 1.00 25.78 196 CYS B N 1
ATOM 6784 C CA . CYS B 1 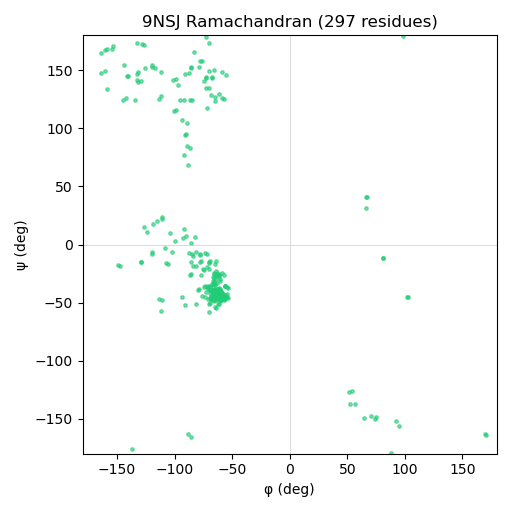197 ? -36.832 51.068 2.211 1.00 25.03 196 CYS B CA 1
ATOM 6785 C C . CYS B 1 197 ? -38.188 51.729 2.037 1.00 31.32 196 CYS B C 1
ATOM 6786 O O . CYS B 1 197 ? -39.209 51.054 2.192 1.00 43.22 196 CYS B O 1
ATOM 6794 N N . LYS B 1 198 ? -38.224 53.030 1.778 1.00 39.60 197 LYS B N 1
ATOM 6795 C CA . LYS B 1 198 ? -39.484 53.744 1.607 1.00 43.51 197 LYS B CA 1
ATOM 6796 C C . LYS B 1 198 ? -39.698 54.118 0.144 1.00 47.11 197 LYS B C 1
ATOM 6797 O O . LYS B 1 198 ? -38.933 53.703 -0.734 1.00 46.81 197 LYS B O 1
#

InterPro domains:
  IPR001189 Manganese/iron superoxide dismutase [PIRSF000349] (23-221)
  IPR001189 Manganese/iron superoxide dismutase [PR01703] (29-40)
  IPR001189 Manganese/iron superoxide dismutase [PR01703] (50-63)
  IPR001189 Manganese/iron superoxide dismutase [PR01703] (89-102)
  IPR001189 Manganese/iron superoxide dismutase [PR01703] (142-150)
  IPR001189 Manganese/iron superoxide dismutase [PR01703] (181-193)
  IPR019831 Manganese/iron superoxide dismutase, N-terminal [PF00081] (25-106)
  IPR019832 Manganese/iron superoxide dismutase, C-terminal [PF02777] (113-216)
  IPR019833 Manganese/iron superoxide dismutase, binding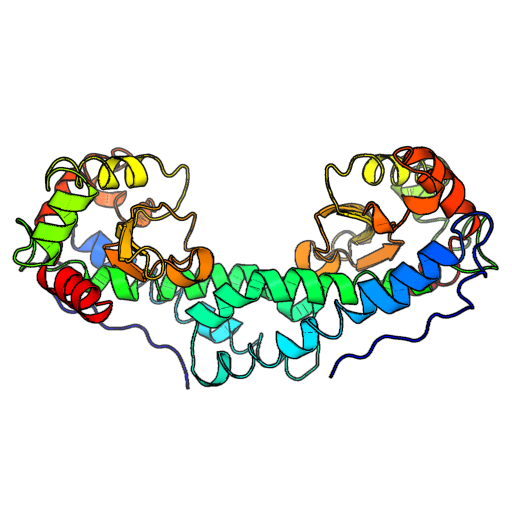 site [PS00088] (183-190)
  IPR036314 Manganese/iron superoxide dismutase, C-terminal domain superfamily [G3DSA:3.55.40.20] (107-222)
  IPR036314 Manganese/iron superoxide dismutase, C-terminal domain superfamily [SSF54719] (108-220)
  IPR036324 Manganese/iron superoxide dismutase, N-terminal domain superfamily [G3DSA:1.10.287.990] (43-106)
  IPR036324 Manganese/iron superoxide dismutase, N-terminal domain superfamily [SSF46609] (24-111)
  IPR050265 Iron/Manganese Superoxide Dismutase [PTHR11404] (10-221)

Sequence (395 aa):
MKHSLPDLLPYDYYGALEPHINAQIMQLHHSSKKHHAAYYVVNNLNVTEEEKYYQQEEALLAKKGDVTAQIALQPALKFNGGGHINNHSIFWTNLSPNGGGEPKGELLEAIKRDFGSFDDKFKKEEKLTAASVGVQGSGWGWLGFNKERGHLQIIAACCPNNDPLQGTTGLIPLLGIIDVWEHAYYLQYKNVRPDYYLKAIWNVINWENVTERYMACKKHSSLPDLLPYDDYGALEPHINNAQIMQLHHSKHHAAYYVNNNLNVTEEEKYYQEEALAKGDVTAQIALQPALKFNGGGHINNHSIFWTNLSPNGGGEPKGELLEEAIKRDFGSFDKFKKEKKLTAASVVGVQGSGWGWLGFNKERGHLQIAACPNNDPLQGTTGLIPLLGIIDVWEHAYYLQYKNVRPDYLKAIWNVINWEENVTERYMMACK

Secondary structure (DSSP, 8-state):
----PPPPSS-TTTTTTTS-HHHHHHIIIIIIHHHHHHHHHHHHHHHHHHHHT-HHHHHHTHHHIIIIIHHHHHHHHHHHHB-TT--S---HHHHHHHHHHHSSHHHHHHHHHHHHHT--SSEEEEEEEETTTTEEEEEEEETT--HHHHH-PEEEEEEE-SGGGTHHHHTT-HHHHHHHHGGGB-HHHHHHHHHHH-/----PPPSS-TTTTTTTS-HHHHHHIIIIIIHHHHHHHHHHHHHHHHHHHHT-HHHHHHTHHHIIIIIHHHHHHHHHHHTB-TT--S---HHHHHHHHHHHSSHHHHHHHHHHHHHT--SSEEEEEEEETTTTEEEEEEEETT--HHHHH-PEEEEEEE-SGGGTHHHHTT-HHHHHHHHGGGB-HHHHHHHHHHH-

Radius of gyration: 25.81 Å; Cα contacts (8 Å, |Δi|>4): 718; chains: 2; bounding box: 51×76×39 Å

Foldseek 3Di:
DADDQDDQPDQLQLLPPLFHSVLSCCCRVPVLVVLRVLLRVLVVQCVVCVVVVPVVSNVVSVVSNQQSVLSNVQVVLASLQFASPAADDADDPVQVQCCVPQVHPVSVLVVQLCQLVPDDAWWKWFWFADLVVGGIDIHIDHRSRHPCVVPVTHTLHMDTNHCSRPCVPQNPPSSSSSVSRNRTGPSVSSVVSSVVSD/DDDQDDFPDQLCLLPPLFHSVLSCCCRVPVLRVLRVLLVVLVVQCVVCVVVVPVVSNVVSVVSNQQSVLSNVQVVLASLQFGSPAADDADDPVQVQCCVPQVHPVSSLVVQLCQLVPDDAWWKWFWFADLVVGGIDIDIDHRSRHCCVVPVTQTQHMDTNHCSRPCVPQNPCSSSSSVSRNRTGPSVSSVVSSVVSD

Nearest PDB structures (foldseek):
  2p4k-assembly1_D  TM=1.003E+00  e=4.036E-35  Homo sapiens
  1zte-assembly1_C  TM=1.003E+00  e=5.313E-35  Homo sapiens
  1zsp-assembly1_A  TM=1.003E+00  e=7.805E-35  Homo sapiens
  1n0n-assembly1_A  TM=1.003E+00  e=1.027E-34  Homo sapiens
  3c3t-assembly1_A  TM=1.003E+00  e=9.724E-35  Homo sapiens

B-factor: mean 16.92, std 13.41, range [0.38, 165.26]

Solvent-accessible surface area: 17819 Å² total; per-residue (Å²): 177,157,32,80,60,49,127,20,89,32,107,64,24,32,1,90,105,46,4,36,30,107,3,2,93,68,3,10,39,130,62,0,25,47,12,6,91,68,0,20,82,7,17,99,103,2,65,105,5,18,86,150,27,48,8,30,29,0,3,54,24,12,90,39,2,65,76,11,0,0,0,22,32,0,0,32,16,3,2,45,0,1,9,68,140,23,18,60,90,3,161,43,72,0,28,100,2,0,107,158,48,38,48,38,12,98,125,0,59,100,118,0,40,53,24,1,60,49,18,179,55,36,0,0,0,1,0,0,10,25,124,157,158,48,54,8,68,40,21,53,5,76,73,0,15,0,1,64,9,61,68,42,10,31,13,0,0,0,2,0,0,40,107,41,2,6,99,86,46,36,109,112,59,29,70,71,1,3,167,12,1,31,75,6,0,25,13,129,20,0,37,106,63,3,88,89,33,125,215,29,78,56,47,134,22,83,31,100,64,30,25,0,90,101,40,3,37,33,110,2,1,94,64,2,16,39,132,59,0,22,45,10,6,89,69,0,28,83,8,20,99,107,2,67,97,4,16,64,132,19,49,8,30,30,1,3,53,28,15,91,38,0,66,76,10,0,0,0,24,28,0,0,33,18,2,3,43,0,1,13,66,139,26,19,56,101,7,170,44,74,0,28,100,2,0,104,161,49,22,52,35,14,86,105,0,64,108,90,0,38,66,26,0,58,48,19,178,57,35,0,0,0,1,0,0,11,26,124,154,151,49,55,8,67,38,22,54,4,75,72,0,18,0,3,66,9,62,68,41,10,31,13,0,0,0,0,0,0,40,105,41,2,6,97,86,50,36,106,113,60,28,67,78,1,0,164,15,0,22,78,5,0,31,15,130,22,0,40,106,60,4,82,87,33,126